Protein AF-R9KSE9-F1 (afdb_monomer_lite)

Foldseek 3Di:
DDDDPPVVVVVVVVVVVVVVVVVVVVVPVQFAPDPPPPPWPDKDWPDPPDPDCPPIDIDTPVNVVVVVVVVLVVQLVLLVVLVVQVQDDDPSVGGRDDVVNSVVSVQRSAAVPPDDQLVDEAQDWDDHNNDIHGHDQYEDEEDEAEDDPDDDDDDPSHHDPYDYHDDDDPCLAQCNDEAPDADPNHHHDPDDQDQPDDPDDDDDQQAQWDKDCDDPSHPPDHIDIHGHPDQDQCPAEAPDDDSPRGHDHDDDDDDDDDPVQFPDDAQCWTWGADPNDTDIRHGPPPPDDDDDDDPPDDDDDDDDDDDDDDDPKDKDWDWDKDFKDDQDDKDKDFDDPVQQQAWKKKKKKKKKFDPDQDKWKKKKWKFQPPPDPDDDDDDDDDDPPTDIDIDIDGDGDIDMDIDIDIDRGGHRMMMMGIDIPDDDMDGTMIMIMMMIIGD

Secondary structure (DSSP, 8-state):
-----HHHHHHHHHHHHHHHHHHHHHHHHTTS-----------EEE--S-S-GGG-EEE-HHHHHHHHHHHHHHHHHHHHHHTTSTT----TTT-PPPHHHHHHHHHTTTTT----GGGSBTT-EEEETTEEEE--B-EE--EEE---SS-----SS-EE-S-EEE---TT-SGGGSBTT-EETTEEP-B--------S-------SSEEEEPPPTT--S-PPEEEE-----GGGSBTT-EETTEEP-BPPP---PPPGGG--SPTTSPEEEEETTEEEEE-TTS-SSS-------------S--------S-EEEEEEEEE-SS-TT--EEEEPPGGGTTS-EEEEEEEEEEE--SSEEEEEEEEE-TTS--------S------EEEEEEEESS-EEEEEEEEEESS--SEEEEEEEE--SS----EEEEEEEEEE-

Radius of gyration: 72.8 Å; chains: 1; bounding box: 145×67×186 Å

Structure (mmCIF, N/CA/C/O backbone):
data_AF-R9KSE9-F1
#
_entry.id   AF-R9KSE9-F1
#
loop_
_atom_site.group_PDB
_atom_site.id
_atom_site.type_symbol
_atom_site.label_atom_id
_atom_site.label_alt_id
_atom_site.label_comp_id
_atom_site.label_asym_id
_atom_site.label_entity_id
_atom_site.label_seq_id
_atom_site.pdbx_PDB_ins_code
_atom_site.Cartn_x
_atom_site.Cartn_y
_atom_site.Cartn_z
_atom_site.occupancy
_atom_site.B_iso_or_equiv
_atom_site.auth_seq_id
_atom_site.auth_comp_id
_atom_site.auth_asym_id
_atom_site.auth_atom_id
_atom_site.pdbx_PDB_model_num
ATOM 1 N N . MET A 1 1 ? 29.370 -4.387 -91.018 1.00 41.25 1 MET A N 1
ATOM 2 C CA . MET A 1 1 ? 29.989 -5.154 -89.911 1.00 41.25 1 MET A CA 1
ATOM 3 C C . MET A 1 1 ? 31.444 -5.435 -90.255 1.00 41.25 1 MET A C 1
ATOM 5 O O . MET A 1 1 ? 31.724 -6.334 -91.036 1.00 41.25 1 MET A O 1
ATOM 9 N N . GLY A 1 2 ? 32.358 -4.593 -89.767 1.00 44.00 2 GLY A N 1
ATOM 10 C CA . GLY A 1 2 ? 33.796 -4.748 -89.999 1.00 44.00 2 GLY A CA 1
ATOM 11 C C . GLY A 1 2 ? 34.364 -5.894 -89.163 1.00 44.00 2 GLY A C 1
ATOM 12 O O . GLY A 1 2 ? 34.048 -6.009 -87.981 1.00 44.00 2 GLY A O 1
ATOM 13 N N . LYS A 1 3 ? 35.179 -6.752 -89.784 1.00 46.38 3 LYS A N 1
ATOM 14 C CA . LYS A 1 3 ? 35.878 -7.857 -89.117 1.00 46.38 3 LYS A CA 1
ATOM 15 C C . LYS A 1 3 ? 36.831 -7.286 -88.062 1.00 46.38 3 LYS A C 1
ATOM 17 O O . LYS A 1 3 ? 37.862 -6.711 -88.408 1.00 46.38 3 LYS A O 1
ATOM 22 N N . ILE A 1 4 ? 36.488 -7.446 -86.787 1.00 43.12 4 ILE A N 1
ATOM 23 C CA . ILE A 1 4 ? 37.396 -7.160 -85.673 1.00 43.12 4 ILE A CA 1
ATOM 24 C C . ILE A 1 4 ? 38.569 -8.141 -85.788 1.00 43.12 4 ILE A C 1
ATOM 26 O O . ILE A 1 4 ? 38.371 -9.355 -85.850 1.00 43.12 4 ILE A O 1
ATOM 30 N N . LYS A 1 5 ? 39.795 -7.617 -85.888 1.00 52.84 5 LYS A N 1
ATOM 31 C CA . LYS A 1 5 ? 41.011 -8.434 -85.986 1.00 52.84 5 LYS A CA 1
ATOM 32 C C . LYS A 1 5 ? 41.162 -9.253 -84.700 1.00 52.84 5 LYS A C 1
ATOM 34 O O . LYS A 1 5 ? 41.153 -8.686 -83.612 1.00 52.84 5 LYS A O 1
ATOM 39 N N . ILE A 1 6 ? 41.355 -10.567 -84.838 1.00 56.38 6 ILE A N 1
ATOM 40 C CA . ILE A 1 6 ? 41.513 -11.550 -83.742 1.00 56.38 6 ILE A CA 1
ATOM 41 C C . ILE A 1 6 ? 42.585 -11.122 -82.714 1.00 56.38 6 ILE A C 1
ATOM 43 O O . ILE A 1 6 ? 42.451 -11.407 -81.527 1.00 56.38 6 ILE A O 1
ATOM 47 N N . SER A 1 7 ? 43.581 -10.336 -83.138 1.00 52.59 7 SER A N 1
ATOM 48 C CA . SER A 1 7 ? 44.588 -9.722 -82.261 1.00 52.59 7 SER A CA 1
ATOM 49 C C . SER A 1 7 ? 43.995 -8.850 -81.144 1.00 52.59 7 SER A C 1
ATOM 51 O O . SER A 1 7 ? 44.479 -8.903 -80.021 1.00 52.59 7 SER A O 1
ATOM 53 N N . ASN A 1 8 ? 42.936 -8.080 -81.412 1.00 49.66 8 ASN A N 1
ATOM 54 C CA . ASN A 1 8 ? 42.376 -7.137 -80.435 1.00 49.66 8 ASN A CA 1
ATOM 55 C C . ASN A 1 8 ? 41.557 -7.851 -79.349 1.00 49.66 8 ASN A C 1
ATOM 57 O O . ASN A 1 8 ? 41.479 -7.380 -78.218 1.00 49.66 8 ASN A O 1
ATOM 61 N N . VAL A 1 9 ? 40.977 -9.007 -79.683 1.00 53.78 9 VAL A N 1
ATOM 62 C CA . VAL A 1 9 ? 40.213 -9.839 -78.743 1.00 53.78 9 VAL A CA 1
ATOM 63 C C . VAL A 1 9 ? 41.157 -10.575 -77.792 1.00 53.78 9 VAL A C 1
ATOM 65 O O . VAL A 1 9 ? 40.899 -10.620 -76.595 1.00 53.78 9 VAL A O 1
ATOM 68 N N . ILE A 1 10 ? 42.290 -11.079 -78.290 1.00 53.41 10 ILE A N 1
ATOM 69 C CA . ILE A 1 10 ? 43.299 -11.748 -77.456 1.00 53.41 10 ILE A CA 1
ATOM 70 C C . ILE A 1 10 ? 43.951 -10.752 -76.484 1.00 53.41 10 ILE A C 1
ATOM 72 O O . ILE A 1 10 ? 44.095 -11.069 -75.307 1.00 53.41 10 ILE A O 1
ATOM 76 N N . THR A 1 11 ? 44.261 -9.527 -76.921 1.00 54.97 11 THR A N 1
ATOM 77 C CA . THR A 1 11 ? 44.782 -8.475 -76.029 1.00 54.97 11 THR A CA 1
ATOM 78 C C . THR A 1 11 ? 43.763 -8.067 -74.960 1.00 54.97 11 THR A C 1
ATOM 80 O O . THR A 1 11 ? 44.126 -7.952 -73.793 1.00 54.97 11 THR A O 1
ATOM 83 N N . ALA A 1 12 ? 42.479 -7.931 -75.311 1.00 49.62 12 ALA A N 1
ATOM 84 C CA . ALA A 1 12 ? 41.425 -7.621 -74.342 1.00 49.62 12 ALA A CA 1
ATOM 85 C C . ALA A 1 12 ? 41.203 -8.754 -73.319 1.00 49.62 12 ALA A C 1
ATOM 87 O O . ALA A 1 12 ? 41.022 -8.483 -72.134 1.00 49.62 12 ALA A O 1
ATOM 88 N N . ILE A 1 13 ? 41.279 -10.019 -73.751 1.00 51.84 13 ILE A N 1
ATOM 89 C CA . ILE A 1 13 ? 41.164 -11.188 -72.866 1.00 51.84 13 ILE A CA 1
ATOM 90 C C . ILE A 1 13 ? 42.390 -11.306 -71.946 1.00 51.84 13 ILE A C 1
ATOM 92 O O . ILE A 1 13 ? 42.227 -11.548 -70.755 1.00 51.84 13 ILE A O 1
ATOM 96 N N . ILE A 1 14 ? 43.609 -11.069 -72.442 1.00 50.47 14 ILE A N 1
ATOM 97 C CA . ILE A 1 14 ? 44.831 -11.093 -71.617 1.00 50.47 14 ILE A CA 1
ATOM 98 C C . ILE A 1 14 ? 44.846 -9.937 -70.601 1.00 50.47 14 ILE A C 1
ATOM 100 O O . ILE A 1 14 ? 45.261 -10.143 -69.459 1.00 50.47 14 ILE A O 1
ATOM 104 N N . CYS A 1 15 ? 44.332 -8.754 -70.954 1.00 44.84 15 CYS A N 1
ATOM 105 C CA . CYS A 1 15 ? 44.134 -7.651 -70.006 1.00 44.84 15 CYS A CA 1
ATOM 106 C C . CYS A 1 15 ? 43.064 -7.980 -68.953 1.00 44.84 15 CYS A C 1
ATOM 108 O O . CYS A 1 15 ? 43.278 -7.727 -67.772 1.00 44.84 15 CYS A O 1
ATOM 110 N N . ALA A 1 16 ? 41.946 -8.605 -69.333 1.00 46.25 16 ALA A N 1
ATOM 111 C CA . ALA A 1 16 ? 40.901 -8.989 -68.381 1.00 46.25 16 ALA A CA 1
ATOM 112 C C . ALA A 1 16 ? 41.367 -10.093 -67.411 1.00 46.25 16 ALA A C 1
ATOM 114 O O . ALA A 1 16 ? 41.095 -10.023 -66.211 1.00 46.25 16 ALA A O 1
ATOM 115 N N . VAL A 1 17 ? 42.125 -11.079 -67.904 1.00 45.97 17 VAL A N 1
ATOM 116 C CA . VAL A 1 17 ? 42.667 -12.166 -67.076 1.00 45.97 17 VAL A CA 1
ATOM 117 C C . VAL A 1 17 ? 43.750 -11.645 -66.130 1.00 45.97 17 VAL A C 1
ATOM 119 O O . VAL A 1 17 ? 43.712 -11.975 -64.946 1.00 45.97 17 VAL A O 1
ATOM 122 N N . SER A 1 18 ? 44.645 -10.763 -66.589 1.00 50.28 18 SER A N 1
ATOM 123 C CA . SER A 1 18 ? 45.683 -10.185 -65.723 1.00 50.28 18 SER A CA 1
ATOM 124 C C . SER A 1 18 ? 45.107 -9.260 -64.643 1.00 50.28 18 SER A C 1
ATOM 126 O O . SER A 1 18 ? 45.536 -9.362 -63.495 1.00 50.28 18 SER A O 1
ATOM 128 N N . ILE A 1 19 ? 44.064 -8.471 -64.943 1.00 47.41 19 ILE A N 1
ATOM 129 C CA . ILE A 1 19 ? 43.329 -7.677 -63.938 1.00 47.41 19 ILE A CA 1
ATOM 130 C C . ILE A 1 19 ? 42.639 -8.591 -62.906 1.00 47.41 19 ILE A C 1
ATOM 132 O O . ILE A 1 19 ? 42.710 -8.313 -61.712 1.00 47.41 19 ILE A O 1
ATOM 136 N N . SER A 1 20 ? 42.062 -9.725 -63.324 1.00 46.88 20 SER A N 1
ATOM 137 C CA . SER A 1 20 ? 41.385 -10.656 -62.403 1.00 46.88 20 SER A CA 1
ATOM 138 C C . SER A 1 20 ? 42.337 -11.413 -61.459 1.00 46.88 20 SER A C 1
ATOM 140 O O . SER A 1 20 ? 42.016 -11.605 -60.286 1.00 46.88 20 SER A O 1
ATOM 142 N N . THR A 1 21 ? 43.539 -11.789 -61.918 1.00 37.66 21 THR A N 1
ATOM 143 C CA . THR A 1 21 ? 44.551 -12.452 -61.070 1.00 37.66 21 THR A CA 1
ATOM 144 C C . THR A 1 21 ? 45.246 -11.492 -60.109 1.00 37.66 21 THR A C 1
ATOM 146 O O . THR A 1 21 ? 45.597 -11.874 -58.995 1.00 37.66 21 THR A O 1
ATOM 149 N N . VAL A 1 22 ? 45.392 -10.231 -60.520 1.00 44.88 22 VAL A N 1
ATOM 150 C CA . VAL A 1 22 ? 45.844 -9.115 -59.684 1.00 44.88 22 VAL A CA 1
ATOM 151 C C . VAL A 1 22 ? 44.848 -8.963 -58.530 1.00 44.88 22 VAL A C 1
ATOM 153 O O . VAL A 1 22 ? 45.247 -9.128 -57.380 1.00 44.88 22 VAL A O 1
ATOM 156 N N . SER A 1 23 ? 43.543 -8.842 -58.800 1.00 45.69 23 SER A N 1
ATOM 157 C CA . SER A 1 23 ? 42.501 -8.744 -57.762 1.00 45.69 23 SER A CA 1
ATOM 158 C C . SER A 1 23 ? 42.470 -9.911 -56.762 1.00 45.69 23 SER A C 1
ATOM 160 O O . SER A 1 23 ? 42.158 -9.688 -55.594 1.00 45.69 23 SER A O 1
ATOM 162 N N . PHE A 1 24 ? 42.841 -11.131 -57.169 1.00 39.50 24 PHE A N 1
ATOM 163 C CA . PHE A 1 24 ? 42.876 -12.293 -56.268 1.00 39.50 24 PHE A CA 1
ATOM 164 C C . PHE A 1 24 ? 44.097 -12.295 -55.325 1.00 39.50 24 PHE A C 1
ATOM 166 O O . PHE A 1 24 ? 43.995 -12.746 -54.187 1.00 39.50 24 PHE A O 1
ATOM 173 N N . TYR A 1 25 ? 45.236 -11.727 -55.745 1.00 37.78 25 TYR A N 1
ATOM 174 C CA . TYR A 1 25 ? 46.434 -11.583 -54.896 1.00 37.78 25 TYR A CA 1
ATOM 175 C C . TYR A 1 25 ? 46.353 -10.381 -53.927 1.00 37.78 25 TYR A C 1
ATOM 177 O O . TYR A 1 25 ? 46.958 -10.408 -52.846 1.00 37.78 25 TYR A O 1
ATOM 185 N N . PHE A 1 26 ? 45.558 -9.352 -54.260 1.00 43.94 26 PHE A N 1
ATOM 186 C CA . PHE A 1 26 ? 45.282 -8.211 -53.366 1.00 43.94 26 PHE A CA 1
ATOM 187 C C . PHE A 1 26 ? 44.357 -8.555 -52.192 1.00 43.94 26 PHE A C 1
ATOM 189 O O . PHE A 1 26 ? 44.401 -7.862 -51.178 1.00 43.94 26 PHE A O 1
ATOM 196 N N . GLY A 1 27 ? 43.603 -9.659 -52.264 1.00 42.31 27 GLY A N 1
ATOM 197 C CA . GLY A 1 27 ? 42.837 -10.166 -51.119 1.00 42.31 27 GLY A CA 1
ATOM 198 C C . GLY A 1 27 ? 43.723 -10.603 -49.944 1.00 42.31 27 GLY A C 1
ATOM 199 O O . GLY A 1 27 ? 43.331 -10.470 -48.791 1.00 42.31 27 GLY A O 1
ATOM 200 N N . THR A 1 28 ? 44.953 -11.060 -50.212 1.00 39.94 28 THR A N 1
ATOM 201 C CA . THR A 1 28 ? 45.876 -11.555 -49.168 1.00 39.94 28 THR A CA 1
ATOM 202 C C . THR A 1 28 ? 46.902 -10.532 -48.674 1.00 39.94 28 THR A C 1
ATOM 204 O O . THR A 1 28 ? 47.509 -10.734 -47.627 1.00 39.94 28 THR A O 1
ATOM 207 N N . SER A 1 29 ? 47.104 -9.421 -49.387 1.00 39.41 29 SER A N 1
ATOM 208 C CA . SER A 1 29 ? 48.123 -8.408 -49.045 1.00 39.41 29 SER A CA 1
ATOM 209 C C . SER A 1 29 ? 47.570 -7.174 -48.315 1.00 39.41 29 SER A C 1
ATOM 211 O O . SER A 1 29 ? 48.343 -6.352 -47.829 1.00 39.41 29 SER A O 1
ATOM 213 N N . ALA A 1 30 ? 46.250 -7.088 -48.114 1.00 42.06 30 ALA A N 1
ATOM 214 C CA . ALA A 1 30 ? 45.623 -6.105 -47.223 1.00 42.06 30 ALA A CA 1
ATOM 215 C C . ALA A 1 30 ? 45.815 -6.412 -45.715 1.00 42.06 30 ALA A C 1
ATOM 217 O O . ALA A 1 30 ? 45.390 -5.628 -44.867 1.00 42.06 30 ALA A O 1
ATOM 218 N N . ALA A 1 31 ? 46.476 -7.527 -45.374 1.00 43.97 31 ALA A N 1
ATOM 219 C CA . ALA A 1 31 ? 46.611 -8.038 -44.008 1.00 43.97 31 ALA A CA 1
ATOM 220 C C . ALA A 1 31 ? 47.944 -7.717 -43.299 1.00 43.97 31 ALA A C 1
ATOM 222 O O . ALA A 1 31 ? 48.209 -8.276 -42.237 1.00 43.97 31 ALA A O 1
ATOM 223 N N . SER A 1 32 ? 48.820 -6.863 -43.849 1.00 39.56 32 SER A N 1
ATOM 224 C CA . SER A 1 32 ? 50.148 -6.662 -43.234 1.00 39.56 32 SER A CA 1
ATOM 225 C C . SER A 1 32 ? 50.733 -5.249 -43.289 1.00 39.56 32 SER A C 1
ATOM 227 O O . SER A 1 32 ? 51.952 -5.111 -43.212 1.00 39.56 32 SER A O 1
ATOM 229 N N . GLY A 1 33 ? 49.922 -4.196 -43.455 1.00 47.50 33 GLY A N 1
ATOM 230 C CA . GLY A 1 33 ? 50.427 -2.810 -43.448 1.00 47.50 33 GLY A CA 1
ATOM 231 C C . GLY A 1 33 ? 51.537 -2.526 -44.475 1.00 47.50 33 GLY A C 1
ATOM 232 O O . GLY A 1 33 ? 52.254 -1.535 -44.355 1.00 47.50 33 GLY A O 1
ATOM 233 N N . ALA A 1 34 ? 51.703 -3.398 -45.474 1.00 42.97 34 ALA A N 1
ATOM 234 C CA . ALA A 1 34 ? 52.700 -3.245 -46.513 1.00 42.97 34 ALA A CA 1
ATOM 235 C C . ALA A 1 34 ? 52.216 -2.174 -47.490 1.00 42.97 34 ALA A C 1
ATOM 237 O O . ALA A 1 34 ? 51.087 -2.217 -47.980 1.00 42.97 34 ALA A O 1
ATOM 238 N N . SER A 1 35 ? 53.078 -1.203 -47.769 1.00 44.28 35 SER A N 1
ATOM 239 C CA . SER A 1 35 ? 52.870 -0.205 -48.806 1.00 44.28 35 SER A CA 1
ATOM 240 C C . SER A 1 35 ? 52.568 -0.903 -50.135 1.00 44.28 35 SER A C 1
ATOM 242 O O . SER A 1 35 ? 53.438 -1.535 -50.737 1.00 44.28 35 SER A O 1
ATOM 244 N N . ILE A 1 36 ? 51.322 -0.791 -50.606 1.00 49.59 36 ILE A N 1
ATOM 245 C CA . ILE A 1 36 ? 50.945 -1.213 -51.956 1.00 49.59 36 ILE A CA 1
ATOM 246 C C . ILE A 1 36 ? 51.695 -0.286 -52.914 1.00 49.59 36 ILE A C 1
ATOM 248 O O . ILE A 1 36 ? 51.332 0.871 -53.121 1.00 49.59 36 ILE A O 1
ATOM 252 N N . SER A 1 37 ? 52.811 -0.775 -53.445 1.00 46.94 37 SER A N 1
ATOM 253 C CA . SER A 1 37 ? 53.558 -0.081 -54.482 1.00 46.94 37 SER A CA 1
ATOM 254 C C . SER A 1 37 ? 52.807 -0.282 -55.796 1.00 46.94 37 SER A C 1
ATOM 256 O O . SER A 1 37 ? 52.922 -1.332 -56.430 1.00 46.94 37 SER A O 1
ATOM 258 N N . TYR A 1 38 ? 52.006 0.708 -56.195 1.00 51.03 38 TYR A N 1
ATOM 259 C CA . TYR A 1 38 ? 51.432 0.774 -57.537 1.00 51.03 38 TYR A CA 1
ATOM 260 C C . TYR A 1 38 ? 52.581 0.977 -58.532 1.00 51.03 38 TYR A C 1
ATOM 262 O O . TYR A 1 38 ? 52.961 2.102 -58.851 1.00 51.03 38 TYR A O 1
ATOM 270 N N . LYS A 1 39 ? 53.193 -0.112 -59.008 1.00 50.69 39 LYS A N 1
ATOM 271 C CA . LYS A 1 39 ? 54.079 -0.032 -60.171 1.00 50.69 39 LYS A CA 1
ATOM 272 C C . LYS A 1 39 ? 53.192 0.309 -61.368 1.00 50.69 39 LYS A C 1
ATOM 274 O O . LYS A 1 39 ? 52.447 -0.550 -61.827 1.00 50.69 39 LYS A O 1
ATOM 279 N N . SER A 1 40 ? 53.225 1.579 -61.781 1.00 50.53 40 SER A N 1
ATOM 280 C CA . SER A 1 40 ? 52.485 2.140 -62.919 1.00 50.53 40 SER A CA 1
ATOM 281 C C . SER A 1 40 ? 52.407 1.147 -64.082 1.00 50.53 40 SER A C 1
ATOM 283 O O . SER A 1 40 ? 53.441 0.725 -64.598 1.00 50.53 40 SER A O 1
ATOM 285 N N . GLN A 1 41 ? 51.191 0.770 -64.486 1.00 56.06 41 GLN A N 1
ATOM 286 C CA . GLN A 1 41 ? 50.963 0.056 -65.750 1.00 56.06 41 GLN A CA 1
ATOM 287 C C . GLN A 1 41 ? 50.085 0.844 -66.733 1.00 56.06 41 GLN A C 1
ATOM 289 O O . GLN A 1 41 ? 49.702 0.318 -67.773 1.00 56.06 41 GLN A O 1
ATOM 294 N N . GLY A 1 42 ? 49.798 2.119 -66.460 1.00 63.78 42 GLY A N 1
ATOM 295 C CA . GLY A 1 42 ? 49.072 2.962 -67.404 1.00 63.78 42 GLY A CA 1
ATOM 296 C C . GLY A 1 42 ? 48.627 4.290 -66.806 1.00 63.78 42 GLY A C 1
ATOM 297 O O . GLY A 1 42 ? 48.300 4.375 -65.627 1.00 63.78 42 GLY A O 1
ATOM 298 N N . LYS A 1 43 ? 48.626 5.315 -67.656 1.00 71.56 43 LYS A N 1
ATOM 299 C CA . LYS A 1 43 ? 48.038 6.637 -67.437 1.00 71.56 43 LYS A CA 1
ATOM 300 C C . LYS A 1 43 ? 46.725 6.654 -68.216 1.00 71.56 43 LYS A C 1
ATOM 302 O O . LYS A 1 43 ? 46.751 6.361 -69.413 1.00 71.56 43 LYS A O 1
ATOM 307 N N . ILE A 1 44 ? 45.599 6.961 -67.578 1.00 78.00 44 ILE A N 1
ATOM 308 C CA . ILE A 1 44 ? 44.357 7.217 -68.320 1.00 78.00 44 ILE A CA 1
ATOM 309 C C . ILE A 1 44 ? 44.389 8.689 -68.699 1.00 78.00 44 ILE A C 1
ATOM 311 O O . ILE A 1 44 ? 44.446 9.552 -67.827 1.00 78.00 44 ILE A O 1
ATOM 315 N N . VAL A 1 45 ? 44.414 8.960 -69.999 1.00 78.81 45 VAL A N 1
ATOM 316 C CA . VAL A 1 45 ? 44.424 10.320 -70.535 1.00 78.81 45 VAL A CA 1
ATOM 317 C C . VAL A 1 45 ? 43.134 10.525 -71.299 1.00 78.81 45 VAL A C 1
ATOM 319 O O . VAL A 1 45 ? 42.879 9.826 -72.279 1.00 78.81 45 VAL A O 1
ATOM 322 N N . PHE A 1 46 ? 42.335 11.483 -70.855 1.00 80.88 46 PHE A N 1
ATOM 323 C CA . PHE A 1 46 ? 41.272 12.042 -71.673 1.00 80.88 46 PHE A CA 1
ATOM 324 C C . PHE A 1 46 ? 41.888 13.191 -72.461 1.00 80.88 46 PHE A C 1
ATOM 326 O O . PHE A 1 46 ? 42.080 14.273 -71.912 1.00 80.88 46 PHE A O 1
ATOM 333 N N . ASN A 1 47 ? 42.267 12.918 -73.711 1.00 78.38 47 ASN A N 1
ATOM 334 C CA . ASN A 1 47 ? 42.876 13.910 -74.585 1.00 78.38 47 ASN A CA 1
ATOM 335 C C . ASN A 1 47 ? 41.833 14.574 -75.492 1.00 78.38 47 ASN A C 1
ATOM 337 O O . ASN A 1 47 ? 40.881 13.946 -75.955 1.00 78.38 47 ASN A O 1
ATOM 341 N N . ASN A 1 48 ? 42.026 15.860 -75.769 1.00 78.50 48 ASN A N 1
ATOM 342 C CA . ASN A 1 48 ? 41.200 16.623 -76.714 1.00 78.50 48 ASN A CA 1
ATOM 343 C C . ASN A 1 48 ? 41.761 16.562 -78.156 1.00 78.50 48 ASN A C 1
ATOM 345 O O . ASN A 1 48 ? 41.252 17.196 -79.074 1.00 78.50 48 ASN A O 1
ATOM 349 N N . ASN A 1 49 ? 42.834 15.794 -78.384 1.00 75.31 49 ASN A N 1
ATOM 350 C CA . ASN A 1 49 ? 43.588 15.768 -79.647 1.00 75.31 49 ASN A CA 1
ATOM 351 C C . ASN A 1 49 ? 44.098 17.153 -80.109 1.00 75.31 49 ASN A C 1
ATOM 353 O O . ASN A 1 49 ? 44.337 17.359 -81.299 1.00 75.31 49 ASN A O 1
ATOM 357 N N . THR A 1 50 ? 44.278 18.096 -79.186 1.00 77.06 50 THR A N 1
ATOM 358 C CA . THR A 1 50 ? 44.987 19.359 -79.415 1.00 77.06 50 THR A CA 1
ATOM 359 C C . THR A 1 50 ? 46.493 19.150 -79.254 1.00 77.06 50 THR A C 1
ATOM 361 O O . THR A 1 50 ? 46.923 18.251 -78.536 1.00 77.06 50 THR A O 1
ATOM 364 N N . GLU A 1 51 ? 47.318 19.965 -79.923 1.00 71.56 51 GLU A N 1
ATOM 365 C CA . GLU A 1 51 ? 48.778 19.938 -79.706 1.00 71.56 51 GLU A CA 1
ATOM 366 C C . GLU A 1 51 ? 49.159 20.386 -78.286 1.00 71.56 51 GLU A C 1
ATOM 368 O O . GLU A 1 51 ? 50.207 19.998 -77.773 1.00 71.56 51 GLU A O 1
ATOM 373 N N . ASP A 1 52 ? 48.292 21.173 -77.645 1.00 75.56 52 ASP A N 1
ATOM 374 C CA . ASP A 1 52 ? 48.427 21.553 -76.247 1.00 75.56 52 ASP A CA 1
ATOM 375 C C . ASP A 1 52 ? 47.904 20.435 -75.335 1.00 75.56 52 ASP A C 1
ATOM 377 O O . ASP A 1 52 ? 46.708 20.131 -75.327 1.00 75.56 52 ASP A O 1
ATOM 381 N N . THR A 1 53 ? 48.815 19.821 -74.579 1.00 72.44 53 THR A N 1
ATOM 382 C CA . THR A 1 53 ? 48.511 18.781 -73.587 1.00 72.44 53 THR A CA 1
ATOM 383 C C . THR A 1 53 ? 48.127 19.358 -72.221 1.00 72.44 53 THR A C 1
ATOM 385 O O . THR A 1 53 ? 47.902 18.589 -71.290 1.00 72.44 53 THR A O 1
ATOM 388 N N . ALA A 1 54 ? 48.110 20.687 -72.051 1.00 75.12 54 ALA A N 1
ATOM 389 C CA . ALA A 1 54 ? 47.721 21.324 -70.791 1.00 75.12 54 ALA A CA 1
ATOM 390 C C . ALA A 1 54 ? 46.247 21.073 -70.428 1.00 75.12 54 ALA A C 1
ATOM 392 O O . ALA A 1 54 ? 45.915 21.044 -69.244 1.00 75.12 54 ALA A O 1
ATOM 393 N N . ASP A 1 55 ? 45.396 20.833 -71.429 1.00 74.94 55 ASP A N 1
ATOM 394 C CA . ASP A 1 55 ? 43.966 20.546 -71.258 1.00 74.94 55 ASP A CA 1
ATOM 395 C C . ASP A 1 55 ? 43.659 19.047 -71.058 1.00 74.94 55 ASP A C 1
ATOM 397 O O . ASP A 1 55 ? 42.503 18.669 -70.841 1.00 74.94 55 ASP A O 1
ATOM 401 N N . ASP A 1 56 ? 44.668 18.171 -71.128 1.00 82.50 56 ASP A N 1
ATOM 402 C CA . ASP A 1 56 ? 44.475 16.735 -70.934 1.00 82.50 56 ASP A CA 1
ATOM 403 C C . ASP A 1 56 ? 44.152 16.427 -69.463 1.00 82.50 56 ASP A C 1
ATOM 405 O O . ASP A 1 56 ? 44.920 16.751 -68.554 1.00 82.50 56 ASP A O 1
ATOM 409 N N . VAL A 1 57 ? 43.060 15.696 -69.212 1.00 84.69 57 VAL A N 1
ATOM 410 C CA . VAL A 1 57 ? 42.787 15.154 -67.872 1.00 84.69 57 VAL A CA 1
ATOM 411 C C . VAL A 1 57 ? 43.510 13.828 -67.725 1.00 84.69 57 VAL A C 1
ATOM 413 O O . VAL A 1 57 ? 43.270 12.866 -68.461 1.00 84.69 57 VAL A O 1
ATOM 416 N N . ILE A 1 58 ? 44.406 13.787 -66.750 1.00 81.69 58 ILE A N 1
ATOM 417 C CA . ILE A 1 58 ? 45.332 12.692 -66.522 1.00 81.69 58 ILE A CA 1
ATOM 418 C C . ILE A 1 58 ? 44.996 12.059 -65.182 1.00 81.69 58 ILE A C 1
ATOM 420 O O . ILE A 1 58 ? 45.056 12.736 -64.165 1.00 81.69 58 ILE A O 1
ATOM 424 N N . PHE A 1 59 ? 44.712 10.760 -65.192 1.00 83.00 59 PHE A N 1
ATOM 425 C CA . PHE A 1 59 ? 44.698 9.950 -63.979 1.00 83.00 59 PHE A CA 1
ATOM 426 C C . PHE A 1 59 ? 45.927 9.051 -63.969 1.00 83.00 59 PHE A C 1
ATOM 428 O O . PHE A 1 59 ? 46.113 8.221 -64.873 1.00 83.00 59 PHE A O 1
ATOM 435 N N . ASP A 1 60 ? 46.764 9.217 -62.951 1.00 81.06 60 ASP A N 1
ATOM 436 C CA . ASP A 1 60 ? 47.977 8.436 -62.760 1.00 81.06 60 ASP A CA 1
ATOM 437 C C . ASP A 1 60 ? 47.960 7.617 -61.456 1.00 81.06 60 ASP A C 1
ATOM 439 O O . ASP A 1 60 ? 46.980 7.559 -60.711 1.00 81.06 60 ASP A O 1
ATOM 443 N N . ALA A 1 61 ? 49.057 6.903 -61.194 1.00 79.56 61 ALA A N 1
ATOM 444 C CA . ALA A 1 61 ? 49.171 6.036 -60.024 1.00 79.56 61 ALA A CA 1
ATOM 445 C C . ALA A 1 61 ? 49.089 6.794 -58.683 1.00 79.56 61 ALA A C 1
ATOM 447 O O . ALA A 1 61 ? 48.702 6.199 -57.675 1.00 79.56 61 ALA A O 1
ATOM 448 N N . SER A 1 62 ? 49.451 8.079 -58.649 1.00 81.19 62 SER A N 1
ATOM 449 C CA . SER A 1 62 ? 49.373 8.915 -57.450 1.00 81.19 62 SER A CA 1
ATOM 450 C C . SER A 1 62 ? 47.927 9.283 -57.111 1.00 81.19 62 SER A C 1
ATOM 452 O O . SER A 1 62 ? 47.556 9.244 -55.933 1.00 81.19 62 SER A O 1
ATOM 454 N N . ASP A 1 63 ? 47.082 9.501 -58.122 1.00 84.44 63 ASP A N 1
ATOM 455 C CA . ASP A 1 63 ? 45.646 9.730 -57.939 1.00 84.44 63 ASP A CA 1
ATOM 456 C C . ASP A 1 63 ? 44.965 8.486 -57.355 1.00 84.44 63 ASP A C 1
ATOM 458 O O . ASP A 1 63 ? 44.265 8.562 -56.343 1.00 84.44 63 ASP A O 1
ATOM 462 N N . PHE A 1 64 ? 45.233 7.303 -57.924 1.00 82.81 64 PHE A N 1
ATOM 463 C CA . PHE A 1 64 ? 44.687 6.040 -57.408 1.00 82.81 64 PHE A CA 1
ATOM 464 C C . PHE A 1 64 ? 45.174 5.726 -55.992 1.00 82.81 64 PHE A C 1
ATOM 466 O O . PHE A 1 64 ? 44.397 5.245 -55.162 1.00 82.81 64 PHE A O 1
ATOM 473 N N . LYS A 1 65 ? 46.441 6.032 -55.683 1.00 83.31 65 LYS A N 1
ATOM 474 C CA . LYS A 1 65 ? 46.971 5.908 -54.323 1.00 83.31 65 LYS A CA 1
ATOM 475 C C . LYS A 1 65 ? 46.251 6.853 -53.360 1.00 83.31 65 LYS A C 1
ATOM 477 O O . LYS A 1 65 ? 45.878 6.417 -52.276 1.00 83.31 65 LYS A O 1
ATOM 482 N N . THR A 1 66 ? 46.015 8.100 -53.761 1.00 86.25 66 THR A N 1
ATOM 483 C CA . THR A 1 66 ? 45.281 9.087 -52.954 1.00 86.25 66 THR A CA 1
ATOM 484 C C . THR A 1 66 ? 43.865 8.600 -52.650 1.00 86.25 66 THR A C 1
ATOM 486 O O . THR A 1 66 ? 43.459 8.585 -51.489 1.00 86.25 66 THR A O 1
ATOM 489 N N . ILE A 1 67 ? 43.141 8.105 -53.659 1.00 87.00 67 ILE A N 1
ATOM 490 C CA . ILE A 1 67 ? 41.794 7.538 -53.486 1.00 87.00 67 ILE A CA 1
ATOM 491 C C . ILE A 1 67 ? 41.822 6.332 -52.537 1.00 87.00 67 ILE A C 1
ATOM 493 O O . ILE A 1 67 ? 41.010 6.249 -51.614 1.00 87.00 67 ILE A O 1
ATOM 497 N N . ASN A 1 68 ? 42.765 5.407 -52.726 1.00 85.12 68 ASN A N 1
ATOM 498 C CA . ASN A 1 68 ? 42.921 4.255 -51.842 1.00 85.12 68 ASN A CA 1
ATOM 499 C C . ASN A 1 68 ? 43.196 4.681 -50.393 1.00 85.12 68 ASN A C 1
ATOM 501 O O . ASN A 1 68 ? 42.539 4.191 -49.478 1.00 85.12 68 ASN A O 1
ATOM 505 N N . ASP A 1 69 ? 44.132 5.606 -50.180 1.00 87.62 69 ASP A N 1
ATOM 506 C CA . ASP A 1 69 ? 44.499 6.083 -48.846 1.00 87.62 69 ASP A CA 1
ATOM 507 C C . ASP A 1 69 ? 43.311 6.775 -48.160 1.00 87.62 69 ASP A C 1
ATOM 509 O O . ASP A 1 69 ? 43.082 6.556 -46.968 1.00 87.62 69 ASP A O 1
ATOM 513 N N . MET A 1 70 ? 42.499 7.531 -48.909 1.00 91.25 70 MET A N 1
ATOM 514 C CA . MET A 1 70 ? 41.249 8.115 -48.411 1.00 91.25 70 MET A CA 1
ATOM 515 C C . MET A 1 70 ? 40.242 7.042 -47.979 1.00 91.25 70 MET A C 1
ATOM 517 O O . MET A 1 70 ? 39.700 7.123 -46.877 1.00 91.25 70 MET A O 1
ATOM 521 N N . VAL A 1 71 ? 40.010 6.016 -48.806 1.00 90.25 71 VAL A N 1
ATOM 522 C CA . VAL A 1 71 ? 39.079 4.917 -48.492 1.00 90.25 71 VAL A CA 1
ATOM 523 C C . VAL A 1 71 ? 39.557 4.124 -47.276 1.00 90.25 71 VAL A C 1
ATOM 525 O O . VAL A 1 71 ? 38.775 3.839 -46.370 1.00 90.25 71 VAL A O 1
ATOM 528 N N . VAL A 1 72 ? 40.846 3.793 -47.216 1.00 88.81 72 VAL A N 1
ATOM 529 C CA . VAL A 1 72 ? 41.452 3.097 -46.076 1.00 88.81 72 VAL A CA 1
ATOM 530 C C . VAL A 1 72 ? 41.325 3.926 -44.800 1.00 88.81 72 VAL A C 1
ATOM 532 O O . VAL A 1 72 ? 40.891 3.399 -43.776 1.00 88.81 72 VAL A O 1
ATOM 535 N N . SER A 1 73 ? 41.652 5.218 -44.862 1.00 89.44 73 SER A N 1
ATOM 536 C CA . SER A 1 73 ? 41.536 6.129 -43.719 1.00 89.44 73 SER A CA 1
ATOM 537 C C . SER A 1 73 ? 40.090 6.230 -43.238 1.00 89.44 73 SER A C 1
ATOM 539 O O . SER A 1 73 ? 39.835 6.089 -42.045 1.00 89.44 73 SER A O 1
ATOM 541 N N . GLY A 1 74 ? 39.131 6.369 -44.159 1.00 93.31 74 GLY A N 1
ATOM 542 C CA . GLY A 1 74 ? 37.703 6.388 -43.845 1.00 93.31 74 GLY A CA 1
ATOM 543 C C . GLY A 1 74 ? 37.232 5.112 -43.143 1.00 93.31 74 GLY A C 1
ATOM 544 O O . GLY A 1 74 ? 36.597 5.188 -42.094 1.00 93.31 74 GLY A O 1
ATOM 545 N N . LYS A 1 75 ? 37.606 3.931 -43.652 1.00 92.38 75 LYS A N 1
ATOM 546 C CA . LYS A 1 75 ? 37.246 2.645 -43.027 1.00 92.38 75 LYS A CA 1
ATOM 547 C C . LYS A 1 75 ? 37.845 2.485 -41.629 1.00 92.38 75 LYS A C 1
ATOM 549 O O . LYS A 1 75 ? 37.164 2.007 -40.725 1.00 92.38 75 LYS A O 1
ATOM 554 N N . ARG A 1 76 ? 39.089 2.935 -41.418 1.00 93.00 76 ARG A N 1
ATOM 555 C CA . ARG A 1 76 ? 39.720 2.939 -40.086 1.00 93.00 76 ARG A CA 1
ATOM 556 C C . ARG A 1 76 ? 39.022 3.894 -39.119 1.00 93.00 76 ARG A C 1
ATOM 558 O O . ARG A 1 76 ? 38.860 3.538 -37.956 1.00 93.00 76 ARG A O 1
ATOM 565 N N . LEU A 1 77 ? 38.597 5.073 -39.577 1.00 95.44 77 LEU A N 1
ATOM 566 C CA . LEU A 1 77 ? 37.846 6.025 -38.752 1.00 95.44 77 LEU A CA 1
ATOM 567 C C . LEU A 1 77 ? 36.495 5.446 -38.321 1.00 95.44 77 LEU A C 1
ATOM 569 O O . LEU A 1 77 ? 36.189 5.457 -37.133 1.00 95.44 77 LEU A O 1
ATOM 573 N N . VAL A 1 78 ? 35.729 4.870 -39.255 1.00 95.81 78 VAL A N 1
ATOM 574 C CA . VAL A 1 78 ? 34.445 4.222 -38.934 1.00 95.81 78 VAL A CA 1
ATOM 575 C C . VAL A 1 78 ? 34.650 3.068 -37.956 1.00 95.81 78 VAL A C 1
ATOM 577 O O . VAL A 1 78 ? 33.975 3.017 -36.935 1.00 95.81 78 VAL A O 1
ATOM 580 N N . GLY A 1 79 ? 35.619 2.183 -38.206 1.00 94.75 79 GLY A N 1
ATOM 581 C CA . GLY A 1 79 ? 35.924 1.096 -37.275 1.00 94.75 79 GLY A CA 1
ATOM 582 C C . GLY A 1 79 ? 36.366 1.594 -35.893 1.00 94.75 79 GLY A C 1
ATOM 583 O O . GLY A 1 79 ? 36.011 0.989 -34.886 1.00 94.75 79 GLY A O 1
ATOM 584 N N . THR A 1 80 ? 37.087 2.720 -35.820 1.00 95.06 80 THR A N 1
ATOM 585 C CA . THR A 1 80 ? 37.488 3.335 -34.540 1.00 95.06 80 THR A CA 1
ATOM 586 C C . THR A 1 80 ? 36.272 3.815 -33.756 1.00 95.06 80 THR A C 1
ATOM 588 O O . THR A 1 80 ? 36.182 3.550 -32.560 1.00 95.06 80 THR A O 1
ATOM 591 N N . GLU A 1 81 ? 35.321 4.480 -34.417 1.00 95.69 81 GLU A N 1
ATOM 592 C CA . GLU A 1 81 ? 34.082 4.916 -33.766 1.00 95.69 81 GLU A CA 1
ATOM 593 C C . GLU A 1 81 ? 33.202 3.733 -33.345 1.00 95.69 81 GLU A C 1
ATOM 595 O O . GLU A 1 81 ? 32.647 3.754 -32.248 1.00 95.69 81 GLU A O 1
ATOM 600 N N . LEU A 1 82 ? 33.108 2.679 -34.163 1.00 95.19 82 LEU A N 1
ATOM 601 C CA . LEU A 1 82 ? 32.351 1.472 -33.817 1.00 95.19 82 LEU A CA 1
ATOM 602 C C . LEU A 1 82 ? 32.950 0.745 -32.602 1.00 95.19 82 LEU A C 1
ATOM 604 O O . LEU A 1 82 ? 32.206 0.331 -31.720 1.00 95.19 82 LEU A O 1
ATOM 608 N N . ASN A 1 83 ? 34.277 0.694 -32.470 1.00 93.50 83 ASN A N 1
ATOM 609 C CA . ASN A 1 83 ? 34.957 0.122 -31.298 1.00 93.50 83 ASN A CA 1
ATOM 610 C C . ASN A 1 83 ? 34.748 0.904 -29.987 1.00 93.50 83 ASN A C 1
ATOM 612 O O . ASN A 1 83 ? 35.200 0.461 -28.932 1.00 93.50 83 ASN A O 1
ATOM 616 N N . ARG A 1 84 ? 34.087 2.070 -30.010 1.00 94.19 84 ARG A N 1
ATOM 617 C CA . ARG A 1 84 ? 33.676 2.760 -28.773 1.00 94.19 84 ARG A CA 1
ATOM 618 C C . ARG A 1 84 ? 32.522 2.045 -28.072 1.00 94.19 84 ARG A C 1
ATOM 620 O O . ARG A 1 84 ? 32.279 2.313 -26.896 1.00 94.19 84 ARG A O 1
ATOM 627 N N . TYR A 1 85 ? 31.816 1.170 -28.784 1.00 92.69 85 TYR A N 1
ATOM 628 C CA . TYR A 1 85 ? 30.735 0.359 -28.247 1.00 92.69 85 TYR A CA 1
ATOM 629 C C . TYR A 1 85 ? 31.303 -0.972 -27.730 1.00 92.69 85 TYR A C 1
ATOM 631 O O . TYR A 1 85 ? 31.970 -1.667 -28.493 1.00 92.69 85 TYR A O 1
ATOM 639 N N . PRO A 1 86 ? 31.051 -1.357 -26.462 1.00 91.56 86 PRO A N 1
ATOM 640 C CA . PRO A 1 86 ? 31.642 -2.561 -25.859 1.00 91.56 86 PRO A CA 1
ATOM 641 C C . PRO A 1 86 ? 31.314 -3.877 -26.577 1.00 91.56 86 PRO A C 1
ATOM 643 O O . PRO A 1 86 ? 32.066 -4.843 -26.475 1.00 91.56 86 PRO A O 1
ATOM 646 N N . SER A 1 87 ? 30.192 -3.911 -27.292 1.00 91.12 87 SER A N 1
ATOM 647 C CA . SER A 1 87 ? 29.716 -5.033 -28.102 1.00 91.12 87 SER A CA 1
ATOM 648 C C . SER A 1 87 ? 30.482 -5.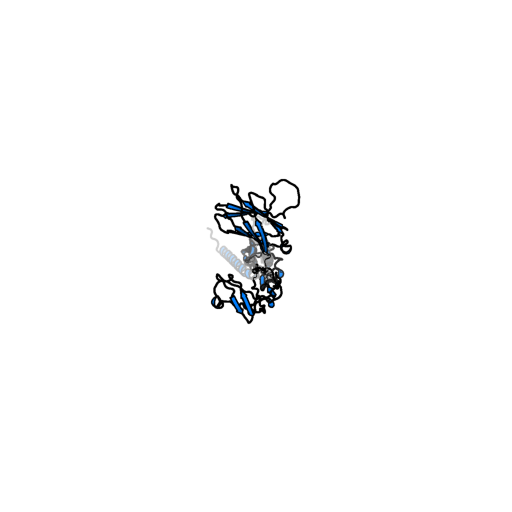226 -29.416 1.00 91.12 87 SER A C 1
ATOM 650 O O . SER A 1 87 ? 30.331 -6.260 -30.065 1.00 91.12 87 SER A O 1
ATOM 652 N N . VAL A 1 88 ? 31.317 -4.262 -29.813 1.00 93.50 88 VAL A N 1
ATOM 653 C CA . VAL A 1 88 ? 32.087 -4.294 -31.058 1.00 93.50 88 VAL A CA 1
ATOM 654 C C . VAL A 1 88 ? 33.575 -4.444 -30.759 1.00 93.50 88 VAL A C 1
ATOM 656 O O . VAL A 1 88 ? 34.128 -3.770 -29.893 1.00 93.50 88 VAL A O 1
ATOM 659 N N . ASN A 1 89 ? 34.247 -5.316 -31.514 1.00 91.88 89 ASN A N 1
ATOM 660 C CA . ASN A 1 89 ? 35.689 -5.520 -31.409 1.00 91.88 89 ASN A CA 1
ATOM 661 C C . ASN A 1 89 ? 36.323 -5.774 -32.785 1.00 91.88 89 ASN A C 1
ATOM 663 O O . ASN A 1 89 ? 36.550 -6.915 -33.187 1.00 91.88 89 ASN A O 1
ATOM 667 N N . ILE A 1 90 ? 36.594 -4.697 -33.518 1.00 92.12 90 ILE A N 1
ATOM 668 C CA . ILE A 1 90 ? 37.316 -4.721 -34.792 1.00 92.12 90 ILE A CA 1
ATOM 669 C C . ILE A 1 90 ? 38.810 -4.519 -34.509 1.00 92.12 90 ILE A C 1
ATOM 671 O O . ILE A 1 90 ? 39.218 -3.470 -34.008 1.00 92.12 90 ILE A O 1
ATOM 675 N N . ASP A 1 91 ? 39.660 -5.476 -34.880 1.00 89.94 91 ASP A N 1
ATOM 676 C CA . ASP A 1 91 ? 41.112 -5.328 -34.730 1.00 89.94 91 ASP A CA 1
ATOM 677 C C . ASP A 1 91 ? 41.719 -4.455 -35.843 1.00 89.94 91 ASP A C 1
ATOM 679 O O . ASP A 1 91 ? 42.253 -4.927 -36.849 1.00 89.94 91 ASP A O 1
ATOM 683 N N . LEU A 1 92 ? 41.692 -3.142 -35.621 1.00 88.75 92 LEU A N 1
ATOM 684 C CA . LEU A 1 92 ? 42.246 -2.147 -36.544 1.00 88.75 92 LEU A CA 1
ATOM 685 C C . LEU A 1 92 ? 43.783 -2.158 -36.610 1.00 88.75 92 LEU A C 1
ATOM 687 O O . LEU A 1 92 ? 44.373 -1.429 -37.417 1.00 88.75 92 LEU A O 1
ATOM 691 N N . THR A 1 93 ? 44.460 -2.921 -35.747 1.00 83.81 93 THR A N 1
ATOM 692 C CA . THR A 1 93 ? 45.928 -2.995 -35.732 1.00 83.81 93 THR A CA 1
ATOM 693 C C . THR A 1 93 ? 46.459 -4.011 -36.735 1.00 83.81 93 THR A C 1
ATOM 695 O O . THR A 1 93 ? 47.577 -3.850 -37.226 1.00 83.81 93 THR A O 1
ATOM 698 N N . ARG A 1 94 ? 45.651 -5.021 -37.084 1.00 77.19 94 ARG A N 1
ATOM 699 C CA . ARG A 1 94 ? 46.058 -6.136 -37.949 1.00 77.19 94 ARG A CA 1
ATOM 700 C C . ARG A 1 94 ? 45.533 -6.024 -39.375 1.00 77.19 94 ARG A C 1
ATOM 702 O O . ARG A 1 94 ? 46.253 -6.383 -40.304 1.00 77.19 94 ARG A O 1
ATOM 709 N N . THR A 1 95 ? 44.321 -5.514 -39.566 1.00 83.31 95 THR A N 1
ATOM 710 C CA . THR A 1 95 ? 43.666 -5.456 -40.881 1.00 83.31 95 THR A CA 1
ATOM 711 C C . THR A 1 95 ? 42.903 -4.146 -41.066 1.00 83.31 95 THR A C 1
ATOM 713 O O . THR A 1 95 ? 42.494 -3.483 -40.113 1.00 83.31 95 THR A O 1
ATOM 716 N N . ILE A 1 96 ? 42.747 -3.726 -42.324 1.00 88.38 96 ILE A N 1
ATOM 717 C CA . ILE A 1 96 ? 41.810 -2.655 -42.679 1.00 88.38 96 ILE A CA 1
ATOM 718 C C . ILE A 1 96 ? 40.456 -3.331 -42.862 1.00 88.38 96 ILE A C 1
ATOM 720 O O . ILE A 1 96 ? 40.378 -4.188 -43.746 1.00 88.38 96 ILE A O 1
ATOM 724 N N . PRO A 1 97 ? 39.414 -2.949 -42.105 1.00 89.69 97 PRO A N 1
ATOM 725 C CA . PRO A 1 97 ? 38.143 -3.626 -42.231 1.00 89.69 97 PRO A CA 1
ATOM 726 C C . PRO A 1 97 ? 37.577 -3.438 -43.639 1.00 89.69 97 PRO A C 1
ATOM 728 O O . PRO A 1 97 ? 37.783 -2.394 -44.284 1.00 89.69 97 PRO A O 1
ATOM 731 N N . ASP A 1 98 ? 36.894 -4.453 -44.151 1.00 90.31 98 ASP A N 1
ATOM 732 C CA . ASP A 1 98 ? 36.059 -4.284 -45.335 1.00 90.31 98 ASP A CA 1
ATOM 733 C C . ASP A 1 98 ? 34.692 -3.677 -44.965 1.00 90.31 98 ASP A C 1
ATOM 735 O O . ASP A 1 98 ? 34.356 -3.482 -43.797 1.00 90.31 98 ASP A O 1
ATOM 739 N N . PHE A 1 99 ? 33.909 -3.278 -45.970 1.00 90.81 99 PHE A N 1
ATOM 740 C CA . PHE A 1 99 ? 32.603 -2.667 -45.708 1.00 90.81 99 PHE A CA 1
ATOM 741 C C . PHE A 1 99 ? 31.577 -3.662 -45.144 1.00 90.81 99 PHE A C 1
ATOM 743 O O . PHE A 1 99 ? 30.637 -3.230 -44.484 1.00 90.81 99 PHE A O 1
ATOM 750 N N . GLY A 1 100 ? 31.756 -4.964 -45.376 1.00 91.62 100 GLY A N 1
ATOM 751 C CA . GLY A 1 100 ? 30.930 -6.015 -44.790 1.00 91.62 100 GLY A CA 1
ATOM 752 C C . GLY A 1 100 ? 31.203 -6.186 -43.296 1.00 91.62 100 GLY A C 1
ATOM 753 O O . GLY A 1 100 ? 30.257 -6.246 -42.520 1.00 91.62 100 GLY A O 1
ATOM 754 N N . GLU A 1 101 ? 32.470 -6.171 -42.876 1.00 91.81 101 GLU A N 1
ATOM 755 C CA . GLU A 1 101 ? 32.868 -6.199 -41.461 1.00 91.81 101 GLU A CA 1
ATOM 756 C C . GLU A 1 101 ? 32.352 -4.966 -40.707 1.00 91.81 101 GLU A C 1
ATOM 758 O O . GLU A 1 101 ? 31.821 -5.088 -39.604 1.00 91.81 101 GLU A O 1
ATOM 763 N N . LEU A 1 102 ? 32.444 -3.779 -41.319 1.00 93.75 102 LEU A N 1
ATOM 764 C CA . LEU A 1 102 ? 31.875 -2.553 -40.746 1.00 93.75 102 LEU A CA 1
ATOM 765 C C . LEU A 1 102 ? 30.345 -2.622 -40.633 1.00 93.75 102 LEU A C 1
ATOM 767 O O . LEU A 1 102 ? 29.795 -2.169 -39.633 1.00 93.75 102 LEU A O 1
ATOM 771 N N . ALA A 1 103 ? 29.658 -3.185 -41.631 1.00 92.81 103 ALA A N 1
ATOM 772 C CA . ALA A 1 103 ? 28.209 -3.369 -41.587 1.00 92.81 103 ALA A CA 1
ATOM 773 C C . ALA A 1 103 ? 27.797 -4.375 -40.500 1.00 92.81 103 ALA A C 1
ATOM 775 O O . ALA A 1 103 ? 26.898 -4.088 -39.717 1.00 92.81 103 ALA A O 1
ATOM 776 N N . ALA A 1 104 ? 28.502 -5.503 -40.388 1.00 90.88 104 ALA A N 1
ATOM 777 C CA . ALA A 1 104 ? 28.247 -6.501 -39.352 1.00 90.88 104 ALA A CA 1
ATOM 778 C C . ALA A 1 104 ? 28.449 -5.932 -37.938 1.00 90.88 104 ALA A C 1
ATOM 780 O O . ALA A 1 104 ? 27.667 -6.216 -37.038 1.00 90.88 104 ALA A O 1
ATOM 781 N N . ALA A 1 105 ? 29.456 -5.078 -37.743 1.00 92.75 105 ALA A N 1
ATOM 782 C CA . ALA A 1 105 ? 29.676 -4.400 -36.469 1.00 92.75 105 ALA A CA 1
ATOM 783 C C . ALA A 1 105 ? 28.551 -3.415 -36.096 1.00 92.75 105 ALA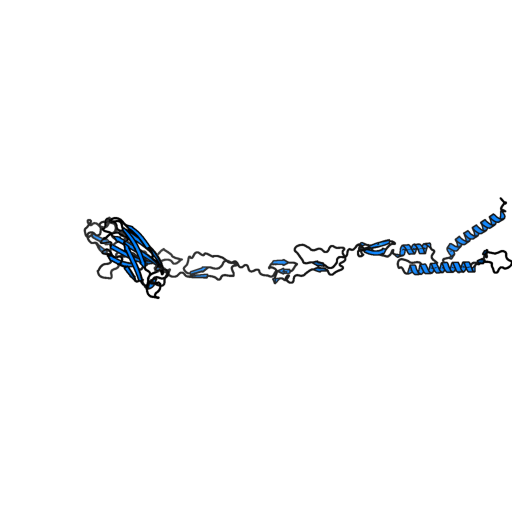 A C 1
ATOM 785 O O . ALA A 1 105 ? 28.301 -3.197 -34.913 1.00 92.75 105 ALA A O 1
ATOM 786 N N . ILE A 1 106 ? 27.858 -2.825 -37.078 1.00 92.00 106 ILE A N 1
ATOM 787 C CA . ILE A 1 106 ? 26.675 -1.988 -36.821 1.00 92.00 106 ILE A CA 1
ATOM 788 C C . ILE A 1 106 ? 25.524 -2.841 -36.275 1.00 92.00 106 ILE A C 1
ATOM 790 O O . ILE A 1 106 ? 24.844 -2.413 -35.340 1.00 92.00 106 ILE A O 1
ATOM 794 N N . ASP A 1 107 ? 25.333 -4.050 -36.806 1.00 88.50 107 ASP A N 1
ATOM 795 C CA . ASP A 1 107 ? 24.264 -4.953 -36.365 1.00 88.50 107 ASP A CA 1
ATOM 796 C C . ASP A 1 107 ? 24.446 -5.398 -34.904 1.00 88.50 107 ASP A C 1
ATOM 798 O O . ASP A 1 107 ? 23.461 -5.536 -34.178 1.00 88.50 107 ASP A O 1
ATOM 802 N N . THR A 1 108 ? 25.692 -5.537 -34.435 1.00 90.88 108 THR A N 1
ATOM 803 C CA . THR A 1 108 ? 25.992 -6.003 -33.071 1.00 90.88 108 THR A CA 1
ATOM 804 C C . THR A 1 108 ? 26.044 -4.892 -32.021 1.00 90.88 108 THR A C 1
ATOM 806 O O . THR A 1 108 ? 26.205 -5.189 -30.838 1.00 90.88 108 THR A O 1
ATOM 809 N N . LEU A 1 109 ? 25.877 -3.614 -32.398 1.00 91.88 109 LEU A N 1
ATOM 810 C CA . LEU A 1 109 ? 26.055 -2.451 -31.505 1.00 91.88 109 LEU A CA 1
ATOM 811 C C . LEU A 1 109 ? 25.289 -2.538 -30.178 1.00 91.88 109 LEU A C 1
ATOM 813 O O . LEU A 1 109 ? 25.704 -1.940 -29.188 1.00 91.88 109 LEU A O 1
ATOM 817 N N . THR A 1 110 ? 24.165 -3.253 -30.150 1.00 91.94 110 THR A N 1
ATOM 818 C CA . THR A 1 110 ? 23.283 -3.348 -28.976 1.00 91.94 110 THR A CA 1
ATOM 819 C C . THR A 1 110 ? 23.079 -4.782 -28.487 1.00 91.94 110 THR A C 1
ATOM 821 O O . THR A 1 110 ? 22.113 -5.051 -27.769 1.00 91.94 110 THR A O 1
ATOM 824 N N . ASP A 1 111 ? 23.951 -5.715 -28.869 1.00 90.62 111 ASP A N 1
ATOM 825 C CA . ASP A 1 111 ? 23.819 -7.134 -28.505 1.00 90.62 111 ASP A CA 1
ATOM 826 C C . ASP A 1 111 ? 24.063 -7.404 -27.018 1.00 90.62 111 ASP A C 1
ATOM 828 O O . ASP A 1 111 ? 23.471 -8.318 -26.438 1.00 90.62 111 ASP A O 1
ATOM 832 N N . ASP A 1 112 ? 24.888 -6.574 -26.383 1.00 89.88 112 ASP A N 1
ATOM 833 C CA . ASP A 1 112 ? 25.148 -6.582 -24.946 1.00 89.88 112 ASP A CA 1
ATOM 834 C C . ASP A 1 112 ? 24.047 -5.876 -24.131 1.00 89.88 112 ASP A C 1
ATOM 836 O O . ASP A 1 112 ? 24.010 -5.985 -22.902 1.00 89.88 112 ASP A O 1
ATOM 840 N N . ALA A 1 113 ? 23.111 -5.181 -24.789 1.00 92.88 113 ALA A N 1
ATOM 841 C CA . ALA A 1 113 ? 22.037 -4.469 -24.115 1.00 92.88 113 ALA A CA 1
ATOM 842 C C . ALA A 1 113 ? 21.045 -5.441 -23.451 1.00 92.88 113 ALA A C 1
ATOM 844 O O . ALA A 1 113 ? 20.418 -6.290 -24.087 1.00 92.88 113 ALA A O 1
ATOM 845 N N . THR A 1 114 ? 20.828 -5.261 -22.147 1.00 93.12 114 THR A N 1
ATOM 846 C CA . THR A 1 114 ? 19.918 -6.094 -21.335 1.00 93.12 114 THR A CA 1
ATOM 847 C C . THR A 1 114 ? 18.549 -5.454 -21.087 1.00 93.12 114 THR A C 1
ATOM 849 O O . THR A 1 114 ? 17.801 -5.903 -20.204 1.00 93.12 114 THR A O 1
ATOM 852 N N . ALA A 1 115 ? 18.262 -4.352 -21.782 1.00 94.12 115 ALA A N 1
ATOM 853 C CA . ALA A 1 115 ? 17.005 -3.633 -21.664 1.00 94.12 115 ALA A CA 1
ATOM 854 C C . ALA A 1 115 ? 15.855 -4.509 -22.182 1.00 94.12 115 ALA A C 1
ATOM 856 O O . ALA A 1 115 ? 15.965 -5.167 -23.212 1.00 94.12 115 ALA A O 1
ATOM 857 N N . ASP A 1 116 ? 14.759 -4.523 -21.433 1.00 93.88 116 ASP A N 1
ATOM 858 C CA . ASP A 1 116 ? 13.560 -5.308 -21.713 1.00 93.88 116 ASP A CA 1
ATOM 859 C C . ASP A 1 116 ? 12.335 -4.446 -21.394 1.00 93.88 116 ASP A C 1
ATOM 861 O O . ASP A 1 116 ? 12.387 -3.607 -20.488 1.00 93.88 116 ASP A O 1
ATOM 865 N N . SER A 1 117 ? 11.227 -4.646 -22.113 1.00 94.81 117 SER A N 1
ATOM 866 C CA . SER A 1 117 ? 10.005 -3.856 -21.921 1.00 94.81 117 SER A CA 1
ATOM 867 C C . SER A 1 117 ? 9.495 -3.900 -20.476 1.00 94.81 117 SER A C 1
ATOM 869 O O . SER A 1 117 ? 9.069 -2.875 -19.939 1.00 94.81 117 SER A O 1
ATOM 871 N N . GLY A 1 118 ? 9.617 -5.051 -19.808 1.00 94.31 118 GLY A N 1
ATOM 872 C CA . GLY A 1 118 ? 9.202 -5.260 -18.423 1.00 94.31 118 GLY A CA 1
ATOM 873 C C . GLY A 1 118 ? 10.129 -4.636 -17.378 1.00 94.31 118 GLY A C 1
ATOM 874 O O . GLY A 1 118 ? 9.793 -4.660 -16.198 1.00 94.31 118 GLY A O 1
ATOM 875 N N . LYS A 1 119 ? 11.272 -4.067 -17.783 1.00 93.38 119 LYS A N 1
ATOM 876 C CA . LYS A 1 119 ? 12.228 -3.366 -16.904 1.00 93.38 119 LYS A CA 1
ATOM 877 C C . LYS A 1 119 ? 12.166 -1.844 -17.036 1.00 93.38 119 LYS A C 1
ATOM 879 O O . LYS A 1 119 ? 12.940 -1.139 -16.394 1.00 93.38 119 LYS A O 1
ATOM 884 N N . MET A 1 120 ? 11.284 -1.332 -17.888 1.00 96.69 120 MET A N 1
ATOM 885 C CA . MET A 1 120 ? 11.233 0.079 -18.251 1.00 96.69 120 MET A CA 1
ATOM 886 C C . MET A 1 120 ? 9.846 0.662 -18.003 1.00 96.69 120 MET A C 1
ATOM 888 O O . MET A 1 120 ? 8.833 -0.004 -18.223 1.00 96.69 120 MET A O 1
ATOM 892 N N . LEU A 1 121 ? 9.807 1.930 -17.587 1.00 97.12 121 LEU A N 1
ATOM 893 C CA . LEU A 1 121 ? 8.561 2.676 -17.424 1.00 97.12 121 LEU A CA 1
ATOM 894 C C . LEU A 1 121 ? 7.768 2.711 -18.725 1.00 97.12 121 LEU A C 1
ATOM 896 O O . LEU A 1 121 ? 8.338 2.752 -19.818 1.00 97.12 121 LEU A O 1
ATOM 900 N N . LYS A 1 122 ? 6.444 2.722 -18.591 1.00 96.88 122 LYS A N 1
ATOM 901 C CA . LYS A 1 122 ? 5.531 2.815 -19.718 1.00 96.88 122 LYS A CA 1
ATOM 902 C C . LYS A 1 122 ? 5.924 3.988 -20.613 1.00 96.88 122 LYS A C 1
ATOM 904 O O . LYS A 1 122 ? 6.190 5.086 -20.141 1.00 96.88 122 LYS A O 1
ATOM 909 N N . ASP A 1 123 ? 5.983 3.713 -21.909 1.00 95.75 123 ASP A N 1
ATOM 910 C CA . ASP A 1 123 ? 6.337 4.670 -22.957 1.00 95.75 123 ASP A CA 1
ATOM 911 C C . ASP A 1 123 ? 7.804 5.123 -23.034 1.00 95.75 123 ASP A C 1
ATOM 913 O O . ASP A 1 123 ? 8.185 5.700 -24.054 1.00 95.75 123 ASP A O 1
ATOM 917 N N . ALA A 1 124 ? 8.657 4.768 -22.068 1.00 97.06 124 ALA A N 1
ATOM 918 C CA . ALA A 1 124 ? 10.102 4.927 -22.218 1.00 97.06 124 ALA A CA 1
ATOM 919 C C . ALA A 1 124 ? 10.622 4.048 -23.369 1.00 97.06 124 ALA A C 1
ATOM 921 O O . ALA A 1 124 ? 10.141 2.932 -23.569 1.00 97.06 124 ALA A O 1
ATOM 922 N N . THR A 1 125 ? 11.613 4.523 -24.127 1.00 97.69 125 THR A N 1
ATOM 923 C CA . THR A 1 125 ? 12.161 3.793 -25.284 1.00 97.69 125 THR A CA 1
ATOM 924 C C . THR A 1 125 ? 13.647 3.514 -25.133 1.00 97.69 125 THR A C 1
ATOM 926 O O . THR A 1 125 ? 14.380 4.379 -24.662 1.00 97.69 125 THR A O 1
ATOM 929 N N . ALA A 1 126 ? 14.090 2.343 -25.588 1.00 96.69 126 ALA A N 1
ATOM 930 C CA . ALA A 1 126 ? 15.498 1.959 -25.679 1.00 96.69 126 ALA A CA 1
ATOM 931 C C . ALA A 1 126 ? 15.747 1.159 -26.965 1.00 96.69 126 ALA A C 1
ATOM 933 O O . ALA A 1 126 ? 14.796 0.725 -27.620 1.00 96.69 126 ALA A O 1
ATOM 934 N N . TYR A 1 127 ? 17.017 0.962 -27.314 1.00 93.25 127 TYR A N 1
ATOM 935 C CA . TYR A 1 127 ? 17.437 0.040 -28.366 1.00 93.25 127 TYR A CA 1
ATOM 936 C C . TYR A 1 127 ? 18.169 -1.141 -27.731 1.00 93.25 127 TYR A C 1
ATOM 938 O O . TYR A 1 127 ? 19.057 -0.937 -26.904 1.00 93.25 127 TYR A O 1
ATOM 946 N N . ALA A 1 128 ? 17.776 -2.357 -28.094 1.00 93.38 128 ALA A N 1
ATOM 947 C CA . ALA A 1 128 ? 18.427 -3.589 -27.667 1.00 93.38 128 ALA A CA 1
ATOM 948 C C . ALA A 1 128 ? 18.336 -4.620 -28.792 1.00 93.38 128 ALA A C 1
ATOM 950 O O . ALA A 1 128 ? 17.270 -4.759 -29.398 1.00 93.38 128 ALA A O 1
ATOM 951 N N . LYS A 1 129 ? 19.434 -5.335 -29.067 1.00 89.50 129 LYS A N 1
ATOM 952 C CA . LYS A 1 129 ? 19.504 -6.387 -30.099 1.00 89.50 129 LYS A CA 1
ATOM 953 C C . LYS A 1 129 ? 18.939 -5.938 -31.457 1.00 89.50 129 LYS A C 1
ATOM 955 O O . LYS A 1 129 ? 18.110 -6.618 -32.059 1.00 89.50 129 LYS A O 1
ATOM 960 N N . GLY A 1 130 ? 19.295 -4.723 -31.872 1.00 88.00 130 GLY A N 1
ATOM 961 C CA . GLY A 1 130 ? 18.883 -4.128 -33.148 1.00 88.00 130 GLY A CA 1
ATOM 962 C C . GLY A 1 130 ? 17.432 -3.631 -33.212 1.00 88.00 130 GLY A C 1
ATOM 963 O O . GLY A 1 130 ? 17.013 -3.109 -34.243 1.00 88.00 130 GLY A O 1
ATOM 964 N N . ALA A 1 131 ? 16.651 -3.738 -32.132 1.00 91.06 131 ALA A N 1
ATOM 965 C CA . ALA A 1 131 ? 15.243 -3.350 -32.115 1.00 91.06 131 ALA A CA 1
ATOM 966 C C . ALA A 1 131 ? 14.962 -2.195 -31.149 1.00 91.06 131 ALA A C 1
ATOM 968 O O . ALA A 1 131 ? 15.510 -2.119 -30.047 1.00 91.06 131 ALA A O 1
ATOM 969 N N . LYS A 1 132 ? 14.037 -1.308 -31.539 1.00 95.00 132 LYS A N 1
ATOM 970 C CA . LYS A 1 132 ? 13.459 -0.315 -30.630 1.00 95.00 132 LYS A CA 1
ATOM 971 C C . LYS A 1 132 ? 12.431 -0.999 -29.734 1.00 95.00 132 LYS A C 1
ATOM 973 O O . LYS A 1 132 ? 11.404 -1.470 -30.218 1.00 95.00 132 LYS A O 1
ATOM 978 N N . ILE A 1 133 ? 12.675 -0.992 -28.432 1.00 96.62 133 ILE A N 1
ATOM 979 C CA . ILE A 1 133 ? 11.752 -1.510 -27.421 1.00 96.62 133 ILE A CA 1
ATOM 980 C C . ILE A 1 133 ? 11.077 -0.362 -26.671 1.00 96.62 133 ILE A C 1
ATOM 982 O O . ILE A 1 133 ? 11.625 0.738 -26.544 1.00 96.62 133 ILE A O 1
ATOM 986 N N . LYS A 1 134 ? 9.865 -0.623 -26.178 1.00 97.75 134 LYS A N 1
ATOM 987 C CA . LYS A 1 134 ? 9.055 0.328 -25.417 1.00 97.75 134 LYS A CA 1
ATOM 988 C C . LYS A 1 134 ? 8.717 -0.276 -24.059 1.00 97.75 134 LYS A C 1
ATOM 990 O O . LYS A 1 134 ? 8.288 -1.425 -23.990 1.00 97.75 134 LYS A O 1
ATOM 995 N N . GLY A 1 135 ? 8.929 0.486 -22.995 1.00 97.81 135 GLY A N 1
ATOM 996 C CA . GLY A 1 135 ? 8.659 0.045 -21.637 1.00 97.81 135 GLY A CA 1
ATOM 997 C C . GLY A 1 135 ? 7.173 -0.143 -21.367 1.00 97.81 135 GLY A C 1
ATOM 998 O O . GLY A 1 135 ? 6.318 0.491 -21.998 1.00 97.81 135 GLY A O 1
ATOM 999 N N . THR A 1 136 ? 6.872 -1.032 -20.424 1.00 97.38 136 THR A N 1
ATOM 1000 C CA . THR A 1 136 ? 5.505 -1.437 -20.079 1.00 97.38 136 THR A CA 1
ATOM 1001 C C . THR A 1 136 ? 5.160 -1.254 -18.608 1.00 97.38 136 THR A C 1
ATOM 1003 O O . THR A 1 136 ? 3.986 -1.399 -18.286 1.00 97.38 136 THR A O 1
ATOM 1006 N N . ILE A 1 137 ? 6.112 -0.929 -17.720 1.00 97.56 137 ILE A N 1
ATOM 1007 C CA . ILE A 1 137 ? 5.837 -0.763 -16.283 1.00 97.56 137 ILE A CA 1
ATOM 1008 C C . ILE A 1 137 ? 4.923 0.458 -16.081 1.00 97.56 137 ILE A C 1
ATOM 1010 O O . ILE A 1 137 ? 5.369 1.589 -16.293 1.00 97.56 137 ILE A O 1
ATOM 1014 N N . PRO A 1 138 ? 3.656 0.282 -15.672 1.00 96.62 138 PRO A N 1
ATOM 1015 C CA . PRO A 1 138 ? 2.782 1.408 -15.379 1.00 96.62 138 PRO A CA 1
ATOM 1016 C C . PRO A 1 138 ? 3.255 2.163 -14.129 1.00 96.62 138 PRO A C 1
ATOM 1018 O O . PRO A 1 138 ? 3.737 1.566 -13.163 1.00 96.62 138 PRO A O 1
ATOM 1021 N N . SER A 1 139 ? 3.063 3.481 -14.130 1.00 96.31 139 SER A N 1
ATOM 1022 C CA . SER A 1 139 ? 3.312 4.323 -12.959 1.00 96.31 139 SER A CA 1
ATOM 1023 C C . SER A 1 139 ? 2.063 4.440 -12.097 1.00 96.31 139 SER A C 1
ATOM 1025 O O . SER A 1 139 ? 0.953 4.614 -12.603 1.00 96.31 139 SER A O 1
ATOM 1027 N N . LYS A 1 140 ? 2.264 4.416 -10.783 1.00 96.38 140 LYS A N 1
ATOM 1028 C CA . LYS A 1 140 ? 1.256 4.731 -9.782 1.00 96.38 140 LYS A CA 1
ATOM 1029 C C . LYS A 1 140 ? 1.680 5.994 -9.045 1.00 96.38 140 LYS A C 1
ATOM 1031 O O . LYS A 1 140 ? 2.731 6.016 -8.407 1.00 96.38 140 LYS A O 1
ATOM 1036 N N . GLY A 1 141 ? 0.847 7.025 -9.149 1.00 97.19 141 GLY A N 1
ATOM 1037 C CA . GLY A 1 141 ? 1.025 8.269 -8.407 1.00 97.19 141 GLY A CA 1
ATOM 1038 C C . GLY A 1 141 ? 0.869 8.089 -6.896 1.00 97.19 141 GLY A C 1
ATOM 1039 O O . GLY A 1 141 ? 0.625 6.983 -6.404 1.00 97.19 141 GLY A O 1
ATOM 1040 N N . GLU A 1 142 ? 0.990 9.211 -6.192 1.00 97.88 142 GLU A N 1
ATOM 1041 C CA . GLU A 1 142 ? 0.775 9.313 -4.748 1.00 97.88 142 GLU A CA 1
ATOM 1042 C C . GLU A 1 142 ? -0.592 8.750 -4.337 1.00 97.88 142 GLU A C 1
ATOM 1044 O O . GLU A 1 142 ? -1.608 8.959 -5.006 1.00 97.88 142 GLU A O 1
ATOM 1049 N N . ALA A 1 143 ? -0.609 8.019 -3.225 1.00 97.62 143 ALA A N 1
ATOM 1050 C CA . ALA A 1 143 ? -1.812 7.456 -2.637 1.00 97.62 143 ALA A CA 1
ATOM 1051 C C . ALA A 1 143 ? -1.679 7.336 -1.114 1.00 97.62 143 ALA A C 1
ATOM 1053 O O . ALA A 1 143 ? -0.611 7.038 -0.575 1.00 97.62 143 ALA A O 1
ATOM 1054 N N . THR A 1 144 ? -2.804 7.497 -0.421 1.00 97.50 144 THR A N 1
ATOM 1055 C CA . THR A 1 144 ? -2.928 7.224 1.014 1.00 97.50 144 THR A CA 1
ATOM 1056 C C . THR A 1 144 ? -3.839 6.018 1.230 1.00 97.50 144 THR A C 1
ATOM 1058 O O . THR A 1 144 ? -4.939 5.974 0.685 1.00 97.50 144 THR A O 1
ATOM 1061 N N . TYR A 1 145 ? -3.388 5.064 2.042 1.00 96.56 145 TYR A N 1
ATOM 1062 C CA . TYR A 1 145 ? -4.121 3.868 2.449 1.00 96.56 145 TYR A CA 1
ATOM 1063 C C . TYR A 1 145 ? -4.484 3.997 3.923 1.00 96.56 145 TYR A C 1
ATOM 1065 O O . TYR A 1 145 ? -3.601 4.110 4.775 1.00 96.56 145 TYR A O 1
ATOM 1073 N N . THR A 1 146 ? -5.776 3.968 4.224 1.00 94.81 146 THR A N 1
ATOM 1074 C CA . THR A 1 146 ? -6.275 3.907 5.602 1.00 94.81 146 THR A CA 1
ATOM 1075 C C . THR A 1 146 ? -6.636 2.460 5.895 1.00 94.81 146 THR A C 1
ATOM 1077 O O . THR A 1 146 ? -7.593 1.990 5.279 1.00 94.81 146 THR A O 1
ATOM 1080 N N . PRO A 1 147 ? -5.902 1.737 6.766 1.00 93.06 147 PRO A N 1
ATOM 1081 C CA . PRO A 1 147 ? -6.196 0.341 7.077 1.00 93.06 147 PRO A CA 1
ATOM 1082 C C . PRO A 1 147 ? -7.674 0.120 7.411 1.00 93.06 147 PRO A C 1
ATOM 1084 O O . PRO A 1 147 ? -8.298 0.918 8.106 1.00 93.06 147 PRO A O 1
ATOM 1087 N N . GLY A 1 148 ? -8.235 -0.963 6.883 1.00 91.31 148 GLY A N 1
ATOM 1088 C CA . GLY A 1 148 ? -9.623 -1.354 7.101 1.00 91.31 148 GLY A CA 1
ATOM 1089 C C . GLY A 1 148 ? -9.708 -2.823 7.486 1.00 91.31 148 GLY A C 1
ATOM 1090 O O . GLY A 1 148 ? -8.697 -3.474 7.732 1.00 91.31 148 GLY A O 1
ATOM 1091 N N . ARG A 1 149 ? -10.926 -3.368 7.509 1.00 90.81 149 ARG A N 1
ATOM 1092 C CA . ARG A 1 149 ? -11.134 -4.793 7.809 1.00 90.81 149 ARG A CA 1
ATOM 1093 C C . ARG A 1 149 ? -10.549 -5.722 6.737 1.00 90.81 149 ARG A C 1
ATOM 1095 O O . ARG A 1 149 ? -10.183 -6.846 7.058 1.00 90.81 149 ARG A O 1
ATOM 1102 N N . ALA A 1 150 ? -10.534 -5.279 5.482 1.00 95.06 150 ALA A N 1
ATOM 1103 C CA . ALA A 1 150 ? -10.018 -6.042 4.352 1.00 95.06 150 ALA A CA 1
ATOM 1104 C C . ALA A 1 150 ? -8.629 -5.545 3.941 1.00 95.06 150 ALA A C 1
ATOM 1106 O O . ALA A 1 150 ? -8.321 -4.355 4.081 1.00 95.06 150 ALA A O 1
ATOM 1107 N N . ASP A 1 151 ? -7.835 -6.456 3.383 1.00 94.94 151 ASP A N 1
ATOM 1108 C CA . ASP A 1 151 ? -6.510 -6.150 2.862 1.00 94.94 151 ASP A CA 1
ATOM 1109 C C . ASP A 1 151 ? -6.586 -5.102 1.751 1.00 94.94 151 ASP A C 1
ATOM 1111 O O . ASP A 1 151 ? -7.426 -5.154 0.850 1.00 94.94 151 ASP A O 1
ATOM 1115 N N . GLN A 1 152 ? -5.661 -4.149 1.807 1.00 95.38 152 GLN A N 1
ATOM 1116 C CA . GLN A 1 152 ? -5.437 -3.189 0.737 1.00 95.38 152 GLN A CA 1
ATOM 1117 C C . GLN A 1 152 ? -4.129 -3.532 0.050 1.00 95.38 152 GLN A C 1
ATOM 1119 O O . GLN A 1 152 ? -3.057 -3.477 0.650 1.00 95.38 152 GLN A O 1
ATOM 1124 N N . THR A 1 153 ? -4.222 -3.898 -1.223 1.00 95.12 153 THR A N 1
ATOM 1125 C CA . THR A 1 153 ? -3.078 -4.379 -1.991 1.00 95.12 153 THR A CA 1
ATOM 1126 C C . THR A 1 153 ? -2.613 -3.326 -2.985 1.00 95.12 153 THR A C 1
ATOM 1128 O O . THR A 1 153 ? -3.387 -2.815 -3.794 1.00 95.12 153 THR A O 1
ATOM 1131 N N . ILE A 1 154 ? -1.311 -3.051 -2.973 1.00 95.50 154 ILE A N 1
ATOM 1132 C CA . ILE A 1 154 ? -0.629 -2.410 -4.093 1.00 95.50 154 ILE A CA 1
ATOM 1133 C C . ILE A 1 154 ? -0.188 -3.530 -5.030 1.00 95.50 154 ILE A C 1
ATOM 1135 O O . ILE A 1 154 ? 0.721 -4.288 -4.697 1.00 95.50 154 ILE A O 1
ATOM 1139 N N . THR A 1 155 ? -0.849 -3.668 -6.180 1.00 94.38 155 THR A N 1
ATOM 1140 C CA . THR A 1 155 ? -0.510 -4.720 -7.149 1.00 94.38 155 THR A CA 1
ATOM 1141 C C . THR A 1 155 ? 0.957 -4.616 -7.564 1.00 94.38 155 THR A C 1
ATOM 1143 O O . THR A 1 155 ? 1.458 -3.513 -7.806 1.00 94.38 155 THR A O 1
ATOM 1146 N N . SER A 1 156 ? 1.632 -5.761 -7.661 1.00 93.38 156 SER A N 1
ATOM 1147 C CA . SER A 1 156 ? 3.017 -5.849 -8.124 1.00 93.38 156 SER A CA 1
ATOM 1148 C C . SER A 1 156 ? 3.173 -5.372 -9.574 1.00 93.38 156 SER A C 1
ATOM 1150 O O . SER A 1 156 ? 2.204 -5.252 -10.324 1.00 93.38 156 SER A O 1
ATOM 1152 N N . GLY A 1 157 ? 4.415 -5.080 -9.970 1.00 92.38 157 GLY A N 1
ATOM 1153 C CA . GLY A 1 157 ? 4.733 -4.670 -11.342 1.00 92.38 157 GLY A CA 1
ATOM 1154 C C . GLY A 1 157 ? 4.397 -3.212 -11.667 1.00 92.38 157 GLY A C 1
ATOM 1155 O O . GLY A 1 157 ? 4.320 -2.861 -12.838 1.00 92.38 157 GLY A O 1
ATOM 1156 N N . GLN A 1 158 ? 4.203 -2.365 -10.654 1.00 96.06 158 GLN A N 1
ATOM 1157 C CA . GLN A 1 158 ? 3.996 -0.926 -10.816 1.00 96.06 158 GLN A CA 1
ATOM 1158 C C . GLN A 1 158 ? 5.203 -0.149 -10.293 1.00 96.06 158 GLN A C 1
ATOM 1160 O O . GLN A 1 158 ? 5.807 -0.525 -9.287 1.00 96.06 158 GLN A O 1
ATOM 1165 N N . TYR A 1 159 ? 5.518 0.969 -10.939 1.00 96.38 159 TYR A N 1
ATOM 1166 C CA . TYR A 1 159 ? 6.480 1.939 -10.430 1.00 96.38 159 TYR A CA 1
ATOM 1167 C C . TYR A 1 159 ? 5.765 2.964 -9.546 1.00 96.38 159 TYR A C 1
ATOM 1169 O O . TYR A 1 159 ? 4.834 3.632 -9.995 1.00 96.38 159 TYR A O 1
ATOM 1177 N N . LEU A 1 160 ? 6.182 3.091 -8.287 1.00 97.12 160 LEU A N 1
ATOM 1178 C CA . LEU A 1 160 ? 5.616 4.060 -7.349 1.00 97.12 160 LEU A CA 1
ATOM 1179 C C . LEU A 1 160 ? 6.281 5.418 -7.580 1.00 97.12 160 LEU A C 1
ATOM 1181 O O . LEU A 1 160 ? 7.365 5.681 -7.069 1.00 97.12 160 LEU A O 1
ATOM 1185 N N . SER A 1 161 ? 5.646 6.263 -8.390 1.00 96.06 161 SER A N 1
ATOM 1186 C CA . SER A 1 161 ? 6.189 7.575 -8.754 1.00 96.06 161 SER A CA 1
ATOM 1187 C C . SER A 1 161 ? 5.906 8.656 -7.709 1.00 96.06 161 SER A C 1
ATOM 1189 O O . SER A 1 161 ? 6.452 9.750 -7.806 1.00 96.06 161 SER A O 1
ATOM 1191 N N . GLY A 1 162 ? 5.031 8.374 -6.741 1.00 96.81 162 GLY A N 1
ATOM 1192 C CA . GLY A 1 162 ? 4.713 9.248 -5.613 1.00 96.81 162 GLY A CA 1
ATOM 1193 C C . GLY A 1 162 ? 4.773 8.502 -4.281 1.00 96.81 162 GLY A C 1
ATOM 1194 O O . GLY A 1 162 ? 4.869 7.272 -4.243 1.00 96.81 162 GLY A O 1
ATOM 1195 N N . VAL A 1 163 ? 4.725 9.261 -3.184 1.00 97.25 163 VAL A N 1
ATOM 1196 C CA . VAL A 1 163 ? 4.750 8.710 -1.824 1.00 97.25 163 VAL A CA 1
ATOM 1197 C C . VAL A 1 163 ? 3.499 7.870 -1.581 1.00 97.25 163 VAL A C 1
ATOM 1199 O O . VAL A 1 163 ? 2.382 8.340 -1.760 1.00 97.25 163 VAL A O 1
ATOM 1202 N N . GLN A 1 164 ? 3.686 6.638 -1.111 1.00 98.00 164 GLN A N 1
ATOM 1203 C CA . GLN A 1 164 ? 2.582 5.793 -0.666 1.00 98.00 164 GLN A CA 1
ATOM 1204 C C . GLN A 1 164 ? 2.526 5.820 0.855 1.00 98.00 164 GLN A C 1
ATOM 1206 O O . GLN A 1 164 ? 3.418 5.300 1.522 1.00 98.00 164 GLN A O 1
ATOM 1211 N N . THR A 1 165 ? 1.483 6.432 1.406 1.00 97.75 165 THR A N 1
ATOM 1212 C CA . THR A 1 165 ? 1.329 6.563 2.858 1.00 97.75 165 THR A CA 1
ATOM 1213 C C . THR A 1 165 ? 0.351 5.521 3.367 1.00 97.75 165 THR A C 1
ATOM 1215 O O . THR A 1 165 ? -0.822 5.557 3.007 1.00 97.75 165 THR A O 1
ATOM 1218 N N . ILE A 1 166 ? 0.798 4.623 4.240 1.00 96.50 166 ILE A N 1
ATOM 1219 C CA . ILE A 1 166 ? -0.093 3.761 5.019 1.00 96.50 166 ILE A CA 1
ATOM 1220 C C . ILE A 1 166 ? -0.327 4.474 6.349 1.00 96.50 166 ILE A C 1
ATOM 1222 O O . ILE A 1 166 ? 0.621 4.718 7.095 1.00 96.50 166 ILE A O 1
ATOM 1226 N N . LYS A 1 167 ? -1.570 4.877 6.627 1.00 95.50 167 LYS A N 1
ATOM 1227 C CA . LYS A 1 167 ? -1.900 5.614 7.850 1.00 95.50 167 LYS A CA 1
ATOM 1228 C C . LYS A 1 167 ? -1.759 4.699 9.063 1.00 95.50 167 LYS A C 1
ATOM 1230 O O . LYS A 1 167 ? -2.408 3.660 9.134 1.00 95.50 167 LYS A O 1
ATOM 1235 N N . GLY A 1 168 ? -0.930 5.116 10.015 1.00 94.62 168 GLY A N 1
ATOM 1236 C CA . GLY A 1 168 ? -0.967 4.579 11.369 1.00 94.62 168 GLY A CA 1
ATOM 1237 C C . GLY A 1 168 ? -2.161 5.135 12.145 1.00 94.62 168 GLY A C 1
ATOM 1238 O O . GLY A 1 168 ? -2.694 6.192 11.802 1.00 94.62 168 GLY A O 1
ATOM 1239 N N . ASP A 1 169 ? -2.541 4.431 13.203 1.00 95.75 169 ASP A N 1
ATOM 1240 C CA . ASP A 1 169 ? -3.536 4.874 14.174 1.00 95.75 169 ASP A CA 1
ATOM 1241 C C . ASP A 1 169 ? -2.839 5.048 15.529 1.00 95.75 169 ASP A C 1
ATOM 1243 O O . ASP A 1 169 ? -2.293 4.091 16.077 1.00 95.75 169 ASP A O 1
ATOM 1247 N N . SER A 1 170 ? -2.827 6.269 16.070 1.00 95.69 170 SER A N 1
ATOM 1248 C CA . SER A 1 170 ? -2.237 6.550 17.387 1.00 95.69 170 SER A CA 1
ATOM 1249 C C . SER A 1 170 ? -2.982 5.861 18.532 1.00 95.69 170 SER A C 1
ATOM 1251 O O . SER A 1 170 ? -2.433 5.717 19.620 1.00 95.69 170 SER A O 1
ATOM 1253 N N . GLY A 1 171 ? -4.229 5.444 18.299 1.00 95.81 171 GLY A N 1
ATOM 1254 C CA . GLY A 1 171 ? -5.025 4.651 19.223 1.00 95.81 171 GLY A CA 1
ATOM 1255 C C . GLY A 1 171 ? -4.658 3.166 19.243 1.00 95.81 171 GLY A C 1
ATOM 1256 O O . GLY A 1 171 ? -5.145 2.467 20.132 1.00 95.81 171 GLY A O 1
ATOM 1257 N N . LEU A 1 172 ? -3.796 2.683 18.334 1.00 96.44 172 LEU A N 1
ATOM 1258 C CA . LEU A 1 172 ? -3.282 1.308 18.318 1.00 96.44 172 LEU A CA 1
ATOM 1259 C C . LEU A 1 172 ? -2.217 1.105 19.412 1.00 96.44 172 LEU A C 1
ATOM 1261 O O . LEU A 1 172 ? -1.040 0.861 19.151 1.00 96.44 172 LEU A O 1
ATOM 1265 N N . ILE A 1 173 ? -2.653 1.229 20.660 1.00 97.31 173 ILE A N 1
ATOM 1266 C CA . ILE A 1 173 ? -1.865 1.029 21.876 1.00 97.31 173 ILE A CA 1
ATOM 1267 C C . ILE A 1 173 ? -2.562 -0.003 22.760 1.00 97.31 173 ILE A C 1
ATOM 1269 O O . ILE A 1 173 ? -3.787 -0.130 22.736 1.00 97.31 173 ILE A O 1
ATOM 1273 N N . SER A 1 174 ? -1.791 -0.741 23.559 1.00 97.06 174 SER A N 1
ATOM 1274 C CA . SER A 1 174 ? -2.311 -1.864 24.351 1.00 97.06 174 SER A CA 1
ATOM 1275 C C . SER A 1 174 ? -3.442 -1.458 25.301 1.00 97.06 174 SER A C 1
ATOM 1277 O O . SER A 1 174 ? -4.414 -2.194 25.442 1.00 97.06 174 SER A O 1
ATOM 1279 N N . SER A 1 175 ? -3.364 -0.264 25.897 1.00 96.31 175 SER A N 1
ATOM 1280 C CA . SER A 1 175 ? -4.359 0.254 26.844 1.00 96.31 175 SER A CA 1
ATOM 1281 C C . SER A 1 175 ? -5.718 0.579 26.224 1.00 96.31 175 SER A C 1
ATOM 1283 O O . SER A 1 175 ? -6.677 0.749 26.966 1.00 96.31 175 SER A O 1
ATOM 1285 N N . ASN A 1 176 ? -5.814 0.677 24.895 1.00 96.69 176 ASN A N 1
ATOM 1286 C CA . ASN A 1 176 ? -7.077 0.910 24.185 1.00 96.69 176 ASN A CA 1
ATOM 1287 C C . ASN A 1 176 ? -7.689 -0.386 23.636 1.00 96.69 176 ASN A C 1
ATOM 1289 O O . ASN A 1 176 ? -8.813 -0.383 23.137 1.00 96.69 176 ASN A O 1
ATOM 1293 N N . ILE A 1 177 ? -6.947 -1.492 23.687 1.00 96.69 177 ILE A N 1
ATOM 1294 C CA . ILE A 1 177 ? -7.367 -2.785 23.156 1.00 96.69 177 ILE A CA 1
ATOM 1295 C C . ILE A 1 177 ? -7.761 -3.663 24.341 1.00 96.69 177 ILE A C 1
ATOM 1297 O O . ILE A 1 177 ? -6.988 -3.820 25.286 1.00 96.69 177 ILE A O 1
ATOM 1301 N N . ALA A 1 178 ? -8.962 -4.242 24.282 1.00 95.50 178 ALA A N 1
ATOM 1302 C CA . ALA A 1 178 ? -9.477 -5.119 25.329 1.00 95.50 178 ALA A CA 1
ATOM 1303 C C . ALA A 1 178 ? -8.511 -6.274 25.634 1.00 95.50 178 ALA A C 1
ATOM 1305 O O . ALA A 1 178 ? -7.933 -6.874 24.721 1.00 95.50 178 ALA A O 1
ATOM 1306 N N . GLU A 1 179 ? -8.360 -6.591 26.917 1.00 95.31 179 GLU A N 1
ATOM 1307 C CA . GLU A 1 179 ? -7.518 -7.685 27.388 1.00 95.31 179 GLU A CA 1
ATOM 1308 C C . GLU A 1 179 ? -7.849 -9.010 26.676 1.00 95.31 179 GLU A C 1
ATOM 1310 O O . GLU A 1 179 ? -9.004 -9.336 26.388 1.00 95.31 179 GLU A O 1
ATOM 1315 N N . GLY A 1 180 ? -6.806 -9.761 26.311 1.00 93.88 180 GLY A N 1
ATOM 1316 C CA . GLY A 1 180 ? -6.938 -11.017 25.568 1.00 93.88 180 GLY A CA 1
ATOM 1317 C C . GLY A 1 180 ? -7.291 -10.860 24.081 1.00 93.88 180 GLY A C 1
ATOM 1318 O O . GLY A 1 180 ? -7.436 -11.865 23.382 1.00 93.88 180 GLY A O 1
ATOM 1319 N N . LYS A 1 181 ? -7.423 -9.631 23.563 1.00 96.56 181 LYS A N 1
ATOM 1320 C CA . LYS A 1 181 ? -7.514 -9.357 22.120 1.00 96.56 181 LYS A CA 1
ATOM 1321 C C . LYS A 1 181 ? -6.161 -8.921 21.567 1.00 96.56 181 LYS A C 1
ATOM 1323 O O . LYS A 1 181 ? -5.336 -8.344 22.269 1.00 96.56 181 LYS A O 1
ATOM 1328 N N . THR A 1 182 ? -5.961 -9.157 20.275 1.00 97.00 182 THR A N 1
ATOM 1329 C CA . THR A 1 182 ? -4.788 -8.682 19.540 1.00 97.00 182 THR A CA 1
ATOM 1330 C C . THR A 1 182 ? -5.255 -8.019 18.255 1.00 97.00 182 THR A C 1
ATOM 1332 O O . THR A 1 182 ? -6.002 -8.621 17.484 1.00 97.00 182 THR A O 1
ATOM 1335 N N . ILE A 1 183 ? -4.813 -6.786 18.016 1.00 95.69 183 ILE A N 1
ATOM 1336 C CA . ILE A 1 183 ? -5.099 -6.036 16.788 1.00 95.69 183 ILE A CA 1
ATOM 1337 C C . ILE A 1 183 ? -3.755 -5.655 16.169 1.00 95.69 183 ILE A C 1
ATOM 1339 O O . ILE A 1 183 ? -2.922 -5.047 16.834 1.00 95.69 183 ILE A O 1
ATOM 1343 N N . PHE A 1 184 ? -3.514 -6.071 14.921 1.00 92.94 184 PHE A N 1
ATOM 1344 C CA . PHE A 1 184 ? -2.254 -5.831 14.196 1.00 92.94 184 PHE A CA 1
ATOM 1345 C C . PHE A 1 184 ? -0.977 -6.183 14.996 1.00 92.94 184 PHE A C 1
ATOM 1347 O O . PHE A 1 184 ? 0.033 -5.493 14.909 1.00 92.94 184 PHE A O 1
ATOM 1354 N N . GLY A 1 185 ? -1.021 -7.256 15.794 1.00 94.44 185 GLY A N 1
ATOM 1355 C CA . GLY A 1 185 ? 0.108 -7.711 16.618 1.00 94.44 185 GLY A CA 1
ATOM 1356 C C . GLY A 1 185 ? 0.263 -7.005 17.972 1.00 94.44 185 GLY A C 1
ATOM 1357 O O . GLY A 1 185 ? 1.106 -7.417 18.763 1.00 94.44 185 GLY A O 1
ATOM 1358 N N . VAL A 1 186 ? -0.561 -5.998 18.281 1.00 97.31 186 VAL A N 1
ATOM 1359 C CA . VAL A 1 186 ? -0.592 -5.349 19.600 1.00 97.31 186 VAL A CA 1
ATOM 1360 C C . VAL A 1 186 ? -1.571 -6.091 20.506 1.00 97.31 186 VAL A C 1
ATOM 1362 O O . VAL A 1 186 ? -2.770 -6.139 20.223 1.00 97.31 186 VAL A O 1
ATOM 1365 N N . THR A 1 187 ? -1.059 -6.687 21.585 1.00 97.44 187 THR A N 1
ATOM 1366 C CA . THR A 1 187 ? -1.870 -7.360 22.611 1.00 97.44 187 THR A CA 1
ATOM 1367 C C . THR A 1 187 ? -2.523 -6.336 23.532 1.00 97.44 187 THR A C 1
ATOM 1369 O O . THR A 1 187 ? -1.861 -5.422 24.024 1.00 97.44 187 THR A O 1
ATOM 1372 N N . GLY A 1 188 ? -3.822 -6.497 23.759 1.00 97.62 188 GLY A N 1
ATOM 1373 C CA . GLY A 1 188 ? -4.609 -5.626 24.615 1.00 97.62 188 GLY A CA 1
ATOM 1374 C C . GLY A 1 188 ? -4.359 -5.833 26.100 1.00 97.62 188 GLY A C 1
ATOM 1375 O O . GLY A 1 188 ? -4.172 -6.958 26.562 1.00 97.62 188 GLY A O 1
ATOM 1376 N N . THR A 1 189 ? -4.382 -4.723 26.833 1.00 96.38 189 THR A N 1
ATOM 1377 C CA . THR A 1 189 ? -4.256 -4.649 28.297 1.00 96.38 189 THR A CA 1
ATOM 1378 C C . THR A 1 189 ? -5.395 -3.846 28.927 1.00 96.38 189 THR A C 1
ATOM 1380 O O . THR A 1 189 ? -5.351 -3.562 30.120 1.00 96.38 189 THR A O 1
ATOM 1383 N N . ALA A 1 190 ? -6.386 -3.416 28.138 1.00 95.44 190 ALA A N 1
ATOM 1384 C CA . ALA A 1 190 ? -7.534 -2.688 28.658 1.00 95.44 190 ALA A CA 1
ATOM 1385 C C . ALA A 1 190 ? -8.460 -3.656 29.401 1.00 95.44 190 ALA A C 1
ATOM 1387 O O . ALA A 1 190 ? -9.099 -4.514 28.784 1.00 95.44 190 ALA A O 1
ATOM 1388 N N . VAL A 1 191 ? -8.532 -3.509 30.722 1.00 88.44 191 VAL A N 1
ATOM 1389 C CA . VAL A 1 191 ? -9.484 -4.243 31.557 1.00 88.44 191 VAL A CA 1
ATOM 1390 C C . VAL A 1 191 ? -10.852 -3.600 31.372 1.00 88.44 191 VAL A C 1
ATOM 1392 O O . VAL A 1 191 ? -11.057 -2.434 31.704 1.00 88.44 191 VAL A O 1
ATOM 1395 N N . THR A 1 192 ? -11.794 -4.343 30.803 1.00 76.94 192 THR A N 1
ATOM 1396 C CA . THR A 1 192 ? -13.189 -3.910 30.729 1.00 76.94 192 THR A CA 1
ATOM 1397 C C . THR A 1 192 ? -13.876 -4.272 32.037 1.00 76.94 192 THR A C 1
ATOM 1399 O O . THR A 1 192 ? -14.130 -5.452 32.286 1.00 76.94 192 THR A O 1
ATOM 1402 N N . GLU A 1 193 ? -14.182 -3.282 32.872 1.00 71.62 193 GLU A N 1
ATOM 1403 C CA . GLU A 1 193 ? -15.007 -3.513 34.056 1.00 71.62 193 GLU A CA 1
ATOM 1404 C C . GLU A 1 193 ? -16.450 -3.792 33.627 1.00 71.62 193 GLU A C 1
ATOM 1406 O O . GLU A 1 193 ? -17.097 -2.991 32.949 1.00 71.62 193 GLU A O 1
ATOM 1411 N N . SER A 1 194 ? -16.955 -4.969 33.992 1.00 62.28 194 SER A N 1
ATOM 1412 C CA . SER A 1 194 ? -18.374 -5.277 33.867 1.00 62.28 194 SER A CA 1
ATOM 1413 C C . SER A 1 194 ? -19.066 -4.795 35.134 1.00 62.28 194 SER A C 1
ATOM 1415 O O . SER A 1 194 ? -18.998 -5.451 36.168 1.00 62.28 194 SER A O 1
ATOM 1417 N N . HIS A 1 195 ? -19.729 -3.642 35.063 1.00 64.31 195 HIS A N 1
ATOM 1418 C CA . HIS A 1 195 ? -20.645 -3.226 36.119 1.00 64.31 195 HIS A CA 1
ATOM 1419 C C . HIS A 1 195 ? -21.951 -4.003 35.950 1.00 64.31 195 HIS A C 1
ATOM 1421 O O . HIS A 1 195 ? -22.830 -3.614 35.178 1.00 64.31 195 HIS A O 1
ATOM 1427 N N . ILE A 1 196 ? -22.071 -5.138 36.636 1.00 65.38 196 ILE A N 1
ATOM 1428 C CA . ILE A 1 196 ? -23.365 -5.803 36.776 1.00 65.38 196 ILE A CA 1
ATOM 1429 C C . ILE A 1 196 ? -24.161 -5.001 37.806 1.00 65.38 196 ILE A C 1
ATOM 1431 O O . ILE A 1 196 ? -23.911 -5.099 39.004 1.00 65.38 196 ILE A O 1
ATOM 1435 N N . ILE A 1 197 ? -25.109 -4.191 37.335 1.00 65.81 197 ILE A N 1
ATOM 1436 C CA . ILE A 1 197 ? -26.093 -3.541 38.203 1.00 65.81 197 ILE A CA 1
ATOM 1437 C C . ILE A 1 197 ? -27.198 -4.564 38.476 1.00 65.81 197 ILE A C 1
ATOM 1439 O O . ILE A 1 197 ? -28.009 -4.876 37.604 1.00 65.81 197 ILE A O 1
ATOM 1443 N N . GLU A 1 198 ? -27.212 -5.130 39.680 1.00 69.00 198 GLU A N 1
ATOM 1444 C CA . GLU A 1 198 ? -28.330 -5.955 40.140 1.00 69.00 198 GLU A CA 1
ATOM 1445 C C . GLU A 1 198 ? -29.518 -5.059 40.497 1.00 69.00 198 GLU A C 1
ATOM 1447 O O . GLU A 1 198 ? -29.465 -4.308 41.466 1.00 69.00 198 GLU A O 1
ATOM 1452 N N . ASN A 1 199 ? -30.604 -5.155 39.725 1.00 69.62 199 ASN A N 1
ATOM 1453 C CA . ASN A 1 199 ? -31.795 -4.328 39.945 1.00 69.62 199 ASN A CA 1
ATOM 1454 C C . ASN A 1 199 ? -32.556 -4.680 41.233 1.00 69.62 199 ASN A C 1
ATOM 1456 O O . ASN A 1 199 ? -33.264 -3.825 41.745 1.00 69.62 199 ASN A O 1
ATOM 1460 N N . ASN A 1 200 ? -32.461 -5.922 41.729 1.00 75.38 200 ASN A N 1
ATOM 1461 C CA . ASN A 1 200 ? -33.024 -6.337 43.018 1.00 75.38 200 ASN A CA 1
ATOM 1462 C C . ASN A 1 200 ? -32.439 -7.684 43.473 1.00 75.38 200 ASN A C 1
ATOM 1464 O O . ASN A 1 200 ? -32.390 -8.632 42.688 1.00 75.38 200 ASN A O 1
ATOM 1468 N N . LYS A 1 201 ? -32.075 -7.784 44.758 1.00 82.81 201 LYS A N 1
ATOM 1469 C CA . LYS A 1 201 ? -31.712 -9.039 45.432 1.00 82.81 201 LYS A CA 1
ATOM 1470 C C . LYS A 1 201 ? -32.650 -9.261 46.614 1.00 82.81 201 LYS A C 1
ATOM 1472 O O . LYS A 1 201 ? -32.679 -8.454 47.536 1.00 82.81 201 LYS A O 1
ATOM 1477 N N . SER A 1 202 ? -33.427 -10.340 46.565 1.00 84.38 202 SER A N 1
ATOM 1478 C CA . SER A 1 202 ? -34.322 -10.746 47.652 1.00 84.38 202 SER A CA 1
ATOM 1479 C C . SER A 1 202 ? -33.663 -11.853 48.472 1.00 84.38 202 SER A C 1
ATOM 1481 O O . SER A 1 202 ? -32.995 -12.723 47.910 1.00 84.38 202 SER A O 1
ATOM 1483 N N . VAL A 1 203 ? -33.809 -11.786 49.794 1.00 84.81 203 VAL A N 1
ATOM 1484 C CA . VAL A 1 203 ? -33.273 -12.763 50.746 1.00 84.81 203 VAL A CA 1
ATOM 1485 C C . VAL A 1 203 ? -34.359 -13.073 51.768 1.00 84.81 203 VAL A C 1
ATOM 1487 O O . VAL A 1 203 ? -34.972 -12.152 52.306 1.00 84.81 203 VAL A O 1
ATOM 1490 N N . ASP A 1 204 ? -34.569 -14.359 52.042 1.00 88.06 204 ASP A N 1
ATOM 1491 C CA . ASP A 1 204 ? -35.445 -14.805 53.122 1.00 88.06 204 ASP A CA 1
ATOM 1492 C C . ASP A 1 204 ? -34.781 -14.521 54.476 1.00 88.06 204 ASP A C 1
ATOM 1494 O O . ASP A 1 204 ? -33.637 -14.913 54.720 1.00 88.06 204 ASP A O 1
ATOM 1498 N N . ILE A 1 205 ? -35.495 -13.828 55.363 1.00 89.06 205 ILE A N 1
ATOM 1499 C CA . ILE A 1 205 ? -35.012 -13.522 56.712 1.00 89.06 205 ILE A CA 1
ATOM 1500 C C . ILE A 1 205 ? -35.393 -14.682 57.635 1.00 89.06 205 ILE A C 1
ATOM 1502 O O . ILE A 1 205 ? -36.571 -14.884 57.925 1.00 89.06 205 ILE A O 1
ATOM 1506 N N . SER A 1 206 ? -34.398 -15.444 58.091 1.00 86.62 206 SER A N 1
ATOM 1507 C CA . SER A 1 206 ? -34.583 -16.582 59.006 1.00 86.62 206 SER A CA 1
ATOM 1508 C C . SER A 1 206 ? -34.124 -16.315 60.435 1.00 86.62 206 SER A C 1
ATOM 1510 O O . SER A 1 206 ? -34.513 -17.064 61.324 1.00 86.62 206 SER A O 1
ATOM 1512 N N . ASP A 1 207 ? -33.328 -15.267 60.650 1.00 90.31 207 ASP A N 1
ATOM 1513 C CA . ASP A 1 207 ? -32.705 -14.926 61.928 1.00 90.31 207 ASP A CA 1
ATOM 1514 C C . ASP A 1 207 ? -32.909 -13.445 62.258 1.00 90.31 207 ASP A C 1
ATOM 1516 O O . ASP A 1 207 ? -33.165 -12.616 61.384 1.00 90.31 207 ASP A O 1
ATOM 1520 N N . ILE A 1 208 ? -32.747 -13.091 63.533 1.00 90.88 208 ILE A N 1
ATOM 1521 C CA . ILE A 1 208 ? -32.831 -11.696 63.993 1.00 90.88 208 ILE A CA 1
ATOM 1522 C C . ILE A 1 208 ? -31.654 -10.827 63.535 1.00 90.88 208 ILE A C 1
ATOM 1524 O O . ILE A 1 208 ? -31.732 -9.608 63.641 1.00 90.88 208 ILE A O 1
ATOM 1528 N N . ASN A 1 209 ? -30.570 -11.424 63.036 1.00 90.56 209 ASN A N 1
ATOM 1529 C CA . ASN A 1 209 ? -29.425 -10.713 62.473 1.00 90.56 209 ASN A CA 1
ATOM 1530 C C . ASN A 1 209 ? -28.928 -11.441 61.227 1.00 90.56 209 ASN A C 1
ATOM 1532 O O . ASN A 1 209 ? -28.811 -12.666 61.231 1.00 90.56 209 ASN A O 1
ATOM 1536 N N . GLY A 1 210 ? -28.549 -10.692 60.195 1.00 90.38 210 GLY A N 1
ATOM 1537 C CA . GLY A 1 210 ? -27.970 -11.282 58.996 1.00 90.38 210 GLY A CA 1
ATOM 1538 C C . GLY A 1 210 ? -27.383 -10.260 58.034 1.00 90.38 210 GLY A C 1
ATOM 1539 O O . GLY A 1 210 ? -27.322 -9.060 58.310 1.00 90.38 210 GLY A O 1
ATOM 1540 N N . THR A 1 211 ? -26.910 -10.761 56.894 1.00 90.38 211 THR A N 1
ATOM 1541 C CA . THR A 1 211 ? -26.282 -9.941 55.852 1.00 90.38 211 THR A CA 1
ATOM 1542 C C . THR A 1 211 ? -26.827 -10.294 54.472 1.00 90.38 211 THR A C 1
ATOM 1544 O O . THR A 1 211 ? -27.091 -11.457 54.171 1.00 90.38 211 THR A O 1
ATOM 1547 N N . ILE A 1 212 ? -26.974 -9.283 53.620 1.00 88.50 212 ILE A N 1
ATOM 1548 C CA . ILE A 1 212 ? -27.294 -9.397 52.200 1.00 88.50 212 ILE A CA 1
ATOM 1549 C C . ILE A 1 212 ? -26.035 -8.980 51.445 1.00 88.50 212 ILE A C 1
ATOM 1551 O O . ILE A 1 212 ? -25.669 -7.806 51.397 1.00 88.50 212 ILE A O 1
ATOM 1555 N N . THR A 1 213 ? -25.339 -9.966 50.886 1.00 86.12 213 THR A N 1
ATOM 1556 C CA . THR A 1 213 ? -24.101 -9.739 50.128 1.00 86.12 213 THR A CA 1
ATOM 1557 C C . THR A 1 213 ? -24.434 -9.593 48.639 1.00 86.12 213 THR A C 1
ATOM 1559 O O . THR A 1 213 ? -25.225 -10.404 48.149 1.00 86.12 213 THR A O 1
ATOM 1562 N N . PRO A 1 214 ? -23.865 -8.620 47.900 1.00 84.25 214 PRO A N 1
ATOM 1563 C CA . PRO A 1 214 ? -24.010 -8.511 46.442 1.00 84.25 214 PRO A CA 1
ATOM 1564 C C . PRO A 1 214 ? -23.621 -9.807 45.718 1.00 84.25 214 PRO A C 1
ATOM 1566 O O . PRO A 1 214 ? -22.910 -10.649 46.272 1.00 84.25 214 PRO A O 1
ATOM 1569 N N . SER A 1 215 ? -24.118 -10.034 44.501 1.00 79.75 215 SER A N 1
ATOM 1570 C CA . SER A 1 215 ? -23.721 -11.222 43.739 1.00 79.75 215 SER A CA 1
ATOM 1571 C C . SER A 1 215 ? -22.293 -11.077 43.203 1.00 79.75 215 SER A C 1
ATOM 1573 O O . SER A 1 215 ? -21.783 -9.974 43.009 1.00 79.75 215 SER A O 1
ATOM 1575 N N . ASN A 1 216 ? -21.620 -12.212 42.982 1.00 72.19 216 ASN A N 1
ATOM 1576 C CA . ASN A 1 216 ? -20.238 -12.224 42.499 1.00 72.19 216 ASN A CA 1
ATOM 1577 C C . ASN A 1 216 ? -20.102 -11.414 41.200 1.00 72.19 216 ASN A C 1
ATOM 1579 O O . ASN A 1 216 ? -20.804 -11.680 40.226 1.00 72.19 216 ASN A O 1
ATOM 1583 N N . GLY A 1 217 ? -19.168 -10.461 41.190 1.00 68.44 217 GLY A N 1
ATOM 1584 C CA . GLY A 1 217 ? -18.918 -9.569 40.054 1.00 68.44 217 GLY A CA 1
ATOM 1585 C C . GLY A 1 217 ? -19.645 -8.224 40.127 1.00 68.44 217 GLY A C 1
ATOM 1586 O O . GLY A 1 217 ? -19.328 -7.339 39.340 1.00 68.44 217 GLY A O 1
ATOM 1587 N N . ASN A 1 218 ? -20.560 -8.028 41.081 1.00 71.88 218 ASN A N 1
ATOM 1588 C CA . ASN A 1 218 ? -21.105 -6.708 41.373 1.00 71.88 218 ASN A CA 1
ATOM 1589 C C . ASN A 1 218 ? -20.122 -5.932 42.261 1.00 71.88 218 ASN A C 1
ATOM 1591 O O . ASN A 1 218 ? -19.927 -6.260 43.430 1.00 71.88 218 ASN A O 1
ATOM 1595 N N . ASN A 1 219 ? -19.477 -4.923 41.678 1.00 68.94 219 ASN A N 1
ATOM 1596 C CA . ASN A 1 219 ? -18.498 -4.056 42.336 1.00 68.94 219 ASN A CA 1
ATOM 1597 C C . ASN A 1 219 ? -19.070 -2.683 42.729 1.00 68.94 219 ASN A C 1
ATOM 1599 O O . ASN A 1 219 ? -18.329 -1.837 43.221 1.00 68.94 219 ASN A O 1
ATOM 1603 N N . ALA A 1 220 ? -20.363 -2.453 42.491 1.00 72.06 220 ALA A N 1
ATOM 1604 C CA . ALA A 1 220 ? -21.010 -1.157 42.684 1.00 72.06 220 ALA A CA 1
ATOM 1605 C C . ALA A 1 220 ? -21.801 -1.052 44.000 1.00 72.06 220 ALA A C 1
ATOM 1607 O O . ALA A 1 220 ? -22.207 0.046 44.373 1.00 72.06 220 ALA A O 1
ATOM 1608 N N . MET A 1 221 ? -22.037 -2.172 44.691 1.00 74.88 221 MET A N 1
ATOM 1609 C CA . MET A 1 221 ? -22.846 -2.245 45.911 1.00 74.88 221 MET A CA 1
ATOM 1610 C C . MET A 1 221 ? -22.019 -2.801 47.074 1.00 74.88 221 MET A C 1
ATOM 1612 O O . MET A 1 221 ? -21.267 -3.757 46.900 1.00 74.88 221 MET A O 1
ATOM 1616 N N . GLU A 1 222 ? -22.184 -2.233 48.268 1.00 80.88 222 GLU A N 1
ATOM 1617 C CA . GLU A 1 222 ? -21.616 -2.774 49.509 1.00 80.88 222 GLU A CA 1
ATOM 1618 C C . GLU A 1 222 ? -22.574 -3.785 50.169 1.00 80.88 222 GLU A C 1
ATOM 1620 O O . GLU A 1 222 ? -23.753 -3.881 49.817 1.00 80.88 222 GLU A O 1
ATOM 1625 N N . GLN A 1 223 ? -22.069 -4.574 51.123 1.00 86.56 223 GLN A N 1
ATOM 1626 C CA . GLN A 1 223 ? -22.891 -5.503 51.905 1.00 86.56 223 GLN A CA 1
ATOM 1627 C C . GLN A 1 223 ? -23.898 -4.734 52.771 1.00 86.56 223 GLN A C 1
ATOM 1629 O O . GLN A 1 223 ? -23.525 -3.820 53.503 1.00 86.56 223 GLN A O 1
ATOM 1634 N N . VAL A 1 224 ? -25.162 -5.162 52.750 1.00 88.12 224 VAL A N 1
ATOM 1635 C CA . VAL A 1 224 ? -26.206 -4.631 53.637 1.00 88.12 224 VAL A CA 1
ATOM 1636 C C . VAL A 1 224 ? -26.355 -5.559 54.837 1.00 88.12 224 VAL A C 1
ATOM 1638 O O . VAL A 1 224 ? -26.499 -6.770 54.674 1.00 88.12 224 VAL A O 1
ATOM 1641 N N . THR A 1 225 ? -26.334 -5.014 56.048 1.00 90.88 225 THR A N 1
ATOM 1642 C CA . THR A 1 225 ? -26.603 -5.760 57.285 1.00 90.88 225 THR A CA 1
ATOM 1643 C C . THR A 1 225 ? -27.989 -5.408 57.814 1.00 90.88 225 THR A C 1
ATOM 1645 O O . THR A 1 225 ? -28.456 -4.281 57.647 1.00 90.88 225 THR A O 1
ATOM 1648 N N . TYR A 1 226 ? -28.670 -6.375 58.427 1.00 90.19 226 TYR A N 1
ATOM 1649 C CA . TYR A 1 226 ? -29.986 -6.157 59.026 1.00 90.19 226 TYR A CA 1
ATOM 1650 C C . TYR A 1 226 ? -30.045 -6.705 60.449 1.00 90.19 226 TYR A C 1
ATOM 1652 O O . TYR A 1 226 ? -29.382 -7.693 60.780 1.00 90.19 226 TYR A O 1
ATOM 1660 N N . SER A 1 227 ? -30.882 -6.068 61.265 1.00 91.88 227 SER A N 1
ATOM 1661 C CA . SER A 1 227 ? -31.258 -6.529 62.595 1.00 91.88 227 SER A CA 1
ATOM 1662 C C . SER A 1 227 ? -32.759 -6.336 62.811 1.00 91.88 227 SER A C 1
ATOM 1664 O O . SER A 1 227 ? -33.323 -5.294 62.471 1.00 91.88 227 SER A O 1
ATOM 1666 N N . VAL A 1 228 ? -33.417 -7.358 63.354 1.00 88.81 228 VAL A N 1
ATOM 1667 C CA . VAL A 1 228 ? -34.844 -7.341 63.687 1.00 88.81 228 VAL A CA 1
ATOM 1668 C C . VAL A 1 228 ? -34.981 -7.250 65.201 1.00 88.81 228 VAL A C 1
ATOM 1670 O O . VAL A 1 228 ? -34.510 -8.122 65.930 1.00 88.81 228 VAL A O 1
ATOM 1673 N N . SER A 1 229 ? -35.605 -6.177 65.682 1.00 88.56 229 SER A N 1
ATOM 1674 C CA . SER A 1 229 ? -35.832 -5.937 67.108 1.00 88.56 229 SER A CA 1
ATOM 1675 C C . SER A 1 229 ? -37.201 -6.452 67.570 1.00 88.56 229 SER A C 1
ATOM 1677 O O . SER A 1 229 ? -38.117 -6.626 66.769 1.00 88.56 229 SER A O 1
ATOM 1679 N N . GLY A 1 230 ? -37.342 -6.696 68.879 1.00 85.56 230 GLY A N 1
ATOM 1680 C CA . GLY A 1 230 ? -38.616 -7.076 69.506 1.00 85.56 230 GLY A CA 1
ATOM 1681 C C . GLY A 1 230 ? -38.978 -8.564 69.435 1.00 85.56 230 GLY A C 1
ATOM 1682 O O . GLY A 1 230 ? -40.092 -8.932 69.800 1.00 85.56 230 GLY A O 1
ATOM 1683 N N . VAL A 1 231 ? -38.057 -9.419 68.984 1.00 89.19 231 VAL A N 1
ATOM 1684 C CA . VAL A 1 231 ? -38.210 -10.881 69.012 1.00 89.19 231 VAL A CA 1
ATOM 1685 C C . VAL A 1 231 ? -37.570 -11.416 70.294 1.00 89.19 231 VAL A C 1
ATOM 1687 O O . VAL A 1 231 ? -36.427 -11.872 70.297 1.00 89.19 231 VAL A O 1
ATOM 1690 N N . ASP A 1 232 ? -38.311 -11.319 71.395 1.00 91.44 232 ASP A N 1
ATOM 1691 C CA . ASP A 1 232 ? -37.857 -11.767 72.712 1.00 91.44 232 ASP A CA 1
ATOM 1692 C C . ASP A 1 232 ? -38.389 -13.180 73.002 1.00 91.44 232 ASP A C 1
ATOM 1694 O O . ASP A 1 232 ? -39.580 -13.454 72.835 1.00 91.44 232 ASP A O 1
ATOM 1698 N N . SER A 1 233 ? -37.521 -14.099 73.438 1.00 88.88 233 SER A N 1
ATOM 1699 C CA . SER A 1 233 ? -37.897 -15.507 73.652 1.00 88.88 233 SER A CA 1
ATOM 1700 C C . SER A 1 233 ? -39.009 -15.686 74.690 1.00 88.88 233 SER A C 1
ATOM 1702 O O . SER A 1 233 ? -39.833 -16.586 74.563 1.00 88.88 233 SER A O 1
ATOM 1704 N N . ASP A 1 234 ? -39.055 -14.818 75.700 1.00 90.06 234 ASP A N 1
ATOM 1705 C CA . ASP A 1 234 ? -40.028 -14.833 76.799 1.00 90.06 234 ASP A CA 1
ATOM 1706 C C . ASP A 1 234 ? -41.438 -14.392 76.383 1.00 90.06 234 ASP A C 1
ATOM 1708 O O . ASP A 1 234 ? -42.391 -14.606 77.129 1.00 90.06 234 ASP A O 1
ATOM 1712 N N . LYS A 1 235 ? -41.586 -13.820 75.186 1.00 88.62 235 LYS A N 1
ATOM 1713 C CA . LYS A 1 235 ? -42.878 -13.464 74.580 1.00 88.62 235 LYS A CA 1
ATOM 1714 C C . LYS A 1 235 ? -43.348 -14.481 73.544 1.00 88.62 235 LYS A C 1
ATOM 1716 O O . LYS A 1 235 ? -44.436 -14.346 72.990 1.00 88.62 235 LYS A O 1
ATOM 1721 N N . ILE A 1 236 ? -42.535 -15.494 73.255 1.00 91.25 236 ILE A N 1
ATOM 1722 C CA . ILE A 1 236 ? -42.849 -16.545 72.291 1.00 91.25 236 ILE A CA 1
ATOM 1723 C C . ILE A 1 236 ? -43.209 -17.805 73.076 1.00 91.25 236 ILE A C 1
ATOM 1725 O O . ILE A 1 236 ? -42.457 -18.249 73.941 1.00 91.25 236 ILE A O 1
ATOM 1729 N N . VAL A 1 237 ? -44.360 -18.400 72.760 1.00 90.31 237 VAL A N 1
ATOM 1730 C CA . VAL A 1 237 ? -44.836 -19.630 73.413 1.00 90.31 237 VAL A CA 1
ATOM 1731 C C . VAL A 1 237 ? -43.830 -20.767 73.229 1.00 90.31 237 VAL A C 1
ATOM 1733 O O . VAL A 1 237 ? -43.308 -20.983 72.132 1.00 90.31 237 VAL A O 1
ATOM 1736 N N . PHE A 1 238 ? -43.578 -21.515 74.300 1.00 89.00 238 PHE A N 1
ATOM 1737 C CA . PHE A 1 238 ? -42.677 -22.656 74.322 1.00 89.00 238 PHE A CA 1
ATOM 1738 C C . PHE A 1 238 ? -43.008 -23.657 73.207 1.00 89.00 238 PHE A C 1
ATOM 1740 O O . PHE A 1 238 ? -44.164 -24.010 72.964 1.00 89.00 238 PHE A O 1
ATOM 1747 N N . GLY A 1 239 ? -41.974 -24.094 72.483 1.00 87.25 239 GLY A N 1
ATOM 1748 C CA . GLY A 1 239 ? -42.111 -24.956 71.304 1.00 87.25 239 GLY A CA 1
ATOM 1749 C C . GLY A 1 239 ? -42.480 -24.226 70.003 1.00 87.25 239 GLY A C 1
ATOM 1750 O O . GLY A 1 239 ? -42.587 -24.872 68.960 1.00 87.25 239 GLY A O 1
ATOM 1751 N N . LYS A 1 240 ? -42.654 -22.897 70.026 1.00 91.56 240 LYS A N 1
ATOM 1752 C CA . LYS A 1 240 ? -42.721 -22.046 68.827 1.00 91.56 240 LYS A CA 1
ATOM 1753 C C . LYS A 1 240 ? -41.393 -21.322 68.604 1.00 91.56 240 LYS A C 1
ATOM 1755 O O . LYS A 1 240 ? -40.540 -21.266 69.487 1.00 91.56 240 LYS A O 1
ATOM 1760 N N . SER A 1 241 ? -41.216 -20.779 67.403 1.00 91.88 241 SER A N 1
ATOM 1761 C CA . SER A 1 241 ? -40.072 -19.937 67.065 1.00 91.88 241 SER A CA 1
ATOM 1762 C C . SER A 1 241 ? -40.484 -18.836 66.098 1.00 91.88 241 SER A C 1
ATOM 1764 O O . SER A 1 241 ? -41.334 -19.054 65.233 1.00 91.88 241 SER A O 1
ATOM 1766 N N . ILE A 1 242 ? -39.871 -17.665 66.256 1.00 90.44 242 ILE A N 1
ATOM 1767 C CA . ILE A 1 242 ? -39.943 -16.546 65.319 1.00 90.44 242 ILE A CA 1
ATOM 1768 C C . ILE A 1 242 ? -38.502 -16.166 64.988 1.00 90.44 242 ILE A C 1
ATOM 1770 O O . ILE A 1 242 ? -37.719 -15.904 65.896 1.00 90.44 242 ILE A O 1
ATOM 1774 N N . LEU A 1 243 ? -38.152 -16.171 63.698 1.00 89.88 243 LEU A N 1
ATOM 1775 C CA . LEU A 1 243 ? -36.822 -15.790 63.198 1.00 89.88 243 LEU A CA 1
ATOM 1776 C C . LEU A 1 243 ? -35.663 -16.456 63.966 1.00 89.88 243 LEU A C 1
ATOM 1778 O O . LEU A 1 243 ? -34.768 -15.783 64.476 1.00 89.88 243 LEU A O 1
ATOM 1782 N N . GLY A 1 244 ? -35.740 -17.780 64.130 1.00 87.62 244 GLY A N 1
ATOM 1783 C CA . GLY A 1 244 ? -34.704 -18.578 64.793 1.00 87.62 244 GLY A CA 1
ATOM 1784 C C . GLY A 1 244 ? -34.687 -18.471 66.323 1.00 87.62 244 GLY A C 1
ATOM 1785 O O . GLY A 1 244 ? -34.077 -19.308 66.988 1.00 87.62 244 GLY A O 1
ATOM 1786 N N . VAL A 1 245 ? -35.405 -17.511 66.915 1.00 91.31 245 VAL A N 1
ATOM 1787 C CA . VAL A 1 245 ? -35.535 -17.378 68.371 1.00 91.31 245 VAL A CA 1
ATOM 1788 C C . VAL A 1 245 ? -36.591 -18.363 68.859 1.00 91.31 245 VAL A C 1
ATOM 1790 O O . VAL A 1 245 ? -37.752 -18.296 68.450 1.00 91.31 245 VAL A O 1
ATOM 1793 N N . ALA A 1 246 ? -36.186 -19.318 69.694 1.00 92.31 246 ALA A N 1
ATOM 1794 C CA . ALA A 1 246 ? -37.092 -20.285 70.307 1.00 92.31 246 ALA A CA 1
ATOM 1795 C C . ALA A 1 246 ? -37.827 -19.664 71.501 1.00 92.31 246 ALA A C 1
ATOM 1797 O O . ALA A 1 246 ? -37.230 -18.933 72.293 1.00 92.31 246 ALA A O 1
ATOM 1798 N N . GLY A 1 247 ? -39.114 -19.976 71.633 1.00 92.19 247 GLY A N 1
ATOM 1799 C CA . GLY A 1 247 ? -39.946 -19.465 72.711 1.00 92.19 247 GLY A CA 1
ATOM 1800 C C . GLY A 1 247 ? -39.733 -20.147 74.053 1.00 92.19 247 GLY A C 1
ATOM 1801 O O . GLY A 1 247 ? -39.484 -21.353 74.121 1.00 92.19 247 GLY A O 1
ATOM 1802 N N . THR A 1 248 ? -39.863 -19.363 75.118 1.00 92.00 248 THR A N 1
ATOM 1803 C CA . THR A 1 248 ? -39.749 -19.796 76.515 1.00 92.00 248 THR A CA 1
ATOM 1804 C C . THR A 1 248 ? -40.983 -19.460 77.351 1.00 92.00 248 THR A C 1
ATOM 1806 O O . THR A 1 248 ? -41.018 -19.823 78.524 1.00 92.00 248 THR A O 1
ATOM 1809 N N . ALA A 1 249 ? -42.007 -18.816 76.779 1.00 88.00 249 ALA A N 1
ATOM 1810 C CA . ALA A 1 249 ? -43.248 -18.533 77.492 1.00 88.00 249 ALA A CA 1
ATOM 1811 C C . ALA A 1 249 ? -44.048 -19.827 77.714 1.00 88.00 249 ALA A C 1
ATOM 1813 O O . ALA A 1 249 ? -44.362 -20.541 76.759 1.00 88.00 249 ALA A O 1
ATOM 1814 N N . GLU A 1 250 ? -44.389 -20.139 78.962 1.00 81.88 250 GLU A N 1
ATOM 1815 C CA . GLU A 1 250 ? -45.213 -21.309 79.278 1.00 81.88 250 GLU A CA 1
ATOM 1816 C C . GLU A 1 250 ? -46.608 -21.187 78.633 1.00 81.88 250 GLU A C 1
ATOM 1818 O O . GLU A 1 250 ? -47.195 -20.102 78.663 1.00 81.88 250 GLU A O 1
ATOM 1823 N N . PRO A 1 251 ? -47.168 -22.266 78.050 1.00 75.75 251 PRO A N 1
ATOM 1824 C CA . PRO A 1 251 ? -48.518 -22.233 77.502 1.00 75.75 251 PRO A CA 1
ATOM 1825 C C . PRO A 1 251 ? -49.538 -21.933 78.605 1.00 75.75 251 PRO A C 1
ATOM 1827 O O . PRO A 1 251 ? -49.575 -22.620 79.628 1.00 75.75 251 PRO A O 1
ATOM 1830 N N . GLU A 1 252 ? -50.414 -20.953 78.388 1.00 66.38 252 GLU A N 1
ATOM 1831 C CA . GLU A 1 252 ? -51.541 -20.737 79.292 1.00 66.38 252 GLU A CA 1
ATOM 1832 C C . GLU A 1 252 ? -52.507 -21.931 79.215 1.00 66.38 252 GLU A C 1
ATOM 1834 O O . GLU A 1 252 ? -53.038 -22.283 78.160 1.00 66.38 252 GLU A O 1
ATOM 1839 N N . SER A 1 253 ? -52.708 -22.602 80.349 1.00 48.59 253 SER A N 1
ATOM 1840 C CA . SER A 1 253 ? -53.621 -23.738 80.471 1.00 48.59 253 SER A CA 1
ATOM 1841 C C . SER A 1 253 ? -55.024 -23.245 80.819 1.00 48.59 253 SER A C 1
ATOM 1843 O O . SER A 1 253 ? -55.309 -22.949 81.981 1.00 48.59 253 SER A O 1
ATOM 1845 N N . HIS A 1 254 ? -55.935 -23.247 79.848 1.00 53.00 254 HIS A N 1
ATOM 1846 C CA . HIS A 1 254 ? -57.364 -23.065 80.109 1.00 53.00 254 HIS A CA 1
ATOM 1847 C C . HIS A 1 254 ? -58.027 -24.419 80.396 1.00 53.00 254 HIS A C 1
ATOM 1849 O O . HIS A 1 254 ? -57.932 -25.351 79.599 1.00 53.00 254 HIS A O 1
ATOM 1855 N N . THR A 1 255 ? -58.714 -24.539 81.536 1.00 50.22 255 THR A N 1
ATOM 1856 C CA . THR A 1 255 ? -59.595 -25.688 81.811 1.00 50.22 255 THR A CA 1
ATOM 1857 C C . THR A 1 255 ? -61.001 -25.328 81.348 1.00 50.22 255 THR A C 1
ATOM 1859 O O . THR A 1 255 ? -61.610 -24.417 81.904 1.00 50.22 255 THR A O 1
ATOM 1862 N N . VAL A 1 256 ? -61.504 -26.009 80.318 1.00 52.66 256 VAL A N 1
ATOM 1863 C CA . VAL A 1 256 ? -62.879 -25.828 79.830 1.00 52.66 256 VAL A CA 1
ATOM 1864 C C . VAL A 1 256 ? -63.833 -26.552 80.779 1.00 52.66 256 VAL A C 1
ATOM 1866 O O . VAL A 1 256 ? -63.651 -27.741 81.031 1.00 52.66 256 VAL A O 1
ATOM 1869 N N . LEU A 1 257 ? -64.834 -25.842 81.300 1.00 55.88 257 LEU A N 1
ATOM 1870 C CA . LEU A 1 257 ? -65.945 -26.430 82.051 1.00 55.88 257 LEU A CA 1
ATOM 1871 C C . LEU A 1 257 ? -67.075 -26.772 81.084 1.00 55.88 257 LEU A C 1
ATOM 1873 O O . LEU A 1 257 ? -67.464 -25.939 80.268 1.00 55.88 257 LEU A O 1
ATOM 1877 N N . SER A 1 258 ? -67.613 -27.982 81.185 1.00 54.03 258 SER A N 1
ATOM 1878 C CA . SER A 1 258 ? -68.828 -28.386 80.480 1.00 54.03 258 SER A CA 1
ATOM 1879 C C . SER A 1 258 ? -70.057 -28.138 81.358 1.00 54.03 258 SER A C 1
ATOM 1881 O O . SER A 1 258 ? -69.972 -28.204 82.582 1.00 54.03 258 SER A O 1
ATOM 1883 N N . VAL A 1 259 ? -71.234 -27.934 80.753 1.00 54.00 259 VAL A N 1
ATOM 1884 C CA . VAL A 1 259 ? -72.529 -27.904 81.472 1.00 54.00 259 VAL A CA 1
ATOM 1885 C C . VAL A 1 259 ? -72.733 -29.168 82.320 1.00 54.00 259 VAL A C 1
ATOM 1887 O O . VAL A 1 259 ? -73.356 -29.113 83.375 1.00 54.00 259 VAL A O 1
ATOM 1890 N N . ASN A 1 260 ? -72.134 -30.293 81.918 1.00 55.75 260 ASN A N 1
ATOM 1891 C CA . ASN A 1 260 ? -72.190 -31.548 82.671 1.00 55.75 260 ASN A CA 1
ATOM 1892 C C . ASN A 1 260 ? -71.400 -31.521 83.993 1.00 55.75 260 ASN A C 1
ATOM 1894 O O . ASN A 1 260 ? -71.596 -32.404 84.826 1.00 55.75 260 ASN A O 1
ATOM 1898 N N . ASP A 1 261 ? -70.518 -30.538 84.187 1.00 57.34 261 ASP A N 1
ATOM 1899 C CA . ASP A 1 261 ? -69.730 -30.370 85.412 1.00 57.34 261 ASP A CA 1
ATOM 1900 C C . ASP A 1 261 ? -70.487 -29.555 86.483 1.00 57.34 261 ASP A C 1
ATOM 1902 O O . ASP A 1 261 ? -69.982 -29.359 87.592 1.00 57.34 261 ASP A O 1
ATOM 1906 N N . ILE A 1 262 ? -71.706 -29.094 86.169 1.00 60.31 262 ILE A N 1
ATOM 1907 C CA . ILE A 1 262 ? -72.618 -28.387 87.072 1.00 60.31 262 ILE A CA 1
ATOM 1908 C C . ILE A 1 262 ? -73.780 -29.330 87.404 1.00 60.31 262 ILE A C 1
ATOM 1910 O O . ILE A 1 262 ? -74.554 -29.725 86.538 1.00 60.31 262 ILE A O 1
ATOM 1914 N N . THR A 1 263 ? -73.895 -29.723 88.671 1.00 58.03 263 THR A N 1
ATOM 1915 C CA . THR A 1 263 ? -74.909 -30.697 89.130 1.00 58.03 263 THR A CA 1
ATOM 1916 C C . THR A 1 263 ? -76.192 -30.045 89.651 1.00 58.03 263 THR A C 1
ATOM 1918 O O . THR A 1 263 ? -77.160 -30.728 89.984 1.00 58.03 263 THR A O 1
ATOM 1921 N N . GLU A 1 264 ? -76.189 -28.722 89.769 1.00 65.81 264 GLU A N 1
ATOM 1922 C CA . GLU A 1 264 ? -77.264 -27.910 90.315 1.00 65.81 264 GLU A CA 1
ATOM 1923 C C . GLU A 1 264 ? -78.280 -27.514 89.235 1.00 65.81 264 GLU A C 1
ATOM 1925 O O . GLU A 1 264 ? -77.943 -27.348 88.068 1.00 65.81 264 GLU A O 1
ATOM 1930 N N . ALA A 1 265 ? -79.549 -27.367 89.624 1.00 56.81 265 ALA A N 1
ATOM 1931 C CA . ALA A 1 265 ? -80.627 -27.066 88.687 1.00 56.81 265 ALA A CA 1
ATOM 1932 C C . ALA A 1 265 ? -80.470 -25.674 88.046 1.00 56.81 265 ALA A C 1
ATOM 1934 O O . ALA A 1 265 ? -80.116 -24.704 88.729 1.00 56.81 265 ALA A O 1
ATOM 1935 N N . ASP A 1 266 ? -80.816 -25.568 86.760 1.00 54.38 266 ASP A N 1
ATOM 1936 C CA . ASP A 1 266 ? -80.790 -24.312 86.006 1.00 54.38 266 ASP A CA 1
ATOM 1937 C C . ASP A 1 266 ? -81.459 -23.162 86.768 1.00 54.38 266 ASP A C 1
ATOM 1939 O O . ASP A 1 266 ? -82.553 -23.283 87.325 1.00 54.38 266 ASP A O 1
ATOM 1943 N N . GLY A 1 267 ? -80.770 -22.020 86.809 1.00 57.16 267 GLY A N 1
ATOM 1944 C CA . GLY A 1 267 ? -81.248 -20.818 87.490 1.00 57.16 267 GLY A CA 1
ATOM 1945 C C . GLY A 1 267 ? -80.974 -20.760 88.998 1.00 57.16 267 GLY A C 1
ATOM 1946 O O . GLY A 1 267 ? -81.280 -19.733 89.602 1.00 57.16 267 GLY A O 1
ATOM 1947 N N . THR A 1 268 ? -80.349 -21.775 89.611 1.00 55.97 268 THR A N 1
ATOM 1948 C CA . THR A 1 268 ? -79.835 -21.695 90.996 1.00 55.97 268 THR A CA 1
ATOM 1949 C C . THR A 1 268 ? -78.335 -21.386 91.051 1.00 55.97 268 THR A C 1
ATOM 1951 O O . THR A 1 268 ? -77.622 -21.514 90.061 1.00 55.97 268 THR A O 1
ATOM 1954 N N . ALA A 1 269 ? -77.848 -20.885 92.194 1.00 57.81 269 ALA A N 1
ATOM 1955 C CA . ALA A 1 269 ? -76.422 -20.613 92.367 1.00 57.81 269 ALA A CA 1
ATOM 1956 C C . ALA A 1 269 ? -75.641 -21.934 92.480 1.00 57.81 269 ALA A C 1
ATOM 1958 O O . ALA A 1 269 ? -75.869 -22.690 93.426 1.00 57.81 269 ALA A O 1
ATOM 1959 N N . ALA A 1 270 ? -74.716 -22.185 91.553 1.00 62.84 270 ALA A N 1
ATOM 1960 C CA . ALA A 1 270 ? -73.908 -23.403 91.507 1.00 62.84 270 ALA A CA 1
ATOM 1961 C C . ALA A 1 270 ? -72.552 -23.226 92.211 1.00 62.84 270 ALA A C 1
ATOM 1963 O O . ALA A 1 270 ? -72.019 -22.110 92.306 1.00 62.84 270 ALA A O 1
ATOM 1964 N N . LYS A 1 271 ? -71.976 -24.326 92.712 1.00 63.44 271 LYS A N 1
ATOM 1965 C CA . LYS A 1 271 ? -70.599 -24.355 93.226 1.00 63.44 271 LYS A CA 1
ATOM 1966 C C . LYS A 1 271 ? -69.756 -25.300 92.388 1.00 63.44 271 LYS A C 1
ATOM 1968 O O . LYS A 1 271 ? -69.860 -26.512 92.528 1.00 63.44 271 LYS A O 1
ATOM 1973 N N . VAL A 1 272 ? -68.839 -24.744 91.606 1.00 64.00 272 VAL A N 1
ATOM 1974 C CA . VAL A 1 272 ? -67.923 -25.546 90.790 1.00 64.00 272 VAL A CA 1
ATOM 1975 C C . VAL A 1 272 ? -66.563 -25.635 91.475 1.00 64.00 272 VAL A C 1
ATOM 1977 O O . VAL A 1 272 ? -66.036 -24.642 91.986 1.00 64.00 272 VAL A O 1
ATOM 1980 N N . PHE A 1 273 ? -66.001 -26.842 91.521 1.00 58.41 273 PHE A N 1
ATOM 1981 C CA . PHE A 1 273 ? -64.674 -27.107 92.071 1.00 58.41 273 PHE A CA 1
ATOM 1982 C C . PHE A 1 273 ? -63.661 -27.254 90.939 1.00 58.41 273 PHE A C 1
ATOM 1984 O O . PHE A 1 273 ? -63.739 -28.193 90.154 1.00 58.41 273 PHE A O 1
ATOM 1991 N N . ILE A 1 274 ? -62.683 -26.350 90.884 1.00 60.88 274 ILE A N 1
ATOM 1992 C CA . ILE A 1 274 ? -61.642 -26.343 89.849 1.00 60.88 274 ILE A CA 1
ATOM 1993 C C . ILE A 1 274 ? -60.294 -26.224 90.544 1.00 60.88 274 ILE A C 1
ATOM 1995 O O . ILE A 1 274 ? -60.092 -25.315 91.350 1.00 60.88 274 ILE A O 1
ATOM 1999 N N . ALA A 1 275 ? -59.385 -27.164 90.270 1.00 57.66 275 ALA A N 1
ATOM 2000 C CA . ALA A 1 275 ? -58.020 -27.172 90.805 1.00 57.66 275 ALA A CA 1
ATOM 2001 C C . ALA A 1 275 ? -57.930 -26.906 92.332 1.00 57.66 275 ALA A C 1
ATOM 2003 O O . ALA A 1 275 ? -57.058 -26.181 92.807 1.00 57.66 275 ALA A O 1
ATOM 2004 N N . GLY A 1 276 ? -58.860 -27.469 93.117 1.00 55.84 276 GLY A N 1
ATOM 2005 C CA . GLY A 1 276 ? -58.881 -27.347 94.583 1.00 55.84 276 GLY A CA 1
ATOM 2006 C C . GLY A 1 276 ? -59.485 -26.050 95.142 1.00 55.84 276 GLY A C 1
ATOM 2007 O O . GLY A 1 276 ? -59.521 -25.886 96.361 1.00 55.84 276 GLY A O 1
ATOM 2008 N N . LYS A 1 277 ? -59.993 -25.147 94.293 1.00 56.31 277 LYS A N 1
ATOM 2009 C CA . LYS A 1 277 ? -60.729 -23.939 94.701 1.00 56.31 277 LYS A CA 1
ATOM 2010 C C . LYS A 1 277 ? -62.209 -24.048 94.338 1.00 56.31 277 LYS A C 1
ATOM 2012 O O . LYS A 1 277 ? -62.569 -24.588 93.294 1.00 56.31 277 LYS A O 1
ATOM 2017 N N . THR A 1 278 ? -63.067 -23.524 95.211 1.00 57.69 278 THR A N 1
ATOM 2018 C CA . THR A 1 278 ? -64.516 -23.459 94.984 1.00 57.69 278 THR A CA 1
ATOM 2019 C C . THR A 1 278 ? -64.893 -22.111 94.390 1.00 57.69 278 THR A C 1
ATOM 2021 O O . THR A 1 278 ? -64.682 -21.076 95.023 1.00 57.69 278 THR A O 1
ATOM 2024 N N . TYR A 1 279 ? -65.527 -22.131 93.225 1.00 63.50 279 TYR A N 1
ATOM 2025 C CA . TYR A 1 279 ? -66.084 -20.954 92.576 1.00 63.50 279 TYR A CA 1
ATOM 2026 C C . TYR A 1 279 ? -67.596 -20.971 92.770 1.00 63.50 279 TYR A C 1
ATOM 2028 O O . TYR A 1 279 ? -68.281 -21.921 92.393 1.00 63.50 279 TYR A O 1
ATOM 2036 N N . LYS A 1 280 ? -68.118 -19.936 93.433 1.00 62.97 280 LYS A N 1
ATOM 2037 C CA . LYS A 1 280 ? -69.562 -19.711 93.513 1.00 62.97 280 LYS A CA 1
ATOM 2038 C C . LYS A 1 280 ? -69.983 -18.997 92.263 1.00 62.97 280 LYS A C 1
ATOM 2040 O O . LYS A 1 280 ? -69.364 -17.980 91.944 1.00 62.97 280 LYS A O 1
ATOM 2045 N N . ILE A 1 281 ? -71.072 -19.447 91.652 1.00 64.31 281 ILE A N 1
ATOM 2046 C CA . ILE A 1 281 ? -71.632 -18.676 90.567 1.00 64.31 281 ILE A CA 1
ATOM 2047 C C . ILE A 1 281 ? -73.079 -18.270 90.825 1.00 64.31 281 ILE A C 1
ATOM 2049 O O . ILE A 1 281 ? -73.883 -19.120 91.204 1.00 64.31 281 ILE A O 1
ATOM 2053 N N . PRO A 1 282 ? -73.407 -16.962 90.710 1.00 57.16 282 PRO A N 1
ATOM 2054 C CA . PRO A 1 282 ? -74.739 -16.466 91.014 1.00 57.16 282 PRO A CA 1
ATOM 2055 C C . PRO A 1 282 ? -75.841 -17.123 90.182 1.00 57.16 282 PRO A C 1
ATOM 2057 O O . PRO A 1 282 ? -75.646 -17.477 89.019 1.00 57.16 282 PRO A O 1
ATOM 2060 N N . ALA A 1 283 ? -77.023 -17.216 90.791 1.00 56.16 283 ALA A N 1
ATOM 2061 C CA . ALA A 1 283 ? -78.251 -17.638 90.133 1.00 56.16 283 ALA A CA 1
ATOM 2062 C C . ALA A 1 283 ? -78.504 -16.827 88.843 1.00 56.16 283 ALA A C 1
ATOM 2064 O O . ALA A 1 283 ? -78.243 -15.625 88.808 1.00 56.16 283 ALA A O 1
ATOM 2065 N N . GLN A 1 284 ? -79.033 -17.491 87.809 1.00 56.19 284 GLN A N 1
ATOM 2066 C CA . GLN A 1 284 ? -79.388 -16.936 86.486 1.00 56.19 284 GLN A CA 1
ATOM 2067 C C . GLN A 1 284 ? -78.234 -16.525 85.547 1.00 56.19 284 GLN A C 1
ATOM 2069 O O . GLN A 1 284 ? -78.489 -15.944 84.499 1.00 56.19 284 GLN A O 1
ATOM 2074 N N . LYS A 1 285 ? -76.974 -16.848 85.861 1.00 51.59 285 LYS A N 1
ATOM 2075 C CA . LYS A 1 285 ? -75.814 -16.553 84.989 1.00 51.59 285 LYS A CA 1
ATOM 2076 C C . LYS A 1 285 ? -75.442 -17.679 84.002 1.00 51.59 285 LYS A C 1
ATOM 2078 O O . LYS A 1 285 ? -74.442 -17.534 83.315 1.00 51.59 285 LYS A O 1
ATOM 2083 N N . TYR A 1 286 ? -76.218 -18.771 83.954 1.00 54.47 286 TYR A N 1
ATOM 2084 C CA . TYR A 1 286 ? -75.889 -20.020 83.231 1.00 54.47 286 TYR A CA 1
ATOM 2085 C C . TYR A 1 286 ? -76.859 -20.422 82.129 1.00 54.47 286 TYR A C 1
ATOM 2087 O O . TYR A 1 286 ? -76.648 -21.436 81.470 1.00 54.47 286 TYR A O 1
ATOM 2095 N N . ALA A 1 287 ? -77.936 -19.660 81.954 1.00 46.88 287 ALA A N 1
ATOM 2096 C CA . ALA A 1 287 ? -78.891 -19.939 80.901 1.00 46.88 287 ALA A CA 1
ATOM 2097 C C . ALA A 1 287 ? -78.276 -19.472 79.574 1.00 46.88 287 ALA A C 1
ATOM 2099 O O . ALA A 1 287 ? -78.185 -18.272 79.337 1.00 46.88 287 ALA A O 1
ATOM 2100 N N . ASP A 1 288 ? -77.846 -20.448 78.778 1.00 44.78 288 ASP A N 1
ATOM 2101 C CA . ASP A 1 288 ? -77.266 -20.374 77.430 1.00 44.78 288 ASP A CA 1
ATOM 2102 C C . ASP A 1 288 ? -75.734 -20.209 77.325 1.00 44.78 288 ASP A C 1
ATOM 2104 O O . ASP A 1 288 ? -75.173 -19.121 77.401 1.00 44.78 288 ASP A O 1
ATOM 2108 N N . ASN A 1 289 ? -75.085 -21.365 77.108 1.00 45.03 289 ASN A N 1
ATOM 2109 C CA . ASN A 1 289 ? -73.863 -21.638 76.332 1.00 45.03 289 ASN A CA 1
ATOM 2110 C C . ASN A 1 289 ? -72.782 -20.547 76.227 1.00 45.03 289 ASN A C 1
ATOM 2112 O O . ASN A 1 289 ? -72.381 -20.226 75.117 1.00 45.03 289 ASN A O 1
ATOM 2116 N N . ASP A 1 290 ? -72.283 -20.030 77.350 1.00 40.50 290 ASP A N 1
ATOM 2117 C CA . ASP A 1 290 ? -70.841 -19.854 77.613 1.00 40.50 290 ASP A CA 1
ATOM 2118 C C . ASP A 1 290 ? -70.648 -19.117 78.948 1.00 40.50 290 ASP A C 1
ATOM 2120 O O . ASP A 1 290 ? -70.963 -17.935 79.085 1.00 40.50 290 ASP A O 1
ATOM 2124 N N . ILE A 1 291 ? -70.097 -19.802 79.957 1.00 44.50 291 ILE A N 1
ATOM 2125 C CA . ILE A 1 291 ? -69.662 -19.165 81.206 1.00 44.50 291 ILE A CA 1
ATOM 2126 C C . ILE A 1 291 ? -68.149 -19.288 81.297 1.00 44.50 291 ILE A C 1
ATOM 2128 O O . ILE A 1 291 ? -67.603 -20.322 81.674 1.00 44.50 291 ILE A O 1
ATOM 2132 N N . TYR A 1 292 ? -67.472 -18.187 80.983 1.00 38.00 292 TYR A N 1
ATOM 2133 C CA . TYR A 1 292 ? -66.044 -18.027 81.215 1.00 38.00 292 TYR A CA 1
ATOM 2134 C C . TYR A 1 292 ? -65.811 -17.560 82.656 1.00 38.00 292 TYR A C 1
ATOM 2136 O O . TYR A 1 292 ? -66.141 -16.433 83.020 1.00 38.00 292 TYR A O 1
ATOM 2144 N N . ILE A 1 293 ? -65.232 -18.429 83.488 1.00 36.94 293 ILE A N 1
ATOM 2145 C CA . ILE A 1 293 ? -64.714 -18.064 84.813 1.00 36.94 293 ILE A CA 1
ATOM 2146 C C . ILE A 1 293 ? -63.193 -17.964 84.684 1.00 36.94 293 ILE A C 1
ATOM 2148 O O . ILE A 1 293 ? -62.496 -18.975 84.762 1.00 36.94 293 ILE A O 1
ATOM 2152 N N . SER A 1 294 ? -62.657 -16.759 84.475 1.00 31.66 294 SER A N 1
ATOM 2153 C CA . SER A 1 294 ? -61.219 -16.534 84.626 1.00 31.66 294 SER A CA 1
ATOM 2154 C C . SER A 1 294 ? -60.883 -16.506 86.119 1.00 31.66 294 SER A C 1
ATOM 2156 O O . SER A 1 294 ? -61.362 -15.679 86.895 1.00 31.66 294 SER A O 1
ATOM 2158 N N . ALA A 1 295 ? -60.070 -17.463 86.559 1.00 27.86 295 ALA A N 1
ATOM 2159 C CA . ALA A 1 295 ? -59.477 -17.437 87.884 1.00 27.86 295 ALA A CA 1
ATOM 2160 C C . ALA A 1 295 ? -58.268 -16.498 87.861 1.00 27.86 295 ALA A C 1
ATOM 2162 O O . ALA A 1 295 ? -57.129 -16.955 87.784 1.00 27.86 295 ALA A O 1
ATOM 2163 N N . GLU A 1 296 ? -58.501 -15.188 87.920 1.00 32.22 296 GLU A N 1
ATOM 2164 C CA . GLU A 1 296 ? -57.398 -14.264 88.157 1.00 32.22 296 GLU A CA 1
ATOM 2165 C C . GLU A 1 296 ? -56.798 -14.498 89.545 1.00 32.22 296 GLU A C 1
ATOM 2167 O O . GLU A 1 296 ? -57.469 -14.755 90.553 1.00 32.22 296 GLU A O 1
ATOM 2172 N N . LYS A 1 297 ? -55.471 -14.469 89.567 1.00 29.67 297 LYS A N 1
ATOM 2173 C CA . LYS A 1 297 ? -54.644 -14.567 90.756 1.00 29.67 297 LYS A CA 1
ATOM 2174 C C . LYS A 1 297 ? -54.967 -13.358 91.643 1.00 29.67 297 LYS A C 1
ATOM 2176 O O . LYS A 1 297 ? -54.563 -12.249 91.335 1.00 29.67 297 LYS A O 1
ATOM 2181 N N . ASN A 1 298 ? -55.734 -13.611 92.707 1.00 29.94 298 ASN A N 1
ATOM 2182 C CA . ASN A 1 298 ? -56.079 -12.687 93.792 1.00 29.94 298 ASN A CA 1
ATOM 2183 C C . ASN A 1 298 ? -55.010 -11.615 94.050 1.00 29.94 298 ASN A C 1
ATOM 2185 O O . ASN A 1 298 ? -53.961 -11.957 94.586 1.00 29.94 298 ASN A O 1
ATOM 2189 N N . GLU A 1 299 ? -55.350 -10.353 93.785 1.00 29.78 299 GLU A N 1
ATOM 2190 C CA . GLU A 1 299 ? -54.996 -9.171 94.583 1.00 29.78 299 GLU A CA 1
ATOM 2191 C C . GLU A 1 299 ? -55.755 -7.946 94.030 1.00 29.78 299 GLU A C 1
ATOM 2193 O O . GLU A 1 299 ? -55.224 -7.201 93.220 1.00 29.78 299 GLU A O 1
ATOM 2198 N N . CYS A 1 300 ? -57.028 -7.765 94.415 1.00 23.72 300 CYS A N 1
ATOM 2199 C CA . CYS A 1 300 ? -57.646 -6.475 94.793 1.00 23.72 300 CYS A CA 1
ATOM 2200 C C . CYS A 1 300 ? -59.180 -6.562 94.872 1.00 23.72 300 CYS A C 1
ATOM 2202 O O . CYS A 1 300 ? -59.842 -7.310 94.160 1.00 23.72 300 CYS A O 1
ATOM 2204 N N . SER A 1 301 ? -59.728 -5.811 95.822 1.00 26.08 301 SER A N 1
ATOM 2205 C CA . SER A 1 301 ? -61.119 -5.782 96.270 1.00 26.08 301 SER A CA 1
ATOM 2206 C C . SER A 1 301 ? -62.093 -5.116 95.290 1.00 26.08 301 SER A C 1
ATOM 2208 O O . SER A 1 301 ? -61.809 -4.047 94.767 1.00 26.08 301 SER A O 1
ATOM 2210 N N . SER A 1 302 ? -63.259 -5.754 95.150 1.00 27.22 302 SER A N 1
ATOM 2211 C CA . SER A 1 302 ? -64.589 -5.256 94.752 1.00 27.22 302 SER A CA 1
ATOM 2212 C C . SER A 1 302 ? -64.733 -3.796 94.288 1.00 27.22 302 SER A C 1
ATOM 2214 O O . SER A 1 302 ? -64.741 -2.895 95.121 1.00 27.22 302 SER A O 1
ATOM 2216 N N . GLU A 1 303 ? -65.009 -3.597 92.996 1.00 24.88 303 GLU A N 1
ATOM 2217 C CA . GLU A 1 303 ? -66.292 -3.104 92.447 1.00 24.88 303 GLU A CA 1
ATOM 2218 C C . GLU A 1 303 ? -66.171 -2.959 90.910 1.00 24.88 303 GLU A C 1
ATOM 2220 O O . GLU A 1 303 ? -65.295 -2.266 90.413 1.00 24.88 303 GLU A O 1
ATOM 2225 N N . ASN A 1 304 ? -67.057 -3.643 90.170 1.00 25.70 304 ASN A N 1
ATOM 2226 C CA . ASN A 1 304 ? -67.303 -3.556 88.716 1.00 25.70 304 ASN A CA 1
ATOM 2227 C C . ASN A 1 304 ? -66.101 -3.731 87.759 1.00 25.70 304 ASN A C 1
ATOM 2229 O O . ASN A 1 304 ? -65.520 -2.764 87.278 1.00 25.70 304 ASN A O 1
ATOM 2233 N N . ILE A 1 305 ? -65.826 -4.984 87.376 1.00 22.61 305 ILE A N 1
ATOM 2234 C CA . ILE A 1 305 ? -64.905 -5.343 86.285 1.00 22.61 305 ILE A CA 1
ATOM 2235 C C . ILE A 1 305 ? -65.724 -5.699 85.033 1.00 22.61 305 ILE A C 1
ATOM 2237 O O . ILE A 1 305 ? -66.485 -6.669 85.038 1.00 22.61 305 ILE A O 1
ATOM 2241 N N . TYR A 1 306 ? -65.560 -4.905 83.973 1.00 23.17 306 TYR A N 1
ATOM 2242 C CA . TYR A 1 306 ? -65.826 -5.290 82.584 1.00 23.17 306 TYR A CA 1
ATOM 2243 C C . TYR A 1 306 ? -64.543 -5.924 82.028 1.00 23.17 306 TYR A C 1
ATOM 2245 O O . TYR A 1 306 ? -63.471 -5.342 82.178 1.00 23.17 306 TYR A O 1
ATOM 2253 N N . VAL A 1 307 ? -64.643 -7.105 81.414 1.00 25.00 307 VAL A N 1
ATOM 2254 C CA . VAL A 1 307 ? -63.516 -7.770 80.741 1.00 25.00 307 VAL A CA 1
ATOM 2255 C C . VAL A 1 307 ? -63.564 -7.403 79.260 1.00 25.00 307 VAL A C 1
ATOM 2257 O O . VAL A 1 307 ? -64.520 -7.747 78.566 1.00 25.00 307 VAL A O 1
ATOM 2260 N N . ASP A 1 308 ? -62.540 -6.674 78.823 1.00 23.77 308 ASP A N 1
ATOM 2261 C CA . ASP A 1 308 ? -62.277 -6.258 77.445 1.00 23.77 308 ASP A CA 1
ATOM 2262 C C . ASP A 1 308 ? -61.227 -7.203 76.830 1.00 23.77 308 ASP A C 1
ATOM 2264 O O . ASP A 1 308 ? -60.309 -7.651 77.522 1.00 23.77 308 ASP A O 1
ATOM 2268 N N . TYR A 1 309 ? -61.374 -7.549 75.550 1.00 27.72 309 TYR A N 1
ATOM 2269 C CA . TYR A 1 309 ? -60.459 -8.467 74.863 1.00 27.72 309 TYR A CA 1
ATOM 2270 C C . TYR A 1 309 ? -59.246 -7.712 74.310 1.00 27.72 309 TYR A C 1
ATOM 2272 O O . TYR A 1 309 ? -59.374 -6.745 73.560 1.00 27.72 309 TYR A O 1
ATOM 2280 N N . HIS A 1 310 ? -58.059 -8.228 74.625 1.00 25.05 310 HIS A N 1
ATOM 2281 C CA . HIS A 1 310 ? -56.773 -7.796 74.089 1.00 25.05 310 HIS A CA 1
ATOM 2282 C C . HIS A 1 310 ? -56.744 -7.753 72.549 1.00 25.05 310 HIS A C 1
ATOM 2284 O O . HIS A 1 310 ? -56.701 -8.776 71.868 1.00 25.05 310 HIS A O 1
ATOM 2290 N N . LEU A 1 311 ? -56.635 -6.543 72.010 1.00 28.92 311 LEU A N 1
ATOM 2291 C CA . LEU A 1 311 ? -55.647 -6.205 70.989 1.00 28.92 311 LEU A CA 1
ATOM 2292 C C . LEU A 1 311 ? -54.883 -4.984 71.511 1.00 28.92 311 LEU A C 1
ATOM 2294 O O . LEU A 1 311 ? -55.465 -4.207 72.263 1.00 28.92 311 LEU A O 1
ATOM 2298 N N . ASP A 1 312 ? -53.625 -4.791 71.110 1.00 30.16 312 ASP A N 1
ATOM 2299 C CA . ASP A 1 312 ? -52.835 -3.579 71.397 1.00 30.16 312 ASP A CA 1
ATOM 2300 C C . ASP A 1 312 ? -53.442 -2.345 70.696 1.00 30.16 312 ASP A C 1
ATOM 2302 O O . ASP A 1 312 ? -52.889 -1.773 69.757 1.00 30.16 312 ASP A O 1
ATOM 2306 N N . ARG A 1 313 ? -54.645 -1.962 71.117 1.00 40.16 313 ARG A N 1
ATOM 2307 C CA . ARG A 1 313 ? -55.454 -0.875 70.591 1.00 40.16 313 ARG A CA 1
ATOM 2308 C C . ARG A 1 313 ? -55.817 0.021 71.758 1.00 40.16 313 ARG A C 1
ATOM 2310 O O . ARG A 1 313 ? -56.413 -0.420 72.734 1.00 40.16 313 ARG A O 1
ATOM 2317 N N . TYR A 1 314 ? -55.493 1.299 71.642 1.00 41.97 314 TYR A N 1
ATOM 2318 C CA . TYR A 1 314 ? -56.066 2.296 72.533 1.00 41.97 314 TYR A CA 1
ATOM 2319 C C . TYR A 1 314 ? -57.514 2.509 72.083 1.00 41.97 314 TYR A C 1
ATOM 2321 O O . TYR A 1 314 ? -57.746 3.101 71.028 1.00 41.97 314 TYR A O 1
ATOM 2329 N N . LEU A 1 315 ? -58.474 1.963 72.834 1.00 42.03 315 LEU A N 1
ATOM 2330 C CA . LEU A 1 315 ? -59.899 2.214 72.628 1.00 42.03 315 LEU A CA 1
ATOM 2331 C C . LEU A 1 315 ? -60.351 3.388 73.496 1.00 42.03 315 LEU A C 1
ATOM 2333 O O . LEU A 1 315 ? -60.167 3.385 74.712 1.00 42.03 315 LEU A O 1
ATOM 2337 N N . CYS A 1 316 ? -60.996 4.370 72.872 1.00 47.22 316 CYS A N 1
ATOM 2338 C CA . CYS A 1 316 ? -61.771 5.381 73.581 1.00 47.22 316 CYS A CA 1
ATOM 2339 C C . CYS A 1 316 ? -63.261 5.034 73.465 1.00 47.22 316 CYS A C 1
ATOM 2341 O O . CYS A 1 316 ? -63.779 4.887 72.355 1.00 47.22 316 CYS A O 1
ATOM 2343 N N . TYR A 1 317 ? -63.944 4.921 74.608 1.00 38.88 317 TYR A N 1
ATOM 2344 C CA . TYR A 1 317 ? -65.387 4.679 74.686 1.00 38.88 317 TYR A CA 1
ATOM 2345 C C . TYR A 1 317 ? -66.138 5.959 75.057 1.00 38.88 317 TYR A C 1
ATOM 2347 O O . TYR A 1 317 ? -65.723 6.692 75.955 1.00 38.88 317 TYR A O 1
ATOM 2355 N N . GLY A 1 318 ? -67.279 6.192 74.408 1.00 44.16 318 GLY A N 1
ATOM 2356 C CA . GLY A 1 318 ? -68.218 7.243 74.786 1.00 44.16 318 GLY A CA 1
ATOM 2357 C C . GLY A 1 318 ? -69.649 6.926 74.351 1.00 44.16 318 GLY A C 1
ATOM 2358 O O . GLY A 1 318 ? -69.898 6.068 73.503 1.00 44.16 318 GLY A O 1
ATOM 2359 N N . SER A 1 319 ? -70.612 7.608 74.966 1.00 42.97 319 SER A N 1
ATOM 2360 C CA . SER A 1 319 ? -72.037 7.488 74.647 1.00 42.97 319 SER A CA 1
ATOM 2361 C C . SER A 1 319 ? -72.668 8.872 74.607 1.00 42.97 319 SER A C 1
ATOM 2363 O O . SER A 1 319 ? -72.480 9.650 75.544 1.00 42.97 319 SER A O 1
ATOM 2365 N N . SER A 1 320 ? -73.453 9.163 73.573 1.00 44.00 320 SER A N 1
ATOM 2366 C CA . SER A 1 320 ? -74.203 10.416 73.457 1.00 44.00 320 SER A CA 1
ATOM 2367 C C . SER A 1 320 ? -75.651 10.130 73.076 1.00 44.00 320 SER A C 1
ATOM 2369 O O . SER A 1 320 ? -75.918 9.323 72.186 1.00 44.00 320 SER A O 1
ATOM 2371 N N . VAL A 1 321 ? -76.591 10.813 73.729 1.00 40.06 321 VAL A N 1
ATOM 2372 C CA . VAL A 1 321 ? -78.026 10.700 73.438 1.00 40.06 321 VAL A CA 1
ATOM 2373 C C . VAL A 1 321 ? -78.461 11.949 72.684 1.00 40.06 321 VAL A C 1
ATOM 2375 O O . VAL A 1 321 ? -78.454 13.036 73.259 1.00 40.06 321 VAL A O 1
ATOM 2378 N N . ALA A 1 322 ? -78.844 11.811 71.415 1.00 42.81 322 ALA A N 1
ATOM 2379 C CA . ALA A 1 322 ? -79.449 12.910 70.672 1.00 42.81 322 ALA A CA 1
ATOM 2380 C C . ALA A 1 322 ? -80.962 12.907 70.937 1.00 42.81 322 ALA A C 1
ATOM 2382 O O . ALA A 1 322 ? -81.705 12.053 70.452 1.00 42.81 322 ALA A O 1
ATOM 2383 N N . ALA A 1 323 ? -81.434 13.850 71.753 1.00 36.50 323 ALA A N 1
ATOM 2384 C CA . ALA A 1 323 ? -82.858 14.062 71.979 1.00 36.50 323 ALA A CA 1
ATOM 2385 C C . ALA A 1 323 ? -83.333 15.298 71.194 1.00 36.50 323 ALA A C 1
ATOM 2387 O O . ALA A 1 323 ? -83.071 16.427 71.599 1.00 36.50 323 ALA A O 1
ATOM 2388 N N . ALA A 1 324 ? -84.087 15.043 70.119 1.00 34.06 324 ALA A N 1
ATOM 2389 C CA . ALA A 1 324 ? -84.896 15.976 69.325 1.00 34.06 324 ALA A CA 1
ATOM 2390 C C . ALA A 1 324 ? -84.164 16.988 68.406 1.00 34.06 324 ALA A C 1
ATOM 2392 O O . ALA A 1 324 ? -83.413 17.847 68.858 1.00 34.06 324 ALA A O 1
ATOM 2393 N N . ASN A 1 325 ? -84.508 16.919 67.109 1.00 42.88 325 ASN A N 1
ATOM 2394 C CA . ASN A 1 325 ? -84.440 17.939 66.042 1.00 42.88 325 ASN A CA 1
ATOM 2395 C C . ASN A 1 325 ? -83.241 18.903 66.001 1.00 42.88 325 ASN A C 1
ATOM 2397 O O . ASN A 1 325 ? -83.416 20.060 65.616 1.00 42.88 325 ASN A O 1
ATOM 2401 N N . ASN A 1 326 ? -82.039 18.476 66.373 1.00 39.97 326 ASN A N 1
ATOM 2402 C CA . ASN A 1 326 ? -80.880 19.359 66.352 1.00 39.97 326 ASN A CA 1
ATOM 2403 C C . ASN A 1 326 ? -79.746 18.771 65.522 1.00 39.97 326 ASN A C 1
ATOM 2405 O O . ASN A 1 326 ? -79.067 17.833 65.925 1.00 39.97 326 ASN A O 1
ATOM 2409 N N . THR A 1 327 ? -79.480 19.448 64.412 1.00 47.38 327 THR A N 1
ATOM 2410 C CA . THR A 1 327 ? -78.241 19.458 63.628 1.00 47.38 327 THR A CA 1
ATOM 2411 C C . THR A 1 327 ? -77.040 19.996 64.433 1.00 47.38 327 THR A C 1
ATOM 2413 O O . THR A 1 327 ? -76.312 20.854 63.942 1.00 47.38 327 THR A O 1
ATOM 2416 N N . GLY A 1 328 ? -76.850 19.598 65.697 1.00 48.00 328 GLY A N 1
ATOM 2417 C CA . GLY A 1 328 ? -75.949 20.335 66.597 1.00 48.00 328 GLY A CA 1
ATOM 2418 C C . GLY A 1 328 ? -75.280 19.574 67.738 1.00 48.00 328 GLY A C 1
ATOM 2419 O O . GLY A 1 328 ? -74.559 20.200 68.509 1.00 48.00 328 GLY A O 1
ATOM 2420 N N . SER A 1 329 ? -75.478 18.264 67.885 1.00 57.66 329 SER A N 1
ATOM 2421 C CA . SER A 1 329 ? -74.741 17.488 68.890 1.00 57.66 329 SER A CA 1
ATOM 2422 C C . SER A 1 329 ? -73.508 16.864 68.252 1.00 57.66 329 SER A C 1
ATOM 2424 O O . SER A 1 329 ? -73.599 15.799 67.654 1.00 57.66 329 SER A O 1
ATOM 2426 N N . SER A 1 330 ? -72.365 17.538 68.356 1.00 65.12 330 SER A N 1
ATOM 2427 C CA . SER A 1 330 ? -71.086 16.979 67.933 1.00 65.12 330 SER A CA 1
ATOM 2428 C C . SER A 1 330 ? -70.475 16.112 69.031 1.00 65.12 330 SER A C 1
ATOM 2430 O O . SER A 1 330 ? -70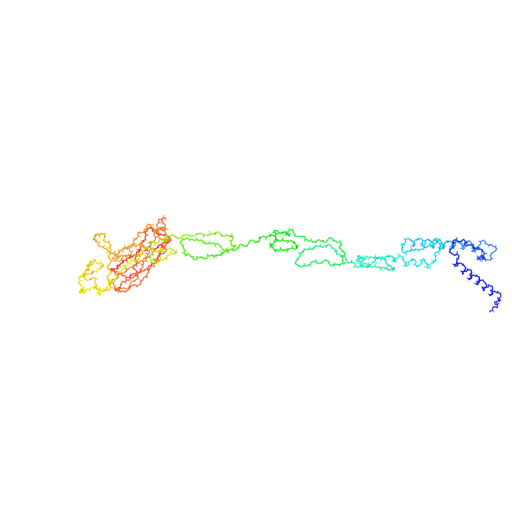.624 16.389 70.222 1.00 65.12 330 SER A O 1
ATOM 2432 N N . ILE A 1 331 ? -69.769 15.062 68.633 1.00 66.94 331 ILE A N 1
ATOM 2433 C CA . ILE A 1 331 ? -69.011 14.199 69.535 1.00 66.94 331 ILE A CA 1
ATOM 2434 C C . ILE A 1 331 ? -67.541 14.530 69.327 1.00 66.94 331 ILE A C 1
ATOM 2436 O O . ILE A 1 331 ? -67.030 14.295 68.241 1.00 66.94 331 ILE A O 1
ATOM 2440 N N . THR A 1 332 ? -66.852 15.051 70.337 1.00 66.50 332 THR A N 1
ATOM 2441 C CA . THR A 1 332 ? -65.415 15.345 70.238 1.00 66.50 332 THR A CA 1
ATOM 2442 C C . THR A 1 332 ? -64.616 14.336 71.054 1.00 66.50 332 THR A C 1
ATOM 2444 O O . THR A 1 332 ? -64.935 14.072 72.214 1.00 66.50 332 THR A O 1
ATOM 2447 N N . VAL A 1 333 ? -63.578 13.760 70.449 1.00 68.62 333 VAL A N 1
ATOM 2448 C CA . VAL A 1 333 ? -62.672 12.797 71.085 1.00 68.62 333 VAL A CA 1
ATOM 2449 C C . VAL A 1 333 ? -61.249 13.336 71.003 1.00 68.62 333 VAL A C 1
ATOM 2451 O O . VAL A 1 333 ? -60.725 13.548 69.909 1.00 68.62 333 VAL A O 1
ATOM 2454 N N . SER A 1 334 ? -60.610 13.549 72.155 1.00 67.19 334 SER A N 1
ATOM 2455 C CA . SER A 1 334 ? -59.201 13.944 72.208 1.00 67.19 334 SER A CA 1
ATOM 2456 C C . SER A 1 334 ? -58.309 12.779 71.785 1.00 67.19 334 SER A C 1
ATOM 2458 O O . SER A 1 334 ? -58.424 11.671 72.313 1.00 67.19 334 SER A O 1
ATOM 2460 N N . THR A 1 335 ? -57.393 13.024 70.851 1.00 69.62 335 THR A N 1
ATOM 2461 C CA . THR A 1 335 ? -56.474 11.991 70.375 1.00 69.62 335 THR A CA 1
ATOM 2462 C C . THR A 1 335 ? -55.357 11.755 71.395 1.00 69.62 335 THR A C 1
ATOM 2464 O O . THR A 1 335 ? -54.801 12.721 71.945 1.00 69.62 335 THR A O 1
ATOM 2467 N N . PRO A 1 336 ? -54.983 10.488 71.664 1.00 68.44 336 PRO A N 1
ATOM 2468 C CA . PRO A 1 336 ? -53.869 10.204 72.557 1.00 68.44 336 PRO A CA 1
ATOM 2469 C C . PRO A 1 336 ? -52.549 10.709 71.960 1.00 68.44 336 PRO A C 1
ATOM 2471 O O . PRO A 1 336 ? -52.260 10.479 70.785 1.00 68.44 336 PRO A O 1
ATOM 2474 N N . GLU A 1 337 ? -51.705 11.342 72.782 1.00 68.12 337 GLU A N 1
ATOM 2475 C CA . GLU A 1 337 ? -50.430 11.941 72.343 1.00 68.12 337 GLU A CA 1
ATOM 2476 C C . GLU A 1 337 ? -49.527 10.960 71.579 1.00 68.12 337 GLU A C 1
ATOM 2478 O O . GLU A 1 337 ? -48.848 11.346 70.631 1.00 68.12 337 GLU A O 1
ATOM 2483 N N . ALA A 1 338 ? -49.576 9.671 71.928 1.00 67.25 338 ALA A N 1
ATOM 2484 C CA . ALA A 1 338 ? -48.767 8.619 71.315 1.00 67.25 338 ALA A CA 1
ATOM 2485 C C . ALA A 1 338 ? -48.998 8.421 69.799 1.00 67.25 338 ALA A C 1
ATOM 2487 O O . ALA A 1 338 ? -48.154 7.789 69.145 1.00 67.25 338 ALA A O 1
ATOM 2488 N N . PHE A 1 339 ? -50.110 8.937 69.260 1.00 68.62 339 PHE A N 1
ATOM 2489 C CA . PHE A 1 339 ? -50.542 8.774 67.867 1.00 68.62 339 PHE A CA 1
ATOM 2490 C C . PHE A 1 339 ? -50.496 10.061 67.036 1.00 68.62 339 PHE A C 1
ATOM 2492 O O . PHE A 1 339 ? -50.613 9.985 65.818 1.00 68.62 339 PHE A O 1
ATOM 2499 N N . ARG A 1 340 ? -50.288 11.229 67.656 1.00 70.75 340 ARG A N 1
ATOM 2500 C CA . ARG A 1 340 ? -50.394 12.530 66.971 1.00 70.75 340 ARG A CA 1
ATOM 2501 C C . ARG A 1 340 ? -49.380 12.726 65.844 1.00 70.75 340 ARG A C 1
ATOM 2503 O O . ARG A 1 340 ? -49.714 13.360 64.859 1.00 70.75 340 ARG A O 1
ATOM 2510 N N . ASP A 1 341 ? -48.182 12.147 65.944 1.00 72.06 341 ASP A N 1
ATOM 2511 C CA . ASP A 1 341 ? -47.091 12.319 64.964 1.00 72.06 341 ASP A CA 1
ATOM 2512 C C . ASP A 1 341 ? -46.798 11.061 64.125 1.00 72.06 341 ASP A C 1
ATOM 2514 O O . ASP A 1 341 ? -45.677 10.867 63.651 1.00 72.06 341 ASP A O 1
ATOM 2518 N N . LYS A 1 342 ? -47.773 10.159 63.986 1.00 67.94 342 LYS A N 1
ATOM 2519 C CA . LYS A 1 342 ? -47.613 8.898 63.248 1.00 67.94 342 LYS A CA 1
ATOM 2520 C C . LYS A 1 342 ? -48.698 8.751 62.191 1.00 67.94 342 LYS A C 1
ATOM 2522 O O . LYS A 1 342 ? -49.814 9.222 62.401 1.00 67.94 342 LYS A O 1
ATOM 2527 N N . SER A 1 343 ? -48.384 8.007 61.132 1.00 71.00 343 SER A N 1
ATOM 2528 C CA . SER A 1 343 ? -49.408 7.461 60.247 1.00 71.00 343 SER A CA 1
ATOM 2529 C C . SER A 1 343 ? -50.240 6.447 61.030 1.00 71.00 343 SER A C 1
ATOM 2531 O O . SER A 1 343 ? -49.680 5.537 61.639 1.00 71.00 343 SER A O 1
ATOM 2533 N N . VAL A 1 344 ? -51.556 6.635 61.078 1.00 66.81 344 VAL A N 1
ATOM 2534 C CA . VAL A 1 344 ? -52.477 5.830 61.891 1.00 66.81 344 VAL A CA 1
ATOM 2535 C C . VAL A 1 344 ? -53.759 5.601 61.109 1.00 66.81 344 VAL A C 1
ATOM 2537 O O . VAL A 1 344 ? -54.283 6.507 60.462 1.00 66.81 344 VAL A O 1
ATOM 2540 N N . THR A 1 345 ? -54.295 4.388 61.202 1.00 66.94 345 THR A N 1
ATOM 2541 C CA . THR A 1 345 ? -55.651 4.088 60.742 1.00 66.94 345 THR A CA 1
ATOM 2542 C C . THR A 1 345 ? -56.617 4.168 61.917 1.00 66.94 345 THR A C 1
ATOM 2544 O O . THR A 1 345 ? -56.480 3.444 62.902 1.00 66.94 345 THR A O 1
ATOM 2547 N N . VAL A 1 346 ? -57.600 5.053 61.820 1.00 64.44 346 VAL A N 1
ATOM 2548 C CA . VAL A 1 346 ? -58.699 5.185 62.772 1.00 64.44 346 VAL A CA 1
ATOM 2549 C C . VAL A 1 346 ? -59.860 4.323 62.306 1.00 64.44 346 VAL A C 1
ATOM 2551 O O . VAL A 1 346 ? -60.322 4.463 61.174 1.00 64.44 346 VAL A O 1
ATOM 2554 N N . ILE A 1 347 ? -60.355 3.460 63.188 1.00 68.38 347 ILE A N 1
ATOM 2555 C CA . ILE A 1 347 ? -61.626 2.767 62.996 1.00 68.38 347 ILE A CA 1
ATOM 2556 C C . ILE A 1 347 ? -62.655 3.434 63.891 1.00 68.38 347 ILE A C 1
ATOM 2558 O O . ILE A 1 347 ? -62.498 3.459 65.113 1.00 68.38 347 ILE A O 1
ATOM 2562 N N . LEU A 1 348 ? -63.709 3.953 63.277 1.00 69.06 348 LEU A N 1
ATOM 2563 C CA . LEU A 1 348 ? -64.892 4.396 63.994 1.00 69.06 348 LEU A CA 1
ATOM 2564 C C . LEU A 1 348 ? -65.942 3.296 63.886 1.00 69.06 348 LEU A C 1
ATOM 2566 O O . LEU A 1 348 ? -66.355 2.937 62.783 1.00 69.06 348 LEU A O 1
ATOM 2570 N N . HIS A 1 349 ? -66.349 2.774 65.037 1.00 67.25 349 HIS A N 1
ATOM 2571 C CA . HIS A 1 349 ? -67.455 1.839 65.151 1.00 67.25 349 HIS A CA 1
ATOM 2572 C C . HIS A 1 349 ? -68.621 2.554 65.829 1.00 67.25 349 HIS A C 1
ATOM 2574 O O . HIS A 1 349 ? -68.486 3.023 66.959 1.00 67.25 349 HIS A O 1
ATOM 2580 N N . ILE A 1 350 ? -69.758 2.649 65.145 1.00 67.25 350 ILE A N 1
ATOM 2581 C CA . ILE A 1 350 ? -70.988 3.238 65.671 1.00 67.25 350 ILE A CA 1
ATOM 2582 C C . ILE A 1 350 ? -72.045 2.148 65.736 1.00 67.25 350 ILE A C 1
ATOM 2584 O O . ILE A 1 350 ? -72.357 1.511 64.733 1.00 67.25 350 ILE A O 1
ATOM 2588 N N . ARG A 1 351 ? -72.635 1.976 66.916 1.00 65.31 351 ARG A N 1
ATOM 2589 C CA . ARG A 1 351 ? -73.824 1.155 67.105 1.00 65.31 351 ARG A CA 1
ATOM 2590 C C . ARG A 1 351 ? -75.022 2.056 67.353 1.00 65.31 351 ARG A C 1
ATOM 2592 O O . ARG A 1 351 ? -74.992 2.920 68.232 1.00 65.31 351 ARG A O 1
ATOM 2599 N N . ILE A 1 352 ? -76.065 1.826 66.568 1.00 67.06 352 ILE A N 1
ATOM 2600 C CA . ILE A 1 352 ? -77.275 2.641 66.534 1.00 67.06 352 ILE A CA 1
ATOM 2601 C C . ILE A 1 352 ? -78.430 1.797 67.041 1.00 67.06 352 ILE A C 1
ATOM 2603 O O . ILE A 1 352 ? -78.632 0.671 66.578 1.00 67.06 352 ILE A O 1
ATOM 2607 N N . LYS A 1 353 ? -79.189 2.346 67.987 1.00 63.34 353 LYS A N 1
ATOM 2608 C CA . LYS A 1 353 ? -80.467 1.781 68.407 1.00 63.34 353 LYS A CA 1
ATOM 2609 C C . LYS A 1 353 ? -81.573 2.784 68.103 1.00 63.34 353 LYS A C 1
ATOM 2611 O O . LYS A 1 353 ? -81.584 3.871 68.681 1.00 63.34 353 LYS A O 1
ATOM 2616 N N . ASP A 1 354 ? -82.480 2.392 67.214 1.00 63.12 354 ASP A N 1
ATOM 2617 C CA . ASP A 1 354 ? -83.700 3.134 66.903 1.00 63.12 354 ASP A CA 1
ATOM 2618 C C . ASP A 1 354 ? -84.923 2.404 67.484 1.00 63.12 354 ASP A C 1
ATOM 2620 O O . ASP A 1 354 ? -85.065 1.186 67.348 1.00 63.12 354 ASP A O 1
ATOM 2624 N N . ASP A 1 355 ? -85.802 3.157 68.143 1.00 57.56 355 ASP A N 1
ATOM 2625 C CA . ASP A 1 355 ? -87.093 2.679 68.654 1.00 57.56 355 ASP A CA 1
ATOM 2626 C C . ASP A 1 355 ? -88.260 3.030 67.694 1.00 57.56 355 ASP A C 1
ATOM 2628 O O . ASP A 1 355 ? -89.430 2.772 67.997 1.00 57.56 355 ASP A O 1
ATOM 2632 N N . SER A 1 356 ? -87.976 3.617 66.522 1.00 57.22 356 SER A N 1
ATOM 2633 C CA . SER A 1 356 ? -88.975 4.117 65.573 1.00 57.22 356 SER A CA 1
ATOM 2634 C C . SER A 1 356 ? -89.288 3.154 64.409 1.00 57.22 356 SER A C 1
ATOM 2636 O O . SER A 1 356 ? -88.490 2.320 63.996 1.00 57.22 356 SER A O 1
ATOM 2638 N N . LYS A 1 357 ? -90.507 3.252 63.853 1.00 57.09 357 LYS A N 1
ATOM 2639 C CA . LYS A 1 357 ? -90.968 2.474 62.678 1.00 57.09 357 LYS A CA 1
ATOM 2640 C C . LYS A 1 357 ? -90.650 3.152 61.333 1.00 57.09 357 LYS A C 1
ATOM 2642 O O . LYS A 1 357 ? -91.216 2.755 60.314 1.00 57.09 357 LYS A O 1
ATOM 2647 N N . CYS A 1 358 ? -89.833 4.201 61.330 1.00 55.25 358 CYS A N 1
ATOM 2648 C CA . CYS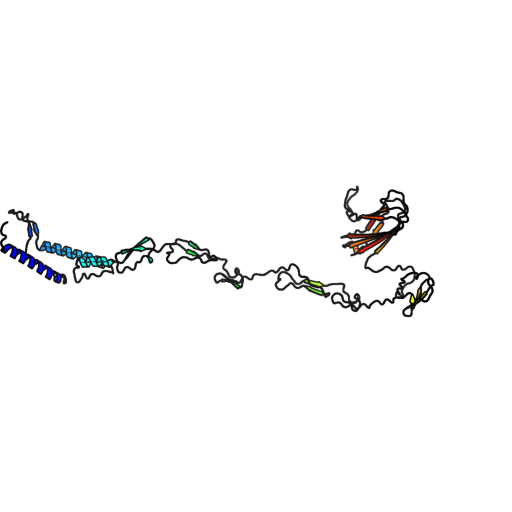 A 1 358 ? -89.532 4.989 60.138 1.00 55.25 358 CYS A CA 1
ATOM 2649 C C . CYS A 1 358 ? -88.204 4.556 59.513 1.00 55.25 358 CYS A C 1
ATOM 2651 O O . CYS A 1 358 ? -87.407 3.874 60.151 1.00 55.25 358 CYS A O 1
ATOM 2653 N N . ALA A 1 359 ? -88.001 4.928 58.250 1.00 57.09 359 ALA A N 1
ATOM 2654 C CA . ALA A 1 359 ? -86.727 4.746 57.579 1.00 57.09 359 ALA A CA 1
ATOM 2655 C C . ALA A 1 359 ? -85.903 6.040 57.663 1.00 57.09 359 ALA A C 1
ATOM 2657 O O . ALA A 1 359 ? -86.447 7.115 57.396 1.00 57.09 359 ALA A O 1
ATOM 2658 N N . HIS A 1 360 ? -84.626 5.935 58.026 1.00 61.62 360 HIS A N 1
ATOM 2659 C CA . HIS A 1 360 ? -83.712 7.065 58.204 1.00 61.62 360 HIS A CA 1
ATOM 2660 C C . HIS A 1 360 ? -82.527 6.955 57.254 1.00 61.62 360 HIS A C 1
ATOM 2662 O O . HIS A 1 360 ? -81.946 5.879 57.134 1.00 61.62 360 HIS A O 1
ATOM 2668 N N . ASP A 1 361 ? -82.142 8.077 56.646 1.00 61.03 361 ASP A N 1
ATOM 2669 C CA . ASP A 1 361 ? -80.823 8.243 56.038 1.00 61.03 361 ASP A CA 1
ATOM 2670 C C . ASP A 1 361 ? -79.934 8.962 57.048 1.00 61.03 361 ASP A C 1
ATOM 2672 O O . ASP A 1 361 ? -80.071 10.169 57.287 1.00 61.03 361 ASP A O 1
ATOM 2676 N N . LEU A 1 362 ? -79.053 8.191 57.676 1.00 64.75 362 LEU A N 1
ATOM 2677 C CA . LEU A 1 362 ? -78.089 8.709 58.633 1.00 64.75 362 LEU A CA 1
ATOM 2678 C C . LEU A 1 362 ? -76.792 9.021 57.916 1.00 64.75 362 LEU A C 1
ATOM 2680 O O . LEU A 1 362 ? -76.284 8.194 57.164 1.00 64.75 362 LEU A O 1
ATOM 2684 N N . GLU A 1 363 ? -76.263 10.213 58.158 1.00 63.69 363 GLU A N 1
ATOM 2685 C CA . GLU A 1 363 ? -74.997 10.668 57.614 1.00 63.69 363 GLU A CA 1
ATOM 2686 C C . GLU A 1 363 ? -74.069 11.086 58.752 1.00 63.69 363 GLU A C 1
ATOM 2688 O O . GLU A 1 363 ? -74.450 11.880 59.605 1.00 63.69 363 GLU A O 1
ATOM 2693 N N . PHE A 1 364 ? -72.847 10.563 58.776 1.00 66.06 364 PHE A N 1
ATOM 2694 C CA . PHE A 1 364 ? -71.821 11.008 59.716 1.00 66.06 364 PHE A CA 1
ATOM 2695 C C . PHE A 1 364 ? -70.714 11.714 58.960 1.00 66.06 364 PHE A C 1
ATOM 2697 O O . PHE A 1 364 ? -70.195 11.181 57.976 1.00 66.06 364 PHE A O 1
ATOM 2704 N N . THR A 1 365 ? -70.351 12.885 59.469 1.00 64.62 365 THR A N 1
ATOM 2705 C CA . THR A 1 365 ? -69.263 13.703 58.949 1.00 64.62 365 THR A CA 1
ATOM 2706 C C . THR A 1 365 ? -68.199 13.852 60.026 1.00 64.62 365 THR A C 1
ATOM 2708 O O . THR A 1 365 ? -68.515 14.148 61.180 1.00 64.62 365 THR A O 1
ATOM 2711 N N . ILE A 1 366 ? -66.937 13.650 59.659 1.00 65.69 366 ILE A N 1
ATOM 2712 C CA . ILE A 1 366 ? -65.790 13.920 60.532 1.00 65.69 366 ILE A CA 1
ATOM 2713 C C . ILE A 1 366 ? -65.195 15.260 60.135 1.00 65.69 366 ILE A C 1
ATOM 2715 O O . ILE A 1 366 ? -64.925 15.477 58.956 1.00 65.69 366 ILE A O 1
ATOM 2719 N N . ASP A 1 367 ? -64.991 16.127 61.120 1.00 65.88 367 ASP A N 1
ATOM 2720 C CA . ASP A 1 367 ? -64.225 17.357 60.959 1.00 65.88 367 ASP A CA 1
ATOM 2721 C C . ASP A 1 367 ? -62.840 17.189 61.595 1.00 65.88 367 ASP A C 1
ATOM 2723 O O . ASP A 1 367 ? -62.707 16.828 62.773 1.00 65.88 367 ASP A O 1
ATOM 2727 N N . ASP A 1 368 ? -61.813 17.427 60.784 1.00 62.59 368 ASP A N 1
ATOM 2728 C CA . ASP A 1 368 ? -60.413 17.472 61.184 1.00 62.59 368 ASP A CA 1
ATOM 2729 C C . ASP A 1 368 ? -59.996 18.941 61.293 1.00 62.59 368 ASP A C 1
ATOM 2731 O O . ASP A 1 368 ? -59.619 19.592 60.318 1.00 62.59 368 ASP A O 1
ATOM 2735 N N . THR A 1 369 ? -60.043 19.478 62.510 1.00 55.06 369 THR A N 1
ATOM 2736 C CA . THR A 1 369 ? -59.720 20.886 62.767 1.00 55.06 369 THR A CA 1
ATOM 2737 C C . THR A 1 369 ? -58.214 21.196 62.770 1.00 55.06 369 THR A C 1
ATOM 2739 O O . THR A 1 369 ? -57.819 22.262 63.241 1.00 55.06 369 THR A O 1
ATOM 2742 N N . SER A 1 370 ? -57.334 20.303 62.292 1.00 50.16 370 SER A N 1
ATOM 2743 C CA . SER A 1 370 ? -55.884 20.575 62.249 1.00 50.16 370 SER A CA 1
ATOM 2744 C C . SER A 1 370 ? -55.390 21.317 61.003 1.00 50.16 370 SER A C 1
ATOM 2746 O O . SER A 1 370 ? -54.199 21.630 60.917 1.00 50.16 370 SER A O 1
ATOM 2748 N N . VAL A 1 371 ? -56.279 21.698 60.083 1.00 43.28 371 VAL A N 1
ATOM 2749 C CA . VAL A 1 371 ? -55.909 22.469 58.890 1.00 43.28 371 VAL A CA 1
ATOM 2750 C C . VAL A 1 371 ? -56.228 23.961 59.078 1.00 43.28 371 VAL A C 1
ATOM 2752 O O . VAL A 1 371 ? -57.361 24.408 58.957 1.00 43.28 371 VAL A O 1
ATOM 2755 N N . ASP A 1 372 ? -55.160 24.727 59.318 1.00 36.59 372 ASP A N 1
ATOM 2756 C CA . ASP A 1 372 ? -55.029 26.179 59.111 1.00 36.59 372 ASP A CA 1
ATOM 2757 C C . ASP A 1 372 ? -55.590 27.120 60.204 1.00 36.59 372 ASP A C 1
ATOM 2759 O O . ASP A 1 372 ? -56.601 27.807 60.055 1.00 36.59 372 ASP A O 1
ATOM 2763 N N . SER A 1 373 ? -54.839 27.277 61.301 1.00 36.78 373 SER A N 1
ATOM 2764 C CA . SER A 1 373 ? -54.981 28.438 62.188 1.00 36.78 373 SER A CA 1
ATOM 2765 C C . SER A 1 373 ? -54.359 29.696 61.558 1.00 36.78 373 SER A C 1
ATOM 2767 O O . SER A 1 373 ? -53.400 30.250 62.099 1.00 36.78 373 SER A O 1
ATOM 2769 N N . VAL A 1 374 ? -54.895 30.175 60.430 1.00 35.72 374 VAL A N 1
ATOM 2770 C CA . VAL A 1 374 ? -54.676 31.554 59.968 1.00 35.72 374 VAL A CA 1
ATOM 2771 C C . VAL A 1 374 ? -55.944 32.117 59.315 1.00 35.72 374 VAL A C 1
ATOM 2773 O O . VAL A 1 374 ? -56.205 31.920 58.136 1.00 35.72 374 VAL A O 1
ATOM 2776 N N . GLY A 1 375 ? -56.677 32.933 60.075 1.00 31.38 375 GLY A N 1
ATOM 2777 C CA . GLY A 1 375 ? -57.524 33.984 59.506 1.00 31.38 375 GLY A CA 1
ATOM 2778 C C . GLY A 1 375 ? -59.027 33.706 59.465 1.00 31.38 375 GLY A C 1
ATOM 2779 O O . GLY A 1 375 ? -59.538 33.019 58.597 1.00 31.38 375 GLY A O 1
ATOM 2780 N N . THR A 1 376 ? -59.724 34.358 60.395 1.00 32.22 376 THR A N 1
ATOM 2781 C CA . THR A 1 376 ? -60.995 35.077 60.201 1.00 32.22 376 THR A CA 1
ATOM 2782 C C . THR A 1 376 ? -61.858 34.711 58.985 1.00 32.22 376 THR A C 1
ATOM 2784 O O . THR A 1 376 ? -61.593 35.181 57.885 1.00 32.22 376 THR A O 1
ATOM 2787 N N . GLY A 1 377 ? -63.010 34.101 59.271 1.00 30.62 377 GLY A N 1
ATOM 2788 C CA . GLY A 1 377 ? -64.302 34.545 58.748 1.00 30.62 377 GLY A CA 1
ATOM 2789 C C . GLY A 1 377 ? -64.642 34.210 57.293 1.00 30.62 377 GLY A C 1
ATOM 2790 O O . GLY A 1 377 ? -63.877 34.430 56.366 1.00 30.62 377 GLY A O 1
ATOM 2791 N N . SER A 1 378 ? -65.905 33.823 57.128 1.00 28.77 378 SER A N 1
ATOM 2792 C CA . SER A 1 378 ? -66.617 33.510 55.887 1.00 28.77 378 SER A CA 1
ATOM 2793 C C . SER A 1 378 ? -66.208 32.195 55.233 1.00 28.77 378 SER A C 1
ATOM 2795 O O . SER A 1 378 ? -65.079 32.005 54.793 1.00 28.77 378 SER A O 1
ATOM 2797 N N . GLY A 1 379 ? -67.175 31.273 55.236 1.00 40.94 379 GLY A N 1
ATOM 2798 C CA . GLY A 1 379 ? -67.101 30.025 54.504 1.00 40.94 379 GLY A CA 1
ATOM 2799 C C . GLY A 1 379 ? -66.790 30.285 53.041 1.00 40.94 379 GLY A C 1
ATOM 2800 O O . GLY A 1 379 ? -67.218 31.295 52.496 1.00 40.94 379 GLY A O 1
ATOM 2801 N N . ASP A 1 380 ? -65.959 29.402 52.503 1.00 31.12 380 ASP A N 1
ATOM 2802 C CA . ASP A 1 380 ? -65.954 28.896 51.134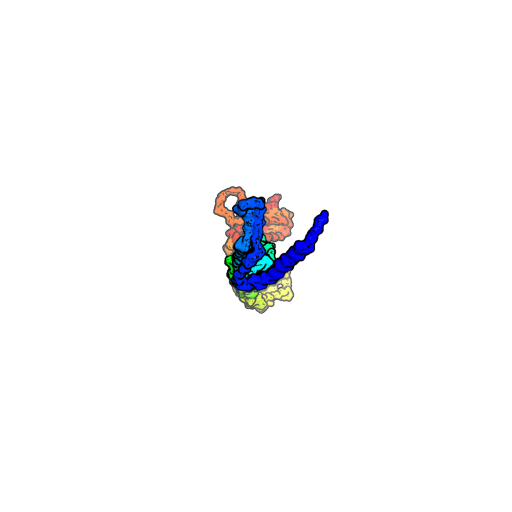 1.00 31.12 380 ASP A CA 1
ATOM 2803 C C . ASP A 1 380 ? -64.652 28.095 50.981 1.00 31.12 380 ASP A C 1
ATOM 2805 O O . ASP A 1 380 ? -63.602 28.611 50.608 1.00 31.12 380 ASP A O 1
ATOM 2809 N N . GLY A 1 381 ? -64.730 26.812 51.355 1.00 40.97 381 GLY A N 1
ATOM 2810 C CA . GLY A 1 381 ? -63.840 25.747 50.889 1.00 40.97 381 GLY A CA 1
ATOM 2811 C C . GLY A 1 381 ? -62.345 25.893 51.180 1.00 40.97 381 GLY A C 1
ATOM 2812 O O . GLY A 1 381 ? -61.573 26.250 50.292 1.00 40.97 381 GLY A O 1
ATOM 2813 N N . LYS A 1 382 ? -61.915 25.446 52.367 1.00 30.73 382 LYS A N 1
ATOM 2814 C CA . LYS A 1 382 ? -60.550 24.944 52.591 1.00 30.73 382 LYS A CA 1
ATOM 2815 C C . LYS A 1 382 ? -60.581 23.683 53.460 1.00 30.73 382 LYS A C 1
ATOM 2817 O O . LYS A 1 382 ? -60.518 23.757 54.674 1.00 30.73 382 LYS A O 1
ATOM 2822 N N . SER A 1 383 ? -60.759 22.554 52.772 1.00 33.53 383 SER A N 1
ATOM 2823 C CA . SER A 1 383 ? -60.328 21.185 53.104 1.00 33.53 383 SER A CA 1
ATOM 2824 C C . SER A 1 383 ? -60.217 20.803 54.589 1.00 33.53 383 SER A C 1
ATOM 2826 O O . SER A 1 383 ? -59.122 20.517 55.065 1.00 33.53 383 SER A O 1
ATOM 2828 N N . ALA A 1 384 ? -61.346 20.697 55.289 1.00 43.06 384 ALA A N 1
ATOM 2829 C CA . ALA A 1 384 ? -61.491 19.561 56.193 1.00 43.06 384 ALA A CA 1
ATOM 2830 C C . ALA A 1 384 ? -61.781 18.354 55.289 1.00 43.06 384 ALA A C 1
ATOM 2832 O O . ALA A 1 384 ? -62.687 18.430 54.451 1.00 43.06 384 ALA A O 1
ATOM 2833 N N . ASP A 1 385 ? -60.979 17.292 55.365 1.00 49.34 385 ASP A N 1
ATOM 2834 C CA . ASP A 1 385 ? -61.280 16.062 54.630 1.00 49.34 385 ASP A CA 1
ATOM 2835 C C . ASP A 1 385 ? -62.540 15.449 55.245 1.00 49.34 385 ASP A C 1
ATOM 2837 O O . ASP A 1 385 ? -62.503 14.732 56.243 1.00 49.34 385 ASP A O 1
ATOM 2841 N N . PHE A 1 386 ? -63.688 15.806 54.676 1.00 54.31 386 PHE A N 1
ATOM 2842 C CA . PHE A 1 386 ? -64.976 15.324 55.135 1.00 54.31 386 PHE A CA 1
ATOM 2843 C C . PHE A 1 386 ? -65.169 13.892 54.666 1.00 54.31 386 PHE A C 1
ATOM 2845 O O . PHE A 1 386 ? -65.468 13.623 53.499 1.00 54.31 386 PHE A O 1
ATOM 2852 N N . TYR A 1 387 ? -65.035 12.961 55.599 1.00 58.56 387 TYR A N 1
ATOM 2853 C CA . TYR A 1 387 ? -65.387 11.580 55.347 1.00 58.56 387 TYR A CA 1
ATOM 2854 C C . TYR A 1 387 ? -66.859 11.357 55.666 1.00 58.56 387 TYR A C 1
ATOM 2856 O O . TYR A 1 387 ? -67.280 11.474 56.816 1.00 58.56 387 TYR A O 1
ATOM 2864 N N . LYS A 1 388 ? -67.630 11.040 54.623 1.00 59.84 388 LYS A N 1
ATOM 2865 C CA . LYS A 1 388 ? -69.061 10.767 54.711 1.00 59.84 388 LYS A CA 1
ATOM 2866 C C . LYS A 1 388 ? -69.308 9.270 54.835 1.00 59.84 388 LYS A C 1
ATOM 2868 O O . LYS A 1 388 ? -68.925 8.501 53.954 1.00 59.84 388 LYS A O 1
ATOM 2873 N N . MET A 1 389 ? -70.027 8.873 55.876 1.00 61.62 389 MET A N 1
ATOM 2874 C CA . MET A 1 389 ? -70.661 7.557 55.951 1.00 61.62 389 MET A CA 1
ATOM 2875 C C . MET A 1 389 ? -72.167 7.716 55.858 1.00 61.62 389 MET A C 1
ATOM 2877 O O . MET A 1 389 ? -72.708 8.599 56.516 1.00 61.62 389 MET A O 1
ATOM 2881 N N . SER A 1 390 ? -72.841 6.855 55.095 1.00 62.97 390 SER A N 1
ATOM 2882 C CA . SER A 1 390 ? -74.302 6.850 55.048 1.00 62.97 390 SER A CA 1
ATOM 2883 C C . SER A 1 390 ? -74.888 5.451 54.964 1.00 62.97 390 SER A C 1
ATOM 2885 O O . SER A 1 390 ? -74.419 4.644 54.160 1.00 62.97 390 SER A O 1
ATOM 2887 N N . GLU A 1 391 ? -75.950 5.198 55.724 1.00 66.06 391 GLU A N 1
ATOM 2888 C CA . GLU A 1 391 ? -76.741 3.971 55.639 1.00 66.06 391 GLU A CA 1
ATOM 2889 C C . GLU A 1 391 ? -78.231 4.280 55.807 1.00 66.06 391 GLU A C 1
ATOM 2891 O O . GLU A 1 391 ? -78.614 5.190 56.546 1.00 66.06 391 GLU A O 1
ATOM 2896 N N . HIS A 1 392 ? -79.054 3.513 55.091 1.00 63.94 392 HIS A N 1
ATOM 2897 C CA . HIS A 1 392 ? -80.504 3.559 55.199 1.00 63.94 392 HIS A CA 1
ATOM 2898 C C . HIS A 1 392 ? -80.966 2.535 56.236 1.00 63.94 392 HIS A C 1
ATOM 2900 O O . HIS A 1 392 ? -80.781 1.331 56.045 1.00 63.94 392 HIS A O 1
ATOM 2906 N N . ILE A 1 393 ? -81.570 2.997 57.327 1.00 63.28 393 ILE A N 1
ATOM 2907 C CA . ILE A 1 393 ? -81.972 2.150 58.457 1.00 63.28 393 ILE A CA 1
ATOM 2908 C C . ILE A 1 393 ? -83.496 2.136 58.563 1.00 63.28 393 ILE A C 1
ATOM 2910 O O . ILE A 1 393 ? -84.110 3.195 58.534 1.00 63.28 393 ILE A O 1
ATOM 2914 N N . SER A 1 394 ? -84.121 0.959 58.700 1.00 58.34 394 SER A N 1
ATOM 2915 C CA . SER A 1 394 ? -85.576 0.833 58.881 1.00 58.34 394 SER A CA 1
ATOM 2916 C C . SER A 1 394 ? -85.950 -0.285 59.863 1.00 58.34 394 SER A C 1
ATOM 2918 O O . SER A 1 394 ? -85.603 -1.442 59.622 1.00 58.34 394 SER A O 1
ATOM 2920 N N . GLY A 1 395 ? -86.744 0.031 60.894 1.00 58.53 395 GLY A N 1
ATOM 2921 C CA . GLY A 1 395 ? -87.299 -0.939 61.855 1.00 58.53 395 GLY A CA 1
ATOM 2922 C C . GLY A 1 395 ? -86.603 -0.969 63.226 1.00 58.53 395 GLY A C 1
ATOM 2923 O O . GLY A 1 395 ? -85.584 -0.326 63.435 1.00 58.53 395 GLY A O 1
ATOM 2924 N N . LEU A 1 396 ? -87.176 -1.727 64.176 1.00 52.41 396 LEU A N 1
ATOM 2925 C CA . LEU A 1 396 ? -86.616 -1.951 65.523 1.00 52.41 396 LEU A CA 1
ATOM 2926 C C . LEU A 1 396 ? -85.460 -2.959 65.447 1.00 52.41 396 LEU A C 1
ATOM 2928 O O . LEU A 1 396 ? -85.622 -4.145 65.744 1.00 52.41 396 LEU A O 1
ATOM 2932 N N . THR A 1 397 ? -84.299 -2.489 65.008 1.00 60.84 397 THR A N 1
ATOM 2933 C CA . THR A 1 397 ? -83.080 -3.290 64.871 1.00 60.84 397 THR A CA 1
ATOM 2934 C C . THR A 1 397 ? -81.857 -2.480 65.290 1.00 60.84 397 THR A C 1
ATOM 2936 O O . THR A 1 397 ? -81.788 -1.271 65.090 1.00 60.84 397 THR A O 1
ATOM 2939 N N . THR A 1 398 ? -80.885 -3.147 65.913 1.00 62.44 398 THR A N 1
ATOM 2940 C CA . 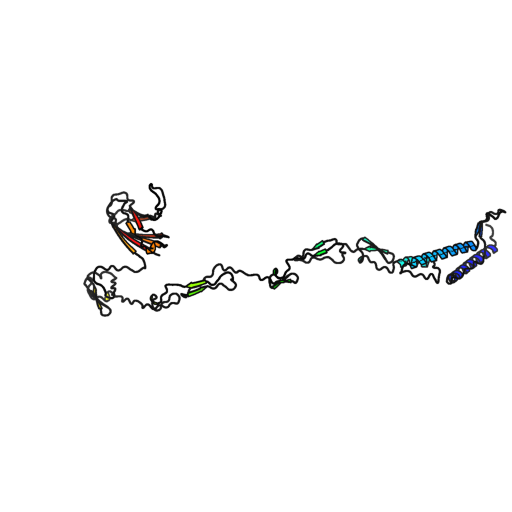THR A 1 398 ? -79.569 -2.561 66.189 1.00 62.44 398 THR A CA 1
ATOM 2941 C C . THR A 1 398 ? -78.743 -2.614 64.906 1.00 62.44 398 THR A C 1
ATOM 2943 O O . THR A 1 398 ? -78.598 -3.695 64.338 1.00 62.44 398 THR A O 1
ATOM 2946 N N . HIS A 1 399 ? -78.194 -1.481 64.471 1.00 63.62 399 HIS A N 1
ATOM 2947 C CA . HIS A 1 399 ? -77.312 -1.399 63.300 1.00 63.62 399 HIS A CA 1
ATOM 2948 C C . HIS A 1 399 ? -75.878 -1.077 63.724 1.00 63.62 399 HIS A C 1
ATOM 2950 O O . HIS A 1 399 ? -75.666 -0.383 64.722 1.00 63.62 399 HIS A O 1
ATOM 2956 N N . GLU A 1 400 ? -74.903 -1.593 62.973 1.00 68.38 400 GLU A N 1
ATOM 2957 C CA . GLU A 1 400 ? -73.473 -1.379 63.204 1.00 68.38 400 GLU A CA 1
ATOM 2958 C C . GLU A 1 400 ? -72.816 -0.799 61.954 1.00 68.38 400 GLU A C 1
ATOM 2960 O O . GLU A 1 400 ? -72.836 -1.401 60.883 1.00 68.38 400 GLU A O 1
ATOM 2965 N N . LEU A 1 401 ? -72.196 0.365 62.121 1.00 66.81 401 LEU A N 1
ATOM 2966 C CA . LEU A 1 401 ? -71.483 1.093 61.083 1.00 66.81 401 LEU A CA 1
ATOM 2967 C C . LEU A 1 401 ? -70.002 1.125 61.422 1.00 66.81 401 LEU A C 1
ATOM 2969 O O . LEU A 1 401 ? -69.615 1.555 62.508 1.00 66.81 401 LEU A O 1
ATOM 2973 N N . ASN A 1 402 ? -69.179 0.687 60.472 1.00 70.75 402 ASN A N 1
ATOM 2974 C CA . ASN A 1 402 ? -67.729 0.691 60.595 1.00 70.75 402 ASN A CA 1
ATOM 2975 C C . ASN A 1 402 ? -67.110 1.488 59.450 1.00 70.75 402 ASN A C 1
ATOM 2977 O O . ASN A 1 402 ? -67.402 1.235 58.281 1.00 70.75 402 ASN A O 1
ATOM 2981 N N . SER A 1 403 ? -66.217 2.410 59.783 1.00 66.94 403 SER A N 1
ATOM 2982 C CA . SER A 1 403 ? -65.398 3.139 58.811 1.00 66.94 403 SER A CA 1
ATOM 2983 C C . SER A 1 403 ? -63.941 3.137 59.196 1.00 66.94 403 SER A C 1
ATOM 2985 O O . SER A 1 403 ? -63.598 3.165 60.377 1.00 66.94 403 SER A O 1
ATOM 2987 N N . PHE A 1 404 ? -63.107 3.198 58.166 1.00 73.50 404 PHE A N 1
ATOM 2988 C CA . PHE A 1 404 ? -61.662 3.224 58.264 1.00 73.50 404 PHE A CA 1
ATOM 2989 C C . PHE A 1 404 ? -61.161 4.528 57.653 1.00 73.50 404 PHE A C 1
ATOM 2991 O O . PHE A 1 404 ? -61.475 4.830 56.502 1.00 73.50 404 PHE A O 1
ATOM 2998 N N . PHE A 1 405 ? -60.373 5.274 58.417 1.00 72.75 405 PHE A N 1
ATOM 2999 C CA . PHE A 1 405 ? -59.760 6.525 57.986 1.00 72.75 405 PHE A CA 1
ATOM 3000 C C . PHE A 1 405 ? -58.259 6.429 58.198 1.00 72.75 405 PHE A C 1
ATOM 3002 O O . PHE A 1 405 ? -57.821 6.085 59.292 1.00 72.75 405 PHE A O 1
ATOM 3009 N N . SER A 1 406 ? -57.466 6.723 57.176 1.00 72.44 406 SER A N 1
ATOM 3010 C CA . SER A 1 406 ? -56.009 6.746 57.296 1.00 72.44 406 SER A CA 1
ATOM 3011 C C . SER A 1 406 ? -55.536 8.189 57.364 1.00 72.44 406 SER A C 1
ATOM 3013 O O . SER A 1 406 ? -55.833 8.980 56.475 1.00 72.44 406 SER A O 1
ATOM 3015 N N . TYR A 1 407 ? -54.792 8.509 58.417 1.00 69.50 407 TYR A N 1
ATOM 3016 C CA . TYR A 1 407 ? -54.182 9.814 58.629 1.00 69.50 407 TYR A CA 1
ATOM 3017 C C . TYR A 1 407 ? -52.669 9.657 58.609 1.00 69.50 407 TYR A C 1
ATOM 3019 O O . TYR A 1 407 ? -52.148 8.774 59.285 1.00 69.50 407 TYR A O 1
ATOM 3027 N N . ASP A 1 408 ? -51.956 10.529 57.895 1.00 73.31 408 ASP A N 1
ATOM 3028 C CA . ASP A 1 408 ? -50.490 10.612 57.990 1.00 73.31 408 ASP A CA 1
ATOM 3029 C C . ASP A 1 408 ? -50.038 11.276 59.299 1.00 73.31 408 ASP A C 1
ATOM 3031 O O . ASP A 1 408 ? -48.951 11.000 59.809 1.00 73.31 408 ASP A O 1
ATOM 3035 N N . ARG A 1 409 ? -50.890 12.146 59.852 1.00 71.62 409 ARG A N 1
ATOM 3036 C CA . ARG A 1 409 ? -50.715 12.807 61.144 1.00 71.62 409 ARG A CA 1
ATOM 3037 C C . ARG A 1 409 ? -52.092 13.095 61.741 1.00 71.62 409 ARG A C 1
ATOM 3039 O O . ARG A 1 409 ? -52.918 13.707 61.075 1.00 71.62 409 ARG A O 1
ATOM 3046 N N . LEU A 1 410 ? -52.353 12.636 62.963 1.00 68.88 410 LEU A N 1
ATOM 3047 C CA . LEU A 1 410 ? -53.663 12.787 63.607 1.00 68.88 410 LEU A CA 1
ATOM 3048 C C . LEU A 1 410 ? -53.825 14.176 64.249 1.00 68.88 410 LEU A C 1
ATOM 3050 O O . LEU A 1 410 ? -52.921 14.600 64.978 1.00 68.88 410 LEU A O 1
ATOM 3054 N N . PRO A 1 411 ? -54.979 14.855 64.081 1.00 70.62 411 PRO A N 1
ATOM 3055 C CA . PRO A 1 411 ? -55.294 16.072 64.829 1.00 70.62 411 PRO A CA 1
ATOM 3056 C C . PRO A 1 411 ? -55.324 15.833 66.339 1.00 70.62 411 PRO A C 1
ATOM 3058 O O . PRO A 1 411 ? -55.430 14.702 66.802 1.00 70.62 411 PRO A O 1
ATOM 3061 N N . ASN A 1 412 ? -55.282 16.906 67.134 1.00 71.88 412 ASN A N 1
ATOM 3062 C CA . ASN A 1 412 ? -55.396 16.818 68.598 1.00 71.88 412 ASN A CA 1
ATOM 3063 C C . ASN A 1 412 ? -56.781 16.347 69.064 1.00 71.88 412 ASN A C 1
ATOM 3065 O O . ASN A 1 412 ? -56.899 15.731 70.123 1.00 71.88 412 ASN A O 1
ATOM 3069 N N . GLU A 1 413 ? -57.818 16.648 68.288 1.00 70.75 413 GLU A N 1
ATOM 3070 C CA . GLU A 1 413 ? -59.203 16.279 68.554 1.00 70.75 413 GLU A CA 1
ATOM 3071 C C . GLU A 1 413 ? -59.875 15.900 67.236 1.00 70.75 413 GLU A C 1
ATOM 3073 O O . GLU A 1 413 ? -59.605 16.506 66.201 1.00 70.75 413 GLU A O 1
ATOM 3078 N N . LEU A 1 414 ? -60.741 14.892 67.282 1.00 68.81 414 LEU A N 1
ATOM 3079 C CA . LEU A 1 414 ? -61.626 14.526 66.180 1.00 68.81 414 LEU A CA 1
ATOM 3080 C C . LEU A 1 414 ? -63.052 14.847 66.594 1.00 68.81 414 LEU A C 1
ATOM 3082 O O . LEU A 1 414 ? -63.472 14.439 67.680 1.00 68.81 414 LEU A O 1
ATOM 3086 N N . THR A 1 415 ? -63.788 15.549 65.735 1.00 69.94 415 THR A N 1
ATOM 3087 C CA . THR A 1 415 ? -65.187 15.881 66.001 1.00 69.94 415 THR A CA 1
ATOM 3088 C C . THR A 1 415 ? -66.101 15.209 64.982 1.00 69.94 415 THR A C 1
ATOM 3090 O O . THR A 1 415 ? -65.928 15.365 63.777 1.00 69.94 415 THR A O 1
ATOM 3093 N N . PHE A 1 416 ? -67.080 14.451 65.472 1.00 70.31 416 PHE A N 1
ATOM 3094 C CA . PHE A 1 416 ? -68.063 13.724 64.675 1.00 70.31 416 PHE A CA 1
ATOM 3095 C C . PHE A 1 416 ? -69.403 14.453 64.717 1.00 70.31 416 PHE A C 1
ATOM 3097 O O . PHE A 1 416 ? -69.923 14.748 65.797 1.00 70.31 416 PHE A O 1
ATOM 3104 N N . TYR A 1 417 ? -69.978 14.697 63.545 1.00 69.00 417 TYR A N 1
ATOM 3105 C CA . TYR A 1 417 ? -71.276 15.334 63.379 1.00 69.00 417 TYR A CA 1
ATOM 3106 C C . TYR A 1 417 ? -72.276 14.315 62.824 1.00 69.00 417 TYR A C 1
ATOM 3108 O O . TYR A 1 417 ? -72.168 13.931 61.656 1.00 69.00 417 TYR A O 1
ATOM 3116 N N . PRO A 1 418 ? -73.236 13.846 63.638 1.00 65.62 418 PRO A N 1
ATOM 3117 C CA . PRO A 1 418 ? -74.388 13.125 63.129 1.00 65.62 418 PRO A CA 1
ATOM 3118 C C . PRO A 1 418 ? -75.316 14.102 62.400 1.00 65.62 418 PRO A C 1
ATOM 3120 O O . PRO A 1 418 ? -75.734 15.127 62.945 1.00 65.62 418 PRO A O 1
ATOM 3123 N N . HIS A 1 419 ? -75.662 13.760 61.168 1.00 64.69 419 HIS A N 1
ATOM 3124 C CA . HIS A 1 419 ? -76.654 14.436 60.353 1.00 64.69 419 HIS A CA 1
ATOM 3125 C C . HIS A 1 419 ? -77.813 13.474 60.098 1.00 64.69 419 HIS A C 1
ATOM 3127 O O . HIS A 1 419 ? -77.660 12.420 59.481 1.00 64.69 419 HIS A O 1
ATOM 3133 N N . GLU A 1 420 ? -78.994 13.853 60.571 1.00 61.44 420 GLU A N 1
ATOM 3134 C CA . GLU A 1 420 ? -80.237 13.168 60.239 1.00 61.44 420 GLU A CA 1
ATOM 3135 C C . GLU A 1 420 ? -80.880 13.896 59.057 1.00 61.44 420 GLU A C 1
ATOM 3137 O O . GLU A 1 420 ? -81.401 15.003 59.204 1.00 61.44 420 GLU A O 1
ATOM 3142 N N . ASN A 1 421 ? -80.862 13.280 57.875 1.00 58.81 421 ASN A N 1
ATOM 3143 C CA . ASN A 1 421 ? -81.573 13.800 56.709 1.00 58.81 421 ASN A CA 1
ATOM 3144 C C . ASN A 1 421 ? -83.015 13.268 56.718 1.00 58.81 421 ASN A C 1
ATOM 3146 O O . ASN A 1 421 ? -83.412 12.509 55.838 1.00 58.81 421 ASN A O 1
ATOM 3150 N N . SER A 1 422 ? -83.811 13.632 57.732 1.00 54.84 422 SER A N 1
ATOM 3151 C CA . SER A 1 422 ? -85.228 13.249 57.800 1.00 54.84 422 SER A CA 1
ATOM 3152 C C . SER A 1 422 ? -86.175 14.455 57.735 1.00 54.84 422 SER A C 1
ATOM 3154 O O . SER A 1 422 ? -85.934 15.528 58.288 1.00 54.84 422 SER A O 1
ATOM 3156 N N . LEU A 1 423 ? -87.286 14.273 57.017 1.00 44.44 423 LEU A N 1
ATOM 3157 C CA . LEU A 1 423 ? -88.387 15.228 56.885 1.00 44.44 423 LEU A CA 1
ATOM 3158 C C . LEU A 1 423 ? -89.392 15.038 58.043 1.00 44.44 423 LEU A C 1
ATOM 3160 O O . LEU A 1 423 ? -90.530 14.639 57.804 1.00 44.44 423 LEU A O 1
ATOM 3164 N N . GLY A 1 424 ? -89.010 15.282 59.303 1.00 54.09 424 GLY A N 1
ATOM 3165 C CA . GLY A 1 424 ? -89.977 15.209 60.410 1.00 54.09 424 GLY A CA 1
ATOM 3166 C C . GLY A 1 424 ? -89.404 15.316 61.822 1.00 54.09 424 GLY A C 1
ATOM 3167 O O . GLY A 1 424 ? -88.240 15.027 62.062 1.00 54.09 424 GLY A O 1
ATOM 3168 N N . THR A 1 425 ? -90.240 15.734 62.780 1.00 48.66 425 THR A N 1
ATOM 3169 C CA . THR A 1 425 ? -89.858 15.818 64.196 1.00 48.66 425 THR A CA 1
ATOM 3170 C C . THR A 1 425 ? -89.874 14.433 64.846 1.00 48.66 425 THR A C 1
ATOM 3172 O O . THR A 1 425 ? -90.958 13.895 65.092 1.00 48.66 425 THR A O 1
ATOM 3175 N N . HIS A 1 426 ? -88.710 13.869 65.162 1.00 52.62 426 HIS A N 1
ATOM 3176 C CA . HIS A 1 426 ? -88.589 12.544 65.780 1.00 52.62 426 HIS A CA 1
ATOM 3177 C C . HIS A 1 426 ? -87.753 12.601 67.072 1.00 52.62 426 HIS A C 1
ATOM 3179 O O . HIS A 1 426 ? -86.856 13.430 67.221 1.00 52.62 426 HIS A O 1
ATOM 3185 N N . GLN A 1 427 ? -88.098 11.757 68.051 1.00 53.22 427 GLN A N 1
ATOM 3186 C CA . GLN A 1 427 ? -87.377 11.627 69.321 1.00 53.22 427 GLN A CA 1
ATOM 3187 C C . GLN A 1 427 ? -86.718 10.247 69.409 1.00 53.22 427 GLN A C 1
ATOM 3189 O O . GLN A 1 427 ? -87.429 9.247 69.372 1.00 53.22 427 GLN A O 1
ATOM 3194 N N . GLY A 1 428 ? -85.398 10.219 69.629 1.00 57.16 428 GLY A N 1
ATOM 3195 C CA . GLY A 1 428 ? -84.738 9.136 70.364 1.00 57.16 428 GLY A CA 1
ATOM 3196 C C . GLY A 1 428 ? -83.903 8.134 69.567 1.00 57.16 428 GLY A C 1
ATOM 3197 O O . GLY A 1 428 ? -84.094 6.939 69.767 1.00 57.16 428 GLY A O 1
ATOM 3198 N N . ILE A 1 429 ? -82.937 8.582 68.755 1.00 57.84 429 ILE A N 1
ATOM 3199 C CA . ILE A 1 429 ? -81.866 7.687 68.289 1.00 57.84 429 ILE A CA 1
ATOM 3200 C C . ILE A 1 429 ? -80.720 7.705 69.309 1.00 57.84 429 ILE A C 1
ATOM 3202 O O . ILE A 1 429 ? -80.188 8.763 69.665 1.00 57.84 429 ILE A O 1
ATOM 3206 N N . LEU A 1 430 ? -80.359 6.523 69.813 1.00 61.34 430 LEU A N 1
ATOM 3207 C CA . LEU A 1 430 ? -79.230 6.348 70.723 1.00 61.34 430 LEU A CA 1
ATOM 3208 C C . LEU A 1 430 ? -78.017 5.848 69.938 1.00 61.34 430 LEU A C 1
ATOM 3210 O O . LEU A 1 430 ? -78.080 4.791 69.304 1.00 61.34 430 LEU A O 1
ATOM 3214 N N . TYR A 1 431 ? -76.903 6.572 70.042 1.00 64.38 431 TYR A N 1
ATOM 3215 C CA . TYR A 1 431 ? -75.637 6.191 69.428 1.00 64.38 431 TYR A CA 1
ATOM 3216 C C . TYR A 1 431 ? -74.620 5.853 70.519 1.00 64.38 431 TYR A C 1
ATOM 3218 O O . TYR A 1 431 ? -74.369 6.636 71.440 1.00 64.38 431 TYR A O 1
ATOM 3226 N N . THR A 1 432 ? -74.003 4.685 70.399 1.00 63.00 432 THR A N 1
ATOM 3227 C CA . THR A 1 432 ? -72.784 4.342 71.139 1.00 63.00 432 THR A CA 1
ATOM 3228 C C . THR A 1 432 ? -71.651 4.218 70.145 1.00 63.00 432 THR A C 1
ATOM 3230 O O . THR A 1 432 ? -71.837 3.591 69.102 1.00 63.00 432 THR A O 1
ATOM 3233 N N . TYR A 1 433 ? -70.496 4.799 70.455 1.00 64.75 433 TYR A N 1
ATOM 3234 C CA . TYR A 1 433 ? -69.358 4.789 69.546 1.00 64.75 433 TYR A CA 1
ATOM 3235 C C . TYR A 1 433 ? -68.095 4.270 70.229 1.00 64.75 433 TYR A C 1
ATOM 3237 O O . TYR A 1 433 ? -67.910 4.371 71.446 1.00 64.75 433 TYR A O 1
ATOM 3245 N N . SER A 1 434 ? -67.210 3.722 69.409 1.00 63.84 434 SER A N 1
ATOM 3246 C CA . SER A 1 434 ? -65.866 3.315 69.794 1.00 63.84 434 SER A CA 1
ATOM 3247 C C . SER A 1 434 ? -64.895 3.803 68.731 1.00 63.84 434 SER A C 1
ATOM 3249 O O . SER A 1 434 ? -65.088 3.545 67.543 1.00 63.84 434 SER A O 1
ATOM 3251 N N . VAL A 1 435 ? -63.858 4.520 69.163 1.00 60.72 435 VAL A N 1
ATOM 3252 C CA . VAL A 1 435 ? -62.764 4.950 68.285 1.00 60.72 435 VAL A CA 1
ATOM 3253 C C . VAL A 1 435 ? -61.551 4.090 68.585 1.00 60.72 435 VAL A C 1
ATOM 3255 O O . VAL A 1 435 ? -61.147 3.950 69.742 1.00 60.72 435 VAL A O 1
ATOM 3258 N N . ILE A 1 436 ? -60.989 3.507 67.534 1.00 67.44 436 ILE A N 1
ATOM 3259 C CA . ILE A 1 436 ? -59.865 2.585 67.609 1.00 67.44 436 ILE A CA 1
ATOM 3260 C C . ILE A 1 436 ? -58.716 3.145 66.777 1.00 67.44 436 ILE A C 1
ATOM 3262 O O . ILE A 1 436 ? -58.884 3.389 65.586 1.00 67.44 436 ILE A O 1
ATOM 3266 N N . TYR A 1 437 ? -57.538 3.286 67.380 1.00 63.22 437 TYR A N 1
ATOM 3267 C CA . TYR A 1 437 ? -56.324 3.720 66.684 1.00 63.22 437 TYR A CA 1
ATOM 3268 C C . TYR A 1 437 ? -55.428 2.514 66.371 1.00 63.22 437 TYR A C 1
ATOM 3270 O O . TYR A 1 437 ? -55.039 1.777 67.279 1.00 63.22 437 TYR A O 1
ATOM 3278 N N . LEU A 1 438 ? -55.103 2.314 65.092 1.00 66.62 438 LEU A N 1
ATOM 3279 C CA . LEU A 1 438 ? -54.188 1.282 64.598 1.00 66.62 438 LEU A CA 1
ATOM 3280 C C . LEU A 1 438 ? -52.922 1.934 64.039 1.00 66.62 438 LEU A C 1
ATOM 3282 O O . LEU A 1 438 ? -53.000 2.726 63.101 1.00 66.62 438 LEU A O 1
ATOM 3286 N N . LYS A 1 439 ? -51.777 1.608 64.638 1.00 59.53 439 LYS A N 1
ATOM 3287 C CA . LYS A 1 439 ? -50.461 2.098 64.218 1.00 59.53 439 LYS A CA 1
ATOM 3288 C C . LYS A 1 439 ? -49.971 1.410 62.948 1.00 59.53 439 LYS A C 1
ATOM 3290 O O . LYS A 1 439 ? -50.223 0.192 62.819 1.00 59.53 439 LYS A O 1
#

pLDDT: mean 70.15, std 21.19, range [22.61, 98.0]

Sequence (439 aa):
MGKIKISNVITAIICAVSISTVSFYFGTSAASGASISYKSQGKIVFNNNTEDTADDVIFDASDFKTINDMVVSGKRLVGTELNRYPSVNIDLTRTIPDFGELAAAIDTLTDDATADSGKMLKDATAYAKGAKIKGTIPSKGEATYTPGRADQTITSGQYLSGVQTIKGDSGLISSNIAEGKTIFGVTGTAVTESHIIENNKSVDISDINGTITPSNGNNAMEQVTYSVSGVDSDKIVFGKSILGVAGTAEPESHTVLSVNDITEADGTAAKVFIAGKTYKIPAQKYADNDIYISAEKNECSSENIYVDYHLDRYLCYGSSVAAANNTGSSITVSTPEAFRDKSVTVILHIRIKDDSKCAHDLEFTIDDTSVDSVGTGSGDGKSADFYKMSEHISGLTTHELNSFFSYDRLPNELTFYPHENSLGTHQGILYTYSVIYLK

=== Feature glossary ===
Feature key, reading from the visual/contextual features back to the raw sequence:

Rendered structure images. Six rendered views show the 3D structure from the faces of a cube — i.e. along ±x, ±y, ±z. Rendering representation is drawn randomly per protein from cartoon (secondary-structure ribbons), sticks (backbone bonds), or molecular surface; coloring is either N→C rainbow (blue at the N-terminus through red at the C-terminus) or one color per chain.

Contact-map, Ramachandran, and PAE plots. The contact map is a binary N×N matrix image: pixel (i, j) is dark where Cα_i and Cα_j are within 8 Å and |i−j|>4. Because the |i−j|>4 filter removes local helical contacts, off-diagonal stripes parallel to the main diagonal indicate parallel β-sheets; stripes perpendicular to it indicate antiparallel β-sheets. The Ramachandran plot scatters every residue's (φ, ψ) pair against the sterically allowed regions. The PAE heatmap renders the predicted-aligned-error matrix.

InterPro / GO / CATH / organism. Database cross-references. InterPro integrates a dozen domain/family signature databases into unified entries with residue-range hits. GO terms attach function/process/location labels with evidence codes. CATH codes position the fold in a four-level structural taxonomy. Organism is the NCBI-taxonomy species name.

Nearest PDB structures. The Foldseek neighbor list gives the closest experimentally determined structures in the PDB, ranked by structural alignment. TM-score near 1 means near-identical fold; near 0.3 means only rough topology match. This is how one finds what a novel AlphaFold prediction most resembles in the solved-structure universe.

Predicted aligned error. PAE(i, j) answers: if I align the predicted and true structures on residue i, how far off (in Å) do I expect residue j to be? A block-diagonal PAE matrix with low values on the blocks and high values off-diagonal is the signature of a multi-domain protein with confidently predicted domains but uncertain inter-domain orientation.

Solvent-accessible surface area. Accessible surface area quantifies burial. A residue with SASA near zero is packed into the hydrophobic core; one with SASA >100 Å² sits on the surface. Computed here via the Shrake–Rupley numerical algorithm with a 1.4 Å probe.

B-factor. B-factor (Debye–Waller factor) reflects atomic displacement in the crystal lattice. It is an experimental observable (units Å²), not a prediction; low values mean the atom is pinned down, high values mean it moves or is heterogeneous across the crystal.

pLDDT. For AlphaFold models, the B-factor field carries pLDDT — the model's own estimate of local accuracy on a 0–100 scale. Regions with pLDDT<50 should be treated as essentially unmodeled; they often correspond to intrinsically disordered segments.

Backbone torsions (φ/ψ). φ (phi) and ψ (psi) are the two rotatable backbone dihedrals per residue: φ is the C(i-1)–N–Cα–C torsion, ψ is the N–Cα–C–N(i+1) torsion, both in degrees on (−180°, 180°]. α-helical residues cluster near (−60°, −45°); β-strand residues near (−120°, +130°). A Ramachandran plot is simply a scatter of (φ, ψ) for every residue.

Radius of gyration, Cα contacts, bounding box. Radius of gyration (Rg) is the root-mean-square distance of Cα atoms from their centroid — a single number for overall size and compactness. A globular domain of N residues has Rg ≈ 2.2·N^0.38 Å; an extended or disordered chain has a much larger Rg. The Cα contact count is the number of residue pairs whose Cα atoms are within 8 Å and are more than four positions apart in sequence — a standard proxy for tertiary packing density. The bounding box is the smallest axis-aligned box enclosing all Cα atoms.

Secondary structure (3-state, P-SEA). Three-state secondary structure (P-SEA) collapses the eight DSSP classes into helix (a), strand (b), and coil (c). P-SEA assigns these from Cα geometry alone — distances and angles — without requiring backbone oxygens, so it works on any Cα trace.

Secondary structure (8-state, DSSP). DSSP 8-state secondary structure assigns each residue one of H (α-helix), G (3₁₀-helix), I (π-helix), E (extended β-strand), B (isolated β-bridge), T (hydrogen-bonded turn), S (bend), or '-' (coil). The assignment is computed from backbone hydrogen-bond geometry via the Kabsch–Sander algorithm.

Foldseek 3Di. A 3Di character summarizes, for each residue, the relative orientation of the Cα frame of its nearest spatial neighbor. Because it encodes fold topology rather than chemistry, 3Di alignments detect remote structural similarity that sequence alignment misses.

mmCIF coordinates. The mmCIF block holds the 3D Cartesian coordinates of each backbone atom (N, Cα, C, O) in ångströms. mmCIF is the PDB's canonical archive format — a tagged-loop text representation of the atomic model.

Sequence. Sequence gives the chain of amino acids in standard one-letter code (A=alanine, C=cysteine, …, Y=tyrosine), read N→C. It is the only feature that is directly encoded by the gene; all structural features are derived from the folded form of this sequence.